Protein 1O0E (pdb70)

Secondary structure (DSSP, 8-state):
--S-EEGGGGT--PPP-B--SSB-HHHHHHHHHHHHHHHHHHS---PBPHHHHHHH-TTS-TTB---HHHHHHHHHHHT-B-BTTTS---SS--PPPP----B---EEEEPPTT-HHHHHHHHHHS-EEEEE---SHHHHT--SSEE-----S---EEEEEEEE-SSEEEEE-SB-TTSTBTTEEEEE--STT-GGGTTSS-EEEE--/--S-EEGGGGT--PPP-B--SSB-HHHHHHHHHHHHHHHHHHS----B-HHHHHHH-TTS-TTB---HHHHHHHHHHHT-B-BTTTS---SS--PPPP----B---EEEEPPTT-HHHHHHHHHHS-EEEEE---SHHHHT--SSEE-----S---EEEEEEEEETTEEEEE-SB-TTSTBTTEEEEE--STT-GGGTTSS-EEEE--

Solvent-accessible surface area: 16675 Å² total; per-residue (Å²): 133,67,142,99,20,15,19,73,133,101,4,0,8,3,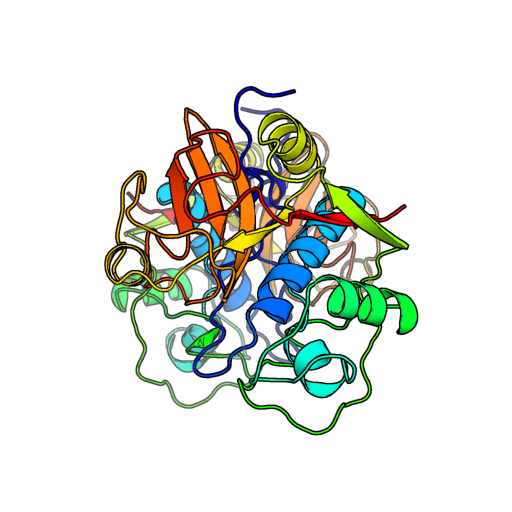26,26,33,83,16,43,127,4,32,0,18,6,0,10,5,0,0,7,1,0,2,1,1,11,20,46,114,67,41,41,27,12,26,0,0,2,2,2,0,2,20,20,7,97,59,9,114,2,30,158,22,38,44,14,44,101,0,0,61,31,1,47,114,54,35,0,0,6,3,40,90,87,9,66,43,131,37,91,97,27,127,76,108,104,40,67,132,45,4,50,10,93,13,60,72,45,6,82,120,46,63,17,74,25,0,48,109,10,0,16,75,7,1,0,0,0,9,0,5,7,79,21,60,84,0,85,136,16,81,82,27,77,16,72,18,88,34,38,71,167,57,84,15,5,2,1,0,1,0,1,60,74,95,28,0,14,0,15,3,10,72,7,44,180,24,17,50,71,0,18,0,64,0,53,54,85,30,58,49,9,19,3,0,0,1,94,52,0,32,45,0,43,37,134,131,68,81,101,23,16,21,70,123,102,5,0,8,2,26,22,34,84,12,44,121,8,30,0,16,10,0,10,5,0,0,8,1,0,2,2,0,8,22,48,111,67,51,39,27,11,27,0,0,2,3,1,0,1,5,14,5,143,140,6,118,0,38,167,22,36,40,14,40,75,0,0,64,32,1,48,112,55,37,0,0,6,2,40,87,90,6,64,48,136,29,89,93,26,120,65,109,109,35,63,134,41,4,48,10,92,15,66,71,42,7,83,121,45,61,20,78,23,0,55,112,9,0,17,79,7,0,0,0,0,10,0,4,7,76,19,65,95,0,86,140,16,82,84,27,72,16,74,20,84,32,38,72,164,58,87,16,7,2,1,0,0,0,0,64,64,69,17,0,9,0,15,3,9,72,7,39,181,24,17,48,64,0,17,0,68,0,48,70,80,32,58,49,9,18,3,0,0,0,93,52,0,33,49,0,44,41,130

Organism: Tabernaemontana divaricata (NCBI:txid52861)

Radius of gyration: 21.88 Å; Cα contacts (8 Å, |Δi|>4): 1072; chains: 2; bounding box: 44×47×64 Å

Foldseek 3Di:
DDLKDFLVVVVQFDAAAALPQFQQLLLVALQRLQQRVCCVVPVDRFAFDSLLCLAPLVQAHRSVGGHNQSSLVCQAVVQATAGCVVRPDDSDHDHRDDGDHPGGFHWKDKFDAQAVVRVQVVLVVTKKKFFFFCPDPCSQQAAEDADEDDAAQPTDGMWIFRMDHNFWTKIAGRRALRHYPGRIHTYGADGGCGHRSRRGIMMHTHHD/DDQKDFVVVVVQFDAAAALPQFQQLLLVALQRLQQRQCCVVPVDRFAFDSLLCLAPLVVAHRRVGGHNQSSLVCCAVVQATAGCVQRPRDSGHDHNDDGDHDGGFHFKDKFDAQAVVSVQVVLVVTKKKFFFFCPDPCNQQAAEDADEDDADQDGDGMWIFRMDHDFWTWIAGRRALRHYPGRIHTYGADGGCGHRSRRGIMMHTHHD

InterPro domains:
  IPR000169 Cysteine peptidase, cysteine active site [PS00139] (19-30)
  IPR000668 Peptidase C1A, papain C-terminal [PF00112] (1-205)
  IPR000668 Peptidase C1A, papain C-terminal [PR00705] (19-34)
  IPR000668 Peptidase C1A, papain C-terminal [PR00705] (157-167)
  IPR000668 Peptidase C1A, papain C-terminal [PR00705] (168-174)
  IPR000668 Peptidase C1A, papain C-terminal [SM00645] (1-206)
  IPR013128 Peptidase C1A [PTHR12411] (5-199)
  IPR025661 Cysteine peptidase, asparagine active site [PS00640] (168-187)
  IPR038765 Papain-like cysteine peptidase superfamily [SSF54001] (1-207)
  IPR039417 Papain-like cysteine endopeptidase [cd02248] (2-205)

B-factor: mean 26.86, std 8.06, range [11.65, 61.05]

Structure (mmCIF, N/CA/C/O backbone):
data_1O0E
#
_entry.id   1O0E
#
_cell.length_a   43.729
_cell.length_b   82.691
_cell.length_c   133.048
_cell.angle_alpha   90.00
_cell.angle_beta   90.00
_cell.angle_gamma   90.00
#
_symmetry.space_group_name_H-M   'P 21 21 21'
#
loop_
_entity.id
_entity.type
_entity.pdbx_description
1 polymer 'Ervatamin C'
2 non-polymer THIOSULFATE
3 water water
#
loop_
_atom_site.group_PDB
_atom_site.id
_atom_site.type_symbol
_atom_site.label_atom_id
_atom_site.label_alt_id
_atom_site.label_comp_id
_atom_site.label_asym_id
_atom_site.label_entity_id
_atom_site.label_seq_id
_atom_site.pdbx_PDB_ins_code
_atom_site.Cartn_x
_atom_site.Cartn_y
_atom_site.Cartn_z
_atom_site.occupancy
_atom_site.B_iso_or_equiv
_atom_site.auth_seq_id
_atom_site.auth_comp_id
_atom_site.auth_asym_id
_atom_site.auth_atom_id
_atom_site.pdbx_PDB_model_num
ATOM 1 N N . LEU A 1 1 ? -0.229 54.539 19.118 1.00 39.67 1 LEU A N 1
ATOM 2 C CA . LEU A 1 1 ? 0.823 53.533 19.434 1.00 39.60 1 LEU A CA 1
ATOM 3 C C . LEU A 1 1 ? 2.056 54.209 20.012 1.00 38.21 1 LEU A C 1
ATOM 4 O O . LEU A 1 1 ? 2.400 55.325 19.626 1.00 39.46 1 LEU A O 1
ATOM 9 N N . PRO A 1 2 ? 2.736 53.540 20.954 1.00 37.16 2 PRO A N 1
ATOM 10 C CA . PRO A 1 2 ? 3.941 54.114 21.559 1.00 35.83 2 PRO A CA 1
ATOM 11 C C . PRO A 1 2 ? 4.984 54.344 20.472 1.00 34.06 2 PRO A C 1
ATOM 12 O O . PRO A 1 2 ? 5.013 53.613 19.482 1.00 33.16 2 PRO A O 1
ATOM 16 N N . GLU A 1 3 ? 5.828 55.357 20.643 1.00 33.68 3 GLU A N 1
ATOM 17 C CA . GLU A 1 3 ? 6.875 55.624 19.663 1.00 33.71 3 GLU A CA 1
ATOM 18 C C . GLU A 1 3 ? 7.929 54.537 19.802 1.00 31.82 3 GLU A C 1
ATOM 19 O O . GLU A 1 3 ? 8.667 54.241 18.864 1.00 30.25 3 GLU A O 1
ATOM 25 N N . GLN A 1 4 ? 8.006 53.966 20.998 1.00 30.98 4 GLN A N 1
ATOM 26 C CA . GLN A 1 4 ? 8.962 52.905 21.274 1.00 30.63 4 GLN A CA 1
ATOM 27 C C . GLN A 1 4 ? 8.440 51.998 22.371 1.00 28.32 4 GLN A C 1
ATOM 28 O O . GLN A 1 4 ? 7.659 52.418 23.230 1.00 28.68 4 GLN A O 1
ATOM 34 N N . ILE A 1 5 ? 8.869 50.744 22.329 1.00 25.52 5 ILE A N 1
ATOM 35 C CA . ILE A 1 5 ? 8.467 49.772 23.327 1.00 23.08 5 ILE A CA 1
ATOM 36 C C . ILE A 1 5 ? 9.520 48.682 23.360 1.00 21.97 5 ILE A C 1
ATOM 37 O O . ILE A 1 5 ? 10.110 48.346 22.333 1.00 19.87 5 ILE A O 1
ATOM 42 N N . ASP A 1 6 ? 9.766 48.151 24.551 1.00 18.76 6 ASP A N 1
ATOM 43 C CA . ASP A 1 6 ? 10.750 47.096 24.729 1.00 19.55 6 ASP A CA 1
ATOM 44 C C . ASP A 1 6 ? 10.135 46.139 25.742 1.00 19.43 6 ASP A C 1
ATOM 45 O O . ASP A 1 6 ? 10.059 46.449 26.929 1.00 19.40 6 ASP A O 1
ATOM 50 N N . TRP A 1 7 ? 9.676 44.984 25.270 1.00 18.47 7 TRP A N 1
ATOM 51 C CA . TRP A 1 7 ? 9.050 44.018 26.158 1.00 16.92 7 TRP A CA 1
ATOM 52 C C . TRP A 1 7 ? 9.986 43.446 27.216 1.00 16.51 7 TRP A C 1
ATOM 53 O O . TRP A 1 7 ? 9.531 42.912 28.227 1.00 16.05 7 TRP A O 1
ATOM 64 N N . ARG A 1 8 ? 11.290 43.560 26.992 1.00 15.88 8 ARG A N 1
ATOM 65 C CA . ARG A 1 8 ? 12.254 43.072 27.972 1.00 17.44 8 ARG A CA 1
ATOM 66 C C . ARG A 1 8 ? 12.140 43.935 29.225 1.00 18.89 8 ARG A C 1
ATOM 67 O O . ARG A 1 8 ? 12.297 43.455 30.350 1.00 19.02 8 ARG A O 1
ATOM 75 N N . LYS A 1 9 ? 11.859 45.219 29.016 1.00 18.40 9 LYS A N 1
ATOM 76 C CA . LYS A 1 9 ? 11.733 46.161 30.115 1.00 21.89 9 LYS A CA 1
ATOM 77 C C . LYS A 1 9 ? 10.385 46.077 30.817 1.00 21.92 9 LYS A C 1
ATOM 78 O O . LYS A 1 9 ? 10.161 46.768 31.813 1.00 21.81 9 LYS A O 1
ATOM 84 N N . LYS A 1 10 ? 9.487 45.241 30.301 1.00 20.65 10 LYS A N 1
ATOM 85 C CA . LYS A 1 10 ? 8.166 45.090 30.901 1.00 20.63 10 LYS A CA 1
ATOM 86 C C . LYS A 1 10 ? 8.020 43.742 31.595 1.00 20.33 10 LYS A C 1
ATOM 87 O O . LYS A 1 10 ? 6.931 43.379 32.045 1.00 19.27 10 LYS A O 1
ATOM 93 N N . GLY A 1 11 ? 9.130 43.008 31.672 1.00 18.85 11 GLY A N 1
ATOM 94 C CA . GLY A 1 11 ? 9.143 41.716 32.342 1.00 17.36 11 GLY A CA 1
ATOM 95 C C . GLY A 1 11 ? 8.497 40.556 31.610 1.00 17.97 11 GLY A C 1
ATOM 96 O O . GLY A 1 11 ? 8.201 39.532 32.223 1.00 17.03 11 GLY A O 1
ATOM 97 N N . ALA A 1 12 ? 8.303 40.698 30.301 1.00 17.16 12 ALA A N 1
ATOM 98 C CA . ALA A 1 12 ? 7.666 39.653 29.506 1.00 18.58 12 ALA A CA 1
ATOM 99 C C . ALA A 1 12 ? 8.623 38.743 28.731 1.00 18.03 12 ALA A C 1
ATOM 100 O O . ALA A 1 12 ? 8.173 37.855 28.014 1.00 17.88 12 ALA A O 1
ATOM 102 N N . VAL A 1 13 ? 9.929 38.941 28.884 1.00 16.41 13 VAL A N 1
ATOM 103 C CA . VAL A 1 13 ? 10.903 38.142 28.141 1.00 16.51 13 VAL A CA 1
ATOM 104 C C . VAL A 1 13 ? 11.934 37.436 29.022 1.00 16.96 13 VAL A C 1
ATOM 105 O O . VAL A 1 13 ? 12.567 38.060 29.875 1.00 16.45 13 VAL A O 1
ATOM 109 N N . THR A 1 14 ? 12.102 36.134 28.799 1.00 15.78 14 THR A N 1
ATOM 110 C CA . THR A 1 14 ? 13.063 35.333 29.555 1.00 16.97 14 THR A CA 1
ATOM 111 C C . THR A 1 14 ? 14.491 35.555 29.053 1.00 17.77 14 THR A C 1
ATOM 112 O O . THR A 1 14 ? 14.702 36.099 27.969 1.00 17.82 14 THR A O 1
ATOM 116 N N . PRO A 1 15 ? 15.495 35.143 29.845 1.00 17.81 15 PRO A N 1
ATOM 117 C CA . PRO A 1 15 ? 16.887 35.321 29.420 1.00 18.08 15 PRO A CA 1
ATOM 118 C C . PRO A 1 15 ? 17.140 34.644 28.076 1.00 17.67 15 PRO A C 1
ATOM 119 O O . PRO A 1 15 ? 16.478 33.662 27.732 1.00 18.08 15 PRO A O 1
ATOM 123 N N . VAL A 1 16 ? 18.094 35.184 27.326 1.00 17.69 16 VAL A N 1
ATOM 124 C CA . VAL A 1 16 ? 18.471 34.666 26.013 1.00 19.31 16 VAL A CA 1
ATOM 125 C C . VAL A 1 16 ? 18.874 33.194 26.082 1.00 19.00 16 VAL A C 1
ATOM 126 O O . VAL A 1 16 ? 19.541 32.771 27.026 1.00 18.84 16 VAL A O 1
ATOM 130 N N . LYS A 1 17 ? 18.458 32.425 25.081 1.00 17.50 17 LYS A N 1
ATOM 131 C CA . LYS A 1 17 ? 18.762 30.994 25.016 1.00 19.68 17 LYS A CA 1
ATOM 132 C C . LYS A 1 17 ? 19.699 30.686 23.846 1.00 20.05 17 LYS A C 1
ATOM 133 O O . LYS A 1 17 ? 19.983 31.561 23.027 1.00 21.08 17 LYS A O 1
ATOM 139 N N . ASN A 1 18 ? 20.177 29.446 23.769 1.00 21.92 18 ASN A N 1
ATOM 140 C CA . ASN A 1 18 ? 21.103 29.041 22.708 1.00 23.00 18 ASN A CA 1
ATOM 141 C C . ASN A 1 18 ? 20.666 27.716 22.089 1.00 24.22 18 ASN A C 1
ATOM 142 O O . ASN A 1 18 ? 20.641 26.689 22.767 1.00 24.08 18 ASN A O 1
ATOM 147 N N . GLN A 1 19 ? 20.334 27.734 20.801 1.00 24.11 19 GLN A N 1
ATOM 148 C CA . GLN A 1 19 ? 19.889 26.525 20.119 1.00 26.47 19 GLN A CA 1
ATOM 149 C C . GLN A 1 19 ? 21.037 25.557 19.825 1.00 27.48 19 GLN A C 1
ATOM 150 O O . GLN A 1 19 ? 20.807 24.392 19.509 1.00 27.02 19 GLN A O 1
ATOM 156 N N . GLY A 1 20 ? 22.270 26.042 19.925 1.00 29.74 20 GLY A N 1
ATOM 157 C CA . GLY A 1 20 ? 23.414 25.185 19.665 1.00 32.48 20 GLY A CA 1
ATOM 158 C C . GLY A 1 20 ? 23.527 24.753 18.214 1.00 33.81 20 GLY A C 1
ATOM 159 O O . GLY A 1 20 ? 23.098 25.472 17.311 1.00 33.42 20 GLY A O 1
ATOM 160 N N . SER A 1 21 ? 24.104 23.574 17.989 1.00 34.85 21 SER A N 1
ATOM 161 C CA . SER A 1 21 ? 24.290 23.044 16.640 1.00 36.07 21 SER A CA 1
ATOM 162 C C . SER A 1 21 ? 23.076 22.257 16.162 1.00 36.11 21 SER A C 1
ATOM 163 O O . SER A 1 21 ? 23.212 21.179 15.582 1.00 38.27 21 SER A O 1
ATOM 166 N N . CYS A 1 22 ? 21.893 22.804 16.406 1.00 34.05 22 CYS A N 1
ATOM 167 C CA . CYS A 1 22 ? 20.640 22.172 16.013 1.00 31.08 22 CYS A CA 1
ATOM 168 C C . CYS A 1 22 ? 19.742 23.229 15.376 1.00 32.22 22 CYS A C 1
ATOM 169 O O . CYS A 1 22 ? 19.532 24.300 15.949 1.00 31.77 22 CYS A O 1
ATOM 172 N N . GLY A 1 23 ? 19.231 22.920 14.192 1.00 30.50 23 GLY A N 1
ATOM 173 C CA . GLY A 1 23 ? 18.381 23.831 13.500 1.00 30.58 23 GLY A CA 1
ATOM 174 C C . GLY A 1 23 ? 16.957 23.874 14.066 1.00 29.10 23 GLY A C 1
ATOM 175 O O . GLY A 1 23 ? 15.984 23.591 13.356 1.00 29.89 23 GLY A O 1
ATOM 176 N N . SER A 1 24 ? 16.833 24.336 15.301 1.00 28.26 24 SER A N 1
ATOM 177 C CA . SER A 1 24 ? 15.539 24.413 15.957 1.00 26.34 24 SER A CA 1
ATOM 178 C C . SER A 1 24 ? 15.077 25.847 16.225 1.00 26.89 24 SER A C 1
ATOM 179 O O . SER A 1 24 ? 14.283 26.079 17.137 1.00 24.88 24 SER A O 1
ATOM 182 N N . CYS A 1 25 ? 15.556 26.806 15.438 1.00 25.46 25 CYS A N 1
ATOM 183 C CA . CYS A 1 25 ? 15.148 28.183 15.661 1.00 26.36 25 CYS A CA 1
ATOM 184 C C . CYS A 1 25 ? 13.652 28.374 15.507 1.00 25.66 25 CYS A C 1
ATOM 185 O O . CYS A 1 25 ? 13.070 29.294 16.092 1.00 24.18 25 CYS A O 1
ATOM 188 N N . TRP A 1 26 ? 13.023 27.496 14.730 1.00 23.84 26 TRP A N 1
ATOM 189 C CA . TRP A 1 26 ? 11.580 27.556 14.535 1.00 24.41 26 TRP A CA 1
ATOM 190 C C . TRP A 1 26 ? 10.900 27.285 15.872 1.00 23.54 26 TRP A C 1
ATOM 191 O O . TRP A 1 26 ? 9.791 27.756 16.126 1.00 26.04 26 TRP A O 1
ATOM 202 N N . ALA A 1 27 ? 11.572 26.514 16.720 1.00 21.84 27 ALA A N 1
ATOM 203 C CA . ALA A 1 27 ? 11.037 26.174 18.034 1.00 21.64 27 ALA A CA 1
ATOM 204 C C . ALA A 1 27 ? 11.346 27.261 19.062 1.00 20.55 27 ALA A C 1
ATOM 205 O O . ALA A 1 27 ? 10.480 27.647 19.846 1.00 21.78 27 ALA A O 1
ATOM 207 N N . PHE A 1 28 ? 12.579 27.756 19.062 1.00 20.21 28 PHE A N 1
ATOM 208 C CA . PHE A 1 28 ? 12.956 28.796 20.013 1.00 20.06 28 PHE A CA 1
ATOM 209 C C . PHE A 1 28 ? 12.169 30.084 19.814 1.00 20.50 28 PHE A C 1
ATOM 210 O O . PHE A 1 28 ? 11.716 30.698 20.783 1.00 18.78 28 PHE A O 1
ATOM 218 N N . SER A 1 29 ? 11.997 30.491 18.562 1.00 19.73 29 SER A N 1
ATOM 219 C CA . SER A 1 29 ? 11.269 31.718 18.275 1.00 20.14 29 SER A CA 1
ATOM 220 C C . SER A 1 29 ? 9.798 31.586 18.662 1.00 20.18 29 SER A C 1
ATOM 221 O O . SER A 1 29 ? 9.240 32.458 19.322 1.00 19.12 29 SER A O 1
ATOM 224 N N . THR A 1 30 ? 9.175 30.486 18.252 0.49 20.91 30 THR A N 1
ATOM 225 C CA . THR A 1 30 ? 7.772 30.245 18.567 0.61 22.15 30 THR A CA 1
ATOM 226 C C . THR A 1 30 ? 7.527 30.180 20.076 0.44 20.98 30 THR A C 1
ATOM 227 O O . THR A 1 30 ? 6.622 30.832 20.600 0.53 20.97 30 THR A O 1
ATOM 231 N N . VAL A 1 31 ? 8.335 29.392 20.775 1.00 20.43 31 VAL A N 1
ATOM 232 C CA . VAL A 1 31 ? 8.184 29.252 22.220 1.00 19.04 31 VAL A CA 1
ATOM 233 C C . VAL A 1 31 ? 8.370 30.585 22.943 1.00 18.89 31 VAL A C 1
ATOM 234 O O . VAL A 1 31 ? 7.665 30.883 23.906 1.00 18.24 31 VAL A O 1
ATOM 238 N N . SER A 1 32 ? 9.309 31.394 22.469 1.00 18.26 32 SER A N 1
ATOM 239 C CA . SER A 1 32 ? 9.556 32.685 23.094 1.00 18.30 32 SER A CA 1
ATOM 240 C C . SER A 1 32 ? 8.280 33.531 23.115 1.00 17.84 32 SER A C 1
ATOM 241 O O . SER A 1 32 ? 7.945 34.129 24.139 1.00 18.29 32 SER A O 1
ATOM 244 N N . THR A 1 33 ? 7.562 33.576 21.994 1.00 16.76 33 THR A N 1
ATOM 245 C CA . THR A 1 33 ? 6.331 34.361 21.938 1.00 17.88 33 THR A CA 1
ATOM 246 C C . THR A 1 33 ? 5.250 33.811 22.868 1.00 18.16 33 THR A C 1
ATOM 247 O O . THR A 1 33 ? 4.406 34.562 23.346 1.00 17.77 33 THR A O 1
ATOM 251 N N . VAL A 1 34 ? 5.270 32.506 23.124 1.00 18.64 34 VAL A N 1
ATOM 252 C CA . VAL A 1 34 ? 4.283 31.904 24.020 1.00 19.98 34 VAL A CA 1
ATOM 253 C C . VAL A 1 34 ? 4.619 32.250 25.470 1.00 18.84 34 VAL A C 1
ATOM 254 O O . VAL A 1 34 ? 3.729 32.501 26.282 1.00 18.18 34 VAL A O 1
ATOM 258 N N . GLU A 1 35 ? 5.909 32.263 25.792 1.00 19.44 35 GLU A N 1
ATOM 259 C CA . GLU A 1 35 ? 6.351 32.620 27.138 1.00 19.17 35 GLU A CA 1
ATOM 260 C C . GLU A 1 35 ? 5.887 34.047 27.406 1.00 19.11 35 GLU A C 1
ATOM 261 O O . GLU A 1 35 ? 5.363 34.353 28.477 1.00 19.82 35 GLU A O 1
ATOM 267 N N . SER A 1 36 ? 6.083 34.915 26.416 1.00 18.54 36 SER A N 1
ATOM 268 C CA . SER A 1 36 ? 5.713 36.320 26.536 1.00 18.28 36 SER A CA 1
ATOM 269 C C . SER A 1 36 ? 4.215 36.599 26.646 1.00 19.08 36 SER A C 1
ATOM 270 O O . SER A 1 36 ? 3.797 37.375 27.512 1.00 19.21 36 SER A O 1
ATOM 273 N N . ILE A 1 37 ? 3.402 35.986 25.787 1.00 18.75 37 ILE A N 1
ATOM 274 C CA . ILE A 1 37 ? 1.964 36.239 25.862 1.00 20.42 37 ILE A CA 1
ATOM 275 C C . ILE A 1 37 ? 1.399 35.723 27.182 1.00 20.76 37 ILE A C 1
ATOM 276 O O . ILE A 1 37 ? 0.454 36.297 27.732 1.00 21.21 37 ILE A O 1
ATOM 281 N N . ASN A 1 38 ? 1.984 34.650 27.704 1.00 21.39 38 ASN A N 1
ATOM 282 C CA . ASN A 1 38 ? 1.521 34.105 28.976 1.00 22.30 38 ASN A CA 1
ATOM 283 C C . ASN A 1 38 ? 1.796 35.093 30.111 1.00 22.09 38 ASN A C 1
ATOM 284 O O . ASN A 1 38 ? 0.956 35.290 30.994 1.00 21.95 38 ASN A O 1
ATOM 289 N N . GLN A 1 39 ? 2.966 35.723 30.087 1.00 20.53 39 GLN A N 1
ATOM 290 C CA . GLN A 1 39 ? 3.309 36.688 31.127 1.00 19.46 39 GLN A CA 1
ATOM 291 C C . GLN A 1 39 ? 2.429 37.934 31.005 1.00 21.16 39 GLN A C 1
ATOM 292 O O . GLN A 1 39 ? 1.992 38.496 32.012 1.00 19.93 39 GLN A O 1
ATOM 298 N N . ILE A 1 40 ? 2.166 38.358 29.772 1.00 19.68 40 ILE A N 1
ATOM 299 C CA . ILE A 1 40 ? 1.340 39.535 29.527 1.00 23.08 40 ILE A CA 1
ATOM 300 C C . ILE A 1 40 ? -0.099 39.335 30.008 1.00 25.16 40 ILE A C 1
ATOM 301 O O . ILE A 1 40 ? -0.724 40.259 30.531 1.00 26.53 40 ILE A O 1
ATOM 306 N N . ARG A 1 41 ? -0.612 38.122 29.836 1.00 25.28 41 ARG A N 1
ATOM 307 C CA . ARG A 1 41 ? -1.978 37.793 30.225 1.00 28.47 41 ARG A CA 1
ATOM 308 C C . ARG A 1 41 ? -2.167 37.354 31.674 1.00 29.34 41 ARG A C 1
ATOM 309 O O . ARG A 1 41 ? -3.198 37.656 32.283 1.00 29.41 41 ARG A O 1
ATOM 317 N N . THR A 1 42 ? -1.183 36.651 32.229 1.00 27.52 42 THR A N 1
ATOM 318 C CA . THR A 1 42 ? -1.293 36.151 33.602 1.00 27.44 42 THR A CA 1
ATOM 319 C C . THR A 1 42 ? -0.347 36.795 34.612 1.00 27.29 42 THR A C 1
ATOM 320 O O . THR A 1 42 ? -0.553 36.684 35.824 1.00 26.39 42 THR A O 1
ATOM 324 N N . GLY A 1 43 ? 0.693 37.457 34.118 1.00 27.06 43 GLY A N 1
ATOM 325 C CA . GLY A 1 43 ? 1.649 38.092 35.007 1.00 26.89 43 GLY A CA 1
ATOM 326 C C . GLY A 1 43 ? 2.742 37.137 35.451 1.00 26.15 43 GLY A C 1
ATOM 327 O O . GLY A 1 43 ? 3.627 37.509 36.219 1.00 27.22 43 GLY A O 1
ATOM 328 N N . ASN A 1 44 ? 2.696 35.904 34.960 1.00 24.89 44 ASN A N 1
ATOM 329 C CA . ASN A 1 44 ? 3.697 34.909 35.330 1.00 24.75 44 ASN A CA 1
ATOM 330 C C . ASN A 1 44 ? 4.704 34.645 34.210 1.00 24.30 44 ASN A C 1
ATOM 331 O O . ASN A 1 44 ? 4.332 34.249 33.102 1.00 22.91 44 ASN A O 1
ATOM 336 N N . LEU A 1 45 ? 5.981 34.863 34.509 1.00 22.90 45 LEU A N 1
ATOM 337 C CA . LEU A 1 45 ? 7.046 34.638 33.540 1.00 20.94 45 LEU A CA 1
ATOM 338 C C . LEU A 1 45 ? 7.592 33.234 33.754 1.00 20.47 45 LEU A C 1
ATOM 339 O O . LEU A 1 45 ? 8.145 32.928 34.812 1.00 18.15 45 LEU A O 1
ATOM 344 N N . ILE A 1 46 ? 7.433 32.385 32.746 1.00 19.95 46 ILE A N 1
ATOM 345 C CA . ILE A 1 46 ? 7.887 31.001 32.823 1.00 21.36 46 ILE A CA 1
ATOM 346 C C . ILE A 1 46 ? 8.693 30.633 31.586 1.00 21.96 46 ILE A C 1
ATOM 347 O O . ILE A 1 46 ? 8.327 31.003 30.473 1.00 23.31 46 ILE A O 1
ATOM 352 N N . SER A 1 47 ? 9.794 29.914 31.783 1.00 22.67 47 SER A N 1
ATOM 353 C CA . SER A 1 47 ? 10.624 29.485 30.665 1.00 22.78 47 SER A CA 1
ATOM 354 C C . SER A 1 47 ? 10.057 28.152 30.193 1.00 23.59 47 SER A C 1
ATOM 355 O O . SER A 1 47 ? 9.924 27.213 30.984 1.00 23.76 47 SER A O 1
ATOM 358 N N . LEU A 1 48 ? 9.726 28.070 28.907 1.00 22.26 48 LEU A N 1
ATOM 359 C CA . LEU A 1 48 ? 9.132 26.862 28.353 1.00 21.91 48 LEU A CA 1
ATOM 360 C C . LEU A 1 48 ? 10.080 25.975 27.551 1.00 22.52 48 LEU A C 1
ATOM 361 O O . LEU A 1 48 ? 11.197 26.369 27.218 1.00 22.48 48 LEU A O 1
ATOM 366 N N . SER A 1 49 ? 9.613 24.773 27.233 1.00 22.42 49 SER A N 1
ATOM 367 C CA . SER A 1 49 ? 10.430 23.792 26.537 1.00 22.97 49 SER A CA 1
ATOM 368 C C . SER A 1 49 ? 10.463 23.793 25.016 1.00 22.68 49 SER A C 1
ATOM 369 O O . SER A 1 49 ? 9.452 23.546 24.365 1.00 23.81 49 SER A O 1
ATOM 372 N N . GLU A 1 50 ? 11.641 24.056 24.456 1.00 22.14 50 GLU A N 1
ATOM 373 C CA . GLU A 1 50 ? 11.814 24.012 23.010 1.00 22.70 50 GLU A CA 1
ATOM 374 C C . GLU A 1 50 ? 12.010 22.535 22.645 1.00 23.76 50 GLU A C 1
ATOM 375 O O . GLU A 1 50 ? 11.538 22.074 21.609 1.00 24.41 50 GLU A O 1
ATOM 381 N N . GLN A 1 51 ? 12.712 21.801 23.509 1.00 24.21 51 GLN A N 1
ATOM 382 C CA . GLN A 1 51 ? 12.994 20.385 23.266 1.00 24.54 51 GLN A CA 1
ATOM 383 C C . GLN A 1 51 ? 11.724 19.579 23.043 1.00 24.97 51 GLN A C 1
ATOM 384 O O . GLN A 1 51 ? 11.717 18.634 22.249 1.00 26.75 51 GLN A O 1
ATOM 390 N N . GLU A 1 52 ? 10.651 19.942 23.739 1.00 24.84 52 GLU A N 1
ATOM 391 C CA . GLU A 1 52 ? 9.388 19.238 23.570 1.00 24.41 52 GLU A CA 1
ATOM 392 C C . GLU A 1 52 ? 8.954 19.301 22.109 1.00 24.94 52 GLU A C 1
ATOM 393 O O . GLU A 1 52 ? 8.557 18.288 21.530 1.00 22.39 52 GLU A O 1
ATOM 399 N N . LEU A 1 53 ? 9.027 20.492 21.516 1.00 24.57 53 LEU A N 1
ATOM 400 C CA . LEU A 1 53 ? 8.645 20.665 20.114 1.00 25.84 53 LEU A CA 1
ATOM 401 C C . LEU A 1 53 ? 9.575 19.878 19.199 1.00 25.02 53 LEU A C 1
ATOM 402 O O . LEU A 1 53 ? 9.123 19.201 18.277 1.00 25.70 53 LEU A O 1
ATOM 407 N N . VAL A 1 54 ? 10.876 19.974 19.456 1.00 25.39 54 VAL A N 1
ATOM 408 C CA . VAL A 1 54 ? 11.861 19.269 18.649 1.00 26.35 54 VAL A CA 1
ATOM 409 C C . VAL A 1 54 ? 11.590 17.765 18.614 1.00 27.27 54 VAL A C 1
ATOM 410 O O . VAL A 1 54 ? 11.731 17.128 17.569 1.00 28.04 54 VAL A O 1
ATOM 414 N N . ASP A 1 55 ? 11.182 17.205 19.750 1.00 26.64 55 ASP A N 1
ATOM 415 C CA . ASP A 1 55 ? 10.910 15.771 19.836 1.00 27.78 55 ASP A CA 1
ATOM 416 C C . ASP A 1 55 ? 9.503 15.349 19.416 1.00 28.95 55 ASP A C 1
ATOM 417 O O . ASP A 1 55 ? 9.334 14.313 18.773 1.00 29.17 55 ASP A O 1
ATOM 422 N N . CYS A 1 56 ? 8.500 16.145 19.778 1.00 29.53 56 CYS A N 1
ATOM 423 C CA . CYS A 1 56 ? 7.112 15.780 19.512 1.00 30.62 56 CYS A CA 1
ATOM 424 C C . CYS A 1 56 ? 6.328 16.437 18.382 1.00 32.72 56 CYS A C 1
ATOM 425 O O . CYS A 1 56 ? 5.310 15.890 17.955 1.00 31.72 56 CYS A O 1
ATOM 428 N N . ASP A 1 57 ? 6.758 17.607 17.915 1.00 32.59 57 ASP A N 1
ATOM 429 C CA . ASP A 1 57 ? 6.040 18.292 16.830 1.00 34.05 57 ASP A CA 1
ATOM 430 C C . ASP A 1 57 ? 6.417 17.614 15.511 1.00 34.79 57 ASP A C 1
ATOM 431 O O . ASP A 1 57 ? 7.222 18.134 14.742 1.00 32.68 57 ASP A O 1
ATOM 436 N N . LYS A 1 58 ? 5.805 16.454 15.277 1.00 35.61 58 LYS A N 1
ATOM 437 C CA . LYS A 1 58 ? 6.053 15.625 14.098 1.00 36.92 58 LYS A CA 1
ATOM 438 C C . LYS A 1 58 ? 5.931 16.283 12.720 1.00 38.04 58 LYS A C 1
ATOM 439 O O . LYS A 1 58 ? 6.617 15.880 11.791 1.00 39.17 58 LYS A O 1
ATOM 441 N N . LYS A 1 59 ? 5.055 17.278 12.593 1.00 38.19 59 LYS A N 1
ATOM 442 C CA . LYS A 1 59 ? 4.894 17.963 11.308 1.00 36.84 59 LYS A CA 1
ATOM 443 C C . LYS A 1 59 ? 6.172 18.726 10.951 1.00 36.75 59 LYS A C 1
ATOM 444 O O . LYS A 1 59 ? 6.425 19.027 9.785 1.00 36.77 59 LYS A O 1
ATOM 446 N N . ASN A 1 60 ? 6.963 19.053 11.967 1.00 33.85 60 ASN A N 1
ATOM 447 C CA . ASN A 1 60 ? 8.208 19.760 11.732 1.00 32.86 60 ASN A CA 1
ATOM 448 C C . ASN A 1 60 ? 9.363 18.759 11.725 1.00 32.44 60 ASN A C 1
ATOM 449 O O . ASN A 1 60 ? 9.155 17.575 11.982 1.00 32.33 60 ASN A O 1
ATOM 454 N N . HIS A 1 61 ? 10.575 19.222 11.445 1.00 32.44 61 HIS A N 1
ATOM 455 C CA . HIS A 1 61 ? 11.698 18.301 11.340 1.00 33.10 61 HIS A CA 1
ATOM 456 C C . HIS A 1 61 ? 12.845 18.423 12.335 1.00 31.37 61 HIS A C 1
ATOM 457 O O . HIS A 1 61 ? 14.012 18.451 11.944 1.00 31.29 61 HIS A O 1
ATOM 464 N N . GLY A 1 62 ? 12.508 18.470 13.620 1.00 31.66 62 GLY A N 1
ATOM 465 C CA . GLY A 1 62 ? 13.523 18.558 14.655 1.00 30.01 62 GLY A CA 1
ATOM 466 C C . GLY A 1 62 ? 14.635 19.543 14.364 1.00 30.11 62 GLY A C 1
ATOM 467 O O . GLY A 1 62 ? 14.377 20.727 14.154 1.00 32.08 62 GLY A O 1
ATOM 468 N N . CYS A 1 63 ? 15.874 19.059 14.356 1.00 29.05 63 CYS A N 1
ATOM 469 C CA . CYS A 1 63 ? 17.025 19.912 14.094 1.00 29.42 63 CYS A CA 1
ATOM 470 C C . CYS A 1 63 ? 17.202 20.243 12.618 1.00 30.42 63 CYS A C 1
ATOM 471 O O . CYS A 1 63 ? 18.134 20.957 12.250 1.00 29.49 63 CYS A O 1
ATOM 474 N N . LEU A 1 64 ? 16.306 19.737 11.776 1.00 31.62 64 LEU A N 1
ATOM 475 C CA . LEU A 1 64 ? 16.407 19.990 10.344 1.00 34.55 64 LEU A CA 1
ATOM 476 C C . LEU A 1 64 ? 15.498 21.120 9.860 1.00 34.70 64 LEU A C 1
ATOM 477 O O . LEU A 1 64 ? 15.443 21.405 8.664 1.00 36.28 64 LEU A O 1
ATOM 482 N N . GLY A 1 65 ? 14.786 21.759 10.783 1.00 33.87 65 GLY A N 1
ATOM 483 C CA . GLY A 1 65 ? 13.911 22.854 10.400 1.00 31.77 65 GLY A CA 1
ATOM 484 C C . GLY A 1 65 ? 12.441 22.647 10.708 1.00 31.23 65 GLY A C 1
ATOM 485 O O . GLY A 1 65 ? 12.031 21.572 11.147 1.00 31.33 65 GLY A O 1
ATOM 486 N N . GLY A 1 66 ? 11.646 23.688 10.474 1.00 29.63 66 GLY A N 1
ATOM 487 C CA . GLY A 1 66 ? 10.218 23.619 10.729 1.00 29.25 66 GLY A CA 1
ATOM 488 C C . GLY A 1 66 ? 9.516 24.924 10.395 1.00 28.93 66 GLY A C 1
ATOM 489 O O . GLY A 1 66 ? 10.158 25.898 10.002 1.00 28.36 66 GLY A O 1
ATOM 490 N N . ALA A 1 67 ? 8.197 24.949 10.548 1.00 28.89 67 ALA A N 1
ATOM 491 C CA . ALA A 1 67 ? 7.419 26.148 10.259 1.00 28.48 67 ALA A CA 1
ATOM 492 C C . ALA A 1 67 ? 6.661 26.631 11.492 1.00 28.41 67 ALA A C 1
ATOM 493 O O . ALA A 1 67 ? 6.219 25.829 12.317 1.00 27.25 67 ALA A O 1
ATOM 495 N N . PHE A 1 68 ? 6.513 27.949 11.604 1.00 27.45 68 PHE A N 1
ATOM 496 C CA . PHE A 1 68 ? 5.816 28.574 12.725 1.00 26.82 68 PHE A CA 1
ATOM 497 C C . PHE A 1 68 ? 4.417 28.001 12.929 1.00 27.75 68 PHE A C 1
ATOM 498 O O . PHE A 1 68 ? 4.068 27.552 14.021 1.00 25.55 68 PHE A O 1
ATOM 506 N N . VAL A 1 69 ? 3.616 28.036 11.870 1.00 27.53 69 VAL A N 1
ATOM 507 C CA . VAL A 1 69 ? 2.242 27.548 11.918 1.00 29.99 69 VAL A CA 1
ATOM 508 C C . VAL A 1 69 ? 2.109 26.159 12.541 1.00 29.80 69 VAL A C 1
ATOM 509 O O . VAL A 1 69 ? 1.252 25.935 13.395 1.00 30.68 69 VAL A O 1
ATOM 513 N N . PHE A 1 70 ? 2.956 25.230 12.118 1.00 29.89 70 PHE A N 1
ATOM 514 C CA . PHE A 1 70 ? 2.899 23.872 12.643 1.00 30.84 70 PHE A CA 1
ATOM 515 C C . PHE A 1 70 ? 3.306 23.805 14.114 1.00 30.42 70 PHE A C 1
ATOM 516 O O . PHE A 1 70 ? 2.814 22.958 14.861 1.00 29.73 70 PHE A O 1
ATOM 524 N N . ALA A 1 71 ? 4.190 24.706 14.532 1.00 28.14 71 ALA A N 1
ATOM 525 C CA . ALA A 1 71 ? 4.640 24.740 15.918 1.00 26.78 71 ALA A CA 1
ATOM 526 C C . ALA A 1 71 ? 3.511 25.220 16.829 1.00 26.81 71 ALA A C 1
ATOM 527 O O . ALA A 1 71 ? 3.212 24.585 17.842 1.00 25.02 71 ALA A O 1
ATOM 529 N N . TYR A 1 72 ? 2.886 26.340 16.468 1.00 26.02 72 TYR A N 1
ATOM 530 C CA . TYR A 1 72 ? 1.780 26.882 17.254 1.00 27.07 72 TYR A CA 1
ATOM 531 C C . TYR A 1 72 ? 0.630 25.881 17.275 1.00 28.85 72 TYR A C 1
ATOM 532 O O . TYR A 1 72 ? -0.027 25.686 18.300 1.00 28.96 72 TYR A O 1
ATOM 541 N N . GLN A 1 73 ? 0.383 25.250 16.132 1.00 29.85 73 GLN A N 1
ATOM 542 C CA . GLN A 1 73 ? -0.703 24.289 16.041 1.00 32.25 73 GLN A CA 1
ATOM 543 C C . GLN A 1 73 ? -0.466 23.103 16.969 1.00 31.57 73 GLN A C 1
ATOM 544 O O . GLN A 1 73 ? -1.392 22.635 17.630 1.00 32.62 73 GLN A O 1
ATOM 550 N N . TYR A 1 74 ? 0.772 22.619 17.022 1.00 31.32 74 TYR A N 1
ATOM 551 C CA . TYR A 1 74 ? 1.100 21.504 17.899 1.00 31.03 74 TYR A CA 1
ATOM 552 C C . TYR A 1 74 ? 0.769 21.873 19.343 1.00 32.48 74 TYR A C 1
ATOM 553 O O . TYR A 1 74 ? 0.101 21.119 20.054 1.00 31.45 74 TYR A O 1
ATOM 562 N N . ILE A 1 75 ? 1.242 23.039 19.772 1.00 31.87 75 ILE A N 1
ATOM 563 C CA . ILE A 1 75 ? 1.002 23.506 21.132 1.00 31.75 75 ILE A CA 1
ATOM 564 C C . ILE A 1 75 ? -0.484 23.528 21.464 1.00 32.76 75 ILE A C 1
ATOM 565 O O . ILE A 1 75 ? -0.897 23.092 22.541 1.00 32.78 75 ILE A O 1
ATOM 570 N N . ILE A 1 76 ? -1.284 24.030 20.530 1.00 32.88 76 ILE A N 1
ATOM 571 C CA . ILE A 1 76 ? -2.728 24.118 20.716 1.00 34.45 76 ILE A CA 1
ATOM 572 C C . ILE A 1 76 ? -3.370 22.731 20.776 1.00 35.89 76 ILE A C 1
ATOM 573 O O . ILE A 1 76 ? -4.099 22.417 21.717 1.00 36.60 76 ILE A O 1
ATOM 578 N N . ASN A 1 77 ? -3.092 21.898 19.780 1.00 37.42 77 ASN A N 1
ATOM 579 C CA . ASN A 1 77 ? -3.664 20.556 19.741 1.00 37.79 77 ASN A CA 1
ATOM 580 C C . ASN A 1 77 ? -3.230 19.699 20.926 1.00 38.33 77 ASN A C 1
ATOM 581 O O . ASN A 1 77 ? -4.024 18.934 21.470 1.00 38.37 77 ASN A O 1
ATOM 586 N N . ASN A 1 78 ? -1.972 19.829 21.329 1.00 37.47 78 ASN A N 1
ATOM 587 C CA . ASN A 1 78 ? -1.464 19.044 22.445 1.00 36.79 78 ASN A CA 1
ATOM 588 C C . ASN A 1 78 ? -2.037 19.488 23.785 1.00 35.73 78 ASN A C 1
ATOM 589 O O . ASN A 1 78 ? -1.906 18.784 24.783 1.00 36.64 78 ASN A O 1
ATOM 594 N N . GLY A 1 79 ? -2.674 20.653 23.806 1.00 33.46 79 GLY A N 1
ATOM 595 C CA . GLY A 1 79 ? -3.254 21.146 25.042 1.00 33.72 79 GLY A CA 1
ATOM 596 C C . GLY A 1 79 ? -2.291 21.918 25.928 1.00 33.65 79 GLY A C 1
ATOM 597 O O . GLY A 1 79 ? -2.631 22.266 27.059 1.00 34.47 79 GLY A O 1
ATOM 598 N N . GLY A 1 80 ? -1.089 22.190 25.426 1.00 32.97 80 GLY A N 1
ATOM 599 C CA . GLY A 1 80 ? -0.126 22.932 26.219 1.00 30.31 80 GLY A CA 1
ATOM 600 C C . GLY A 1 80 ? 1.312 22.484 26.055 1.00 30.41 80 GLY A C 1
ATOM 601 O O . GLY A 1 80 ? 1.601 21.474 25.408 1.00 31.33 80 GLY A O 1
ATOM 602 N N . ILE A 1 81 ? 2.221 23.240 26.659 1.00 28.55 81 ILE A N 1
ATOM 603 C CA . ILE A 1 81 ? 3.642 22.943 26.576 1.00 27.49 81 ILE A CA 1
ATOM 604 C C . ILE A 1 81 ? 4.228 22.880 27.988 1.00 26.18 81 ILE A C 1
ATOM 605 O O . ILE A 1 81 ? 3.723 23.539 28.894 1.00 25.60 81 ILE A O 1
ATOM 610 N N . ASP A 1 82 ? 5.282 22.086 28.168 1.00 25.68 82 ASP A N 1
ATOM 611 C CA . ASP A 1 82 ? 5.930 21.929 29.473 1.00 25.80 82 ASP A CA 1
ATOM 612 C C . ASP A 1 82 ? 7.037 22.976 29.664 1.00 26.21 82 ASP A C 1
ATOM 613 O O . ASP A 1 82 ? 7.367 23.726 28.740 1.00 23.27 82 ASP A O 1
ATOM 618 N N . THR A 1 83 ? 7.616 23.012 30.861 1.00 24.04 83 THR A N 1
ATOM 619 C CA . THR A 1 83 ? 8.671 23.973 31.171 1.00 24.59 83 THR A CA 1
ATOM 620 C C . THR A 1 83 ? 10.054 23.493 30.769 1.00 26.07 83 THR A C 1
ATOM 621 O O . THR A 1 83 ? 10.290 22.297 30.582 1.00 25.70 83 THR A O 1
ATOM 625 N N . GLN A 1 84 ? 10.970 24.446 30.660 1.00 26.47 84 GLN A N 1
ATOM 626 C CA . GLN A 1 84 ? 12.347 24.157 30.300 1.00 27.27 84 GLN A CA 1
ATOM 627 C C . GLN A 1 84 ? 12.940 23.205 31.340 1.00 26.87 84 GLN A C 1
ATOM 628 O O . GLN A 1 84 ? 13.668 22.275 31.002 1.00 27.70 84 GLN A O 1
ATOM 634 N N . ALA A 1 85 ? 12.611 23.440 32.606 1.00 26.69 85 ALA A N 1
ATOM 635 C CA . ALA A 1 85 ? 13.118 22.618 33.703 1.00 28.16 85 ALA A CA 1
ATOM 636 C C . ALA A 1 85 ? 12.693 21.150 33.624 1.00 29.36 85 ALA A C 1
ATOM 637 O O . ALA A 1 85 ? 13.507 20.249 33.853 1.00 29.50 85 ALA A O 1
ATOM 639 N N . ASN A 1 86 ? 11.425 20.911 33.304 1.00 28.51 86 ASN A N 1
ATOM 640 C CA . ASN A 1 86 ? 10.909 19.550 33.212 1.00 30.77 86 ASN A CA 1
ATOM 641 C C . ASN A 1 86 ? 11.293 18.812 31.935 1.00 30.45 86 ASN A C 1
ATOM 642 O O . ASN A 1 86 ? 11.334 17.586 31.914 1.00 30.05 86 ASN A O 1
ATOM 647 N N . TYR A 1 87 ? 11.568 19.556 30.870 1.00 29.57 87 TYR A N 1
ATOM 648 C CA . TYR A 1 87 ? 11.916 18.947 29.591 1.00 28.45 87 TYR A CA 1
ATOM 649 C C . TYR A 1 87 ? 13.044 19.782 28.990 1.00 29.35 87 TYR A C 1
ATOM 650 O O . TYR A 1 87 ? 12.837 20.541 28.043 1.00 29.18 87 TYR A O 1
ATOM 659 N N . PRO A 1 88 ? 14.259 19.642 29.547 1.00 29.93 88 PRO A N 1
ATOM 660 C CA . PRO A 1 88 ? 15.473 20.351 29.136 1.00 29.62 88 PRO A CA 1
ATOM 661 C C . PRO A 1 88 ? 15.929 20.149 27.698 1.00 29.63 88 PRO A C 1
ATOM 662 O O . PRO A 1 88 ? 15.693 19.104 27.090 1.00 29.91 88 PRO A O 1
ATOM 666 N N . TYR A 1 89 ? 16.601 21.168 27.174 1.00 28.28 89 TYR A N 1
ATOM 667 C CA . TYR A 1 89 ? 17.107 21.165 25.809 1.00 28.68 89 TYR A CA 1
ATOM 668 C C . TYR A 1 89 ? 18.395 20.358 25.683 1.00 29.71 89 TYR A C 1
ATOM 669 O O . TYR A 1 89 ? 19.309 20.506 26.495 1.00 29.17 89 TYR A O 1
ATOM 678 N N . LYS A 1 90 ? 18.465 19.529 24.643 1.00 30.71 90 LYS A N 1
ATOM 679 C CA . LYS A 1 90 ? 19.621 18.667 24.393 1.00 30.80 90 LYS A CA 1
ATOM 680 C C . LYS A 1 90 ? 20.337 18.992 23.080 1.00 31.64 90 LYS A C 1
ATOM 681 O O . LYS A 1 90 ? 21.441 18.501 22.836 1.00 30.66 90 LYS A O 1
ATOM 687 N N . ALA A 1 91 ? 19.701 19.801 22.235 1.00 29.76 91 ALA A N 1
ATOM 688 C CA . ALA A 1 91 ? 20.268 20.185 20.943 1.00 29.05 91 ALA A CA 1
ATOM 689 C C . ALA A 1 91 ? 20.329 18.998 19.981 1.00 30.68 91 ALA A C 1
ATOM 690 O O . ALA A 1 91 ? 21.110 18.992 19.027 1.00 29.93 91 ALA A O 1
ATOM 692 N N . VAL A 1 92 ? 19.504 17.992 20.247 1.00 30.75 92 VAL A N 1
ATOM 693 C CA . VAL A 1 92 ? 19.430 16.803 19.409 1.00 32.16 92 VAL A CA 1
ATOM 694 C C . VAL A 1 92 ? 18.031 16.229 19.582 1.00 32.61 92 VAL A C 1
ATOM 695 O O . VAL A 1 92 ? 17.500 16.211 20.694 1.00 33.40 92 VAL A O 1
ATOM 699 N N . GLN A 1 93 ? 17.423 15.778 18.492 1.00 32.02 93 GLN A N 1
ATOM 700 C CA . GLN A 1 93 ? 16.082 15.223 18.587 1.00 34.35 93 GLN A CA 1
ATOM 701 C C . GLN A 1 93 ? 16.126 13.852 19.244 1.00 35.34 93 GLN A C 1
ATOM 702 O O . GLN A 1 93 ? 17.010 13.044 18.966 1.00 35.97 93 GLN A O 1
ATOM 708 N N . GLY A 1 94 ? 15.170 13.603 20.126 1.00 35.54 94 GLY A N 1
ATOM 709 C CA . GLY A 1 94 ? 15.118 12.328 20.807 1.00 36.33 94 GLY A CA 1
ATOM 710 C C . GLY A 1 94 ? 13.684 11.875 20.940 1.00 36.06 94 GLY A C 1
ATOM 711 O O . GLY A 1 94 ? 12.768 12.589 20.526 1.00 35.81 94 GLY A O 1
ATOM 712 N N . PRO A 1 95 ? 13.456 10.682 21.505 1.00 36.00 95 PRO A N 1
ATOM 713 C CA . PRO A 1 95 ? 12.104 10.154 21.682 1.00 35.58 95 PRO A CA 1
ATOM 714 C C . PRO A 1 95 ? 11.204 11.160 22.390 1.00 35.54 95 PRO A C 1
ATOM 715 O O . PRO A 1 95 ? 11.615 11.790 23.369 1.00 34.70 95 PRO A O 1
ATOM 719 N N . CYS A 1 96 ? 9.981 11.309 21.886 1.00 34.10 96 CYS A N 1
ATOM 720 C CA . CYS A 1 96 ? 9.017 12.232 22.473 1.00 34.49 96 CYS A CA 1
ATOM 721 C C . CYS A 1 96 ? 8.531 11.735 23.827 1.00 36.36 96 CYS A C 1
ATOM 722 O O . CYS A 1 96 ? 7.944 10.660 23.931 1.00 37.65 96 CYS A O 1
ATOM 725 N N . GLN A 1 97 ? 8.776 12.523 24.868 1.00 38.31 97 GLN A N 1
ATOM 726 C CA . GLN A 1 97 ? 8.354 12.165 26.220 1.00 40.88 97 GLN A CA 1
ATOM 727 C C . GLN A 1 97 ? 6.976 12.687 26.549 1.00 41.00 97 GLN A C 1
ATOM 728 O O . GLN A 1 97 ? 6.487 13.628 25.923 1.00 41.46 97 GLN A O 1
ATOM 734 N N . ALA A 1 98 ? 6.364 12.085 27.560 1.00 41.22 98 ALA A N 1
ATOM 735 C CA . ALA A 1 98 ? 5.060 12.539 28.025 1.00 42.03 98 ALA A CA 1
ATOM 736 C C . ALA A 1 98 ? 5.412 13.832 28.752 1.00 42.00 98 ALA A C 1
ATOM 737 O O . ALA A 1 98 ? 6.489 13.941 29.342 1.00 42.17 98 ALA A O 1
ATOM 739 N N . ALA A 1 99 ? 4.528 14.816 28.713 1.00 41.99 99 ALA A N 1
ATOM 740 C CA . ALA A 1 99 ? 4.835 16.074 29.372 1.00 41.20 99 ALA A CA 1
ATOM 741 C C . ALA A 1 99 ? 3.630 16.749 29.999 1.00 40.84 99 ALA A C 1
ATOM 742 O O . ALA A 1 99 ? 2.489 16.523 29.591 1.00 41.42 99 ALA A O 1
ATOM 744 N N . SER A 1 100 ? 3.902 17.583 30.998 1.00 39.42 100 SER A N 1
ATOM 745 C CA . SER A 1 100 ? 2.861 18.317 31.695 1.00 39.77 100 SER A CA 1
ATOM 746 C C . SER A 1 100 ? 2.480 19.517 30.844 1.00 38.96 100 SER A C 1
ATOM 747 O O . SER A 1 100 ? 3.314 20.065 30.125 1.00 38.49 100 SER A O 1
ATOM 750 N N . LYS A 1 101 ? 1.219 19.921 30.933 1.00 37.79 101 LYS A N 1
ATOM 751 C CA . LYS A 1 101 ? 0.718 21.054 30.169 1.00 37.03 101 LYS A CA 1
ATOM 752 C C . LYS A 1 101 ? 0.628 22.273 31.078 1.00 35.55 101 LYS A C 1
ATOM 753 O O . LYS A 1 101 ? -0.444 22.626 31.567 1.00 36.11 101 LYS A O 1
ATOM 759 N N . VAL A 1 102 ? 1.770 22.919 31.288 1.00 33.17 102 VAL A N 1
ATOM 760 C CA . VAL A 1 102 ? 1.848 24.084 32.160 1.00 30.58 102 VAL A CA 1
ATOM 761 C C . VAL A 1 102 ? 1.268 25.350 31.543 1.00 29.28 102 VAL A C 1
ATOM 762 O O . VAL A 1 102 ? 0.481 26.045 32.177 1.00 28.32 102 VAL A O 1
ATOM 766 N N . VAL A 1 103 ? 1.661 25.651 30.310 1.00 27.68 103 VAL A N 1
ATOM 767 C CA . VAL A 1 103 ? 1.165 26.845 29.635 1.00 26.65 103 VAL A CA 1
ATOM 768 C C . VAL A 1 103 ? 0.413 26.481 28.365 1.00 26.80 103 VAL A C 1
ATOM 769 O O . VAL A 1 103 ? 0.800 25.566 27.638 1.00 27.79 103 VAL A O 1
ATOM 773 N N . SER A 1 104 ? -0.666 27.203 28.099 1.00 26.52 104 SER A N 1
ATOM 774 C CA . SER A 1 104 ? -1.455 26.944 26.908 1.00 30.25 104 SER A CA 1
ATOM 775 C C . SER A 1 104 ? -1.881 28.238 26.230 1.00 29.35 104 SER A C 1
ATOM 776 O O . SER A 1 104 ? -1.971 29.285 26.869 1.00 29.46 104 SER A O 1
ATOM 779 N N . ILE A 1 105 ? -2.123 28.153 24.926 1.00 29.01 105 ILE A N 1
ATOM 780 C CA . ILE A 1 105 ? -2.569 29.294 24.138 1.00 30.08 105 ILE A CA 1
ATOM 781 C C . ILE A 1 105 ? -3.850 28.879 23.414 1.00 31.95 105 ILE A C 1
ATOM 782 O O . ILE A 1 105 ? -4.141 27.686 23.302 1.00 30.75 105 ILE A O 1
ATOM 787 N N . ASP A 1 106 ? -4.610 29.858 22.932 1.00 31.90 106 ASP A N 1
ATOM 788 C CA . ASP A 1 106 ? -5.867 29.580 22.248 1.00 33.32 106 ASP A CA 1
ATOM 789 C C . ASP A 1 106 ? -5.761 29.562 20.727 1.00 33.18 106 ASP A C 1
ATOM 790 O O . ASP A 1 106 ? -6.552 28.900 20.056 1.00 32.41 106 ASP A O 1
ATOM 795 N N . GLY A 1 107 ? -4.793 30.290 20.182 1.00 30.93 107 GLY A N 1
ATOM 796 C CA . GLY A 1 107 ? -4.634 30.326 18.741 1.00 30.86 107 GLY A CA 1
ATOM 797 C C . GLY A 1 107 ? -3.449 31.165 18.309 1.00 30.17 107 GLY A C 1
ATOM 798 O O . GLY A 1 107 ? -2.557 31.442 19.106 1.00 27.50 107 GLY A O 1
ATOM 799 N N . TYR A 1 108 ? -3.435 31.562 17.042 1.00 29.69 108 TYR A N 1
ATOM 800 C CA . TYR A 1 108 ? -2.357 32.386 16.514 1.00 31.43 108 TYR A CA 1
ATOM 801 C C . TYR A 1 108 ? -2.872 33.182 15.319 1.00 31.27 108 TYR A C 1
ATOM 802 O O . TYR A 1 108 ? -3.790 32.748 14.628 1.00 30.07 108 TYR A O 1
ATOM 811 N N . ASN A 1 109 ? -2.284 34.352 15.095 1.00 31.05 109 ASN A N 1
ATOM 812 C CA . ASN A 1 109 ? -2.688 35.230 14.004 1.00 31.22 109 ASN A CA 1
ATOM 813 C C . ASN A 1 109 ? -1.508 35.662 13.150 1.00 30.62 109 ASN A C 1
ATOM 814 O O . ASN A 1 109 ? -0.411 35.901 13.658 1.00 27.45 109 ASN A O 1
ATOM 819 N N . GLY A 1 110 ? -1.743 35.766 11.848 1.00 28.35 110 GLY A N 1
ATOM 820 C CA . GLY A 1 110 ? -0.695 36.201 10.949 1.00 28.44 110 GLY A CA 1
ATOM 821 C C . GLY A 1 110 ? -0.843 37.694 10.730 1.00 27.75 110 GLY A C 1
ATOM 822 O O . GLY A 1 110 ? -1.954 38.221 10.761 1.00 30.94 110 GLY A O 1
ATOM 823 N N . VAL A 1 111 ? 0.272 38.383 10.533 1.00 25.86 111 VAL A N 1
ATOM 824 C CA . VAL A 1 111 ? 0.249 39.820 10.292 1.00 23.32 111 VAL A CA 1
ATOM 825 C C . VAL A 1 111 ? 0.323 40.038 8.779 1.00 23.37 111 VAL A C 1
ATOM 826 O O . VAL A 1 111 ? 0.949 39.253 8.068 1.00 21.22 111 VAL A O 1
ATOM 830 N N . PRO A 1 112 ? -0.333 41.093 8.264 1.00 23.63 112 PRO A N 1
ATOM 831 C CA . PRO A 1 112 ? -0.283 41.344 6.819 1.00 25.23 112 PRO A CA 1
ATOM 832 C C . PRO A 1 112 ? 1.172 41.409 6.354 1.00 24.69 112 PRO A C 1
ATOM 833 O O . PRO A 1 112 ? 1.998 42.059 6.991 1.00 24.37 112 PRO A O 1
ATOM 837 N N . PHE A 1 113 ? 1.477 40.745 5.243 1.00 24.86 113 PHE A N 1
ATOM 838 C CA . PHE A 1 113 ? 2.841 40.711 4.723 1.00 26.45 113 PHE A CA 1
ATOM 839 C C . PHE A 1 113 ? 3.386 42.023 4.187 1.00 25.75 113 PHE A C 1
ATOM 840 O O . PHE A 1 113 ? 2.658 42.823 3.596 1.00 26.22 113 PHE A O 1
ATOM 848 N N . CYS A 1 114 ? 4.688 42.212 4.389 1.00 25.27 114 CYS A N 1
ATOM 849 C CA . CYS A 1 114 ? 5.408 43.392 3.928 1.00 23.85 114 CYS A CA 1
ATOM 850 C C . CYS A 1 114 ? 4.671 44.686 4.249 1.00 25.12 114 CYS A C 1
ATOM 851 O O . CYS A 1 114 ? 4.458 45.541 3.383 1.00 24.40 114 CYS A O 1
ATOM 854 N N . ASN A 1 115 ? 4.296 44.819 5.516 1.00 23.42 115 ASN A N 1
ATOM 855 C CA . ASN A 1 115 ? 3.592 45.992 6.008 1.00 24.06 115 ASN A CA 1
ATOM 856 C C . ASN A 1 115 ? 4.142 46.251 7.407 1.00 23.03 115 ASN A C 1
ATOM 857 O O . ASN A 1 115 ? 3.597 45.757 8.388 1.00 21.85 115 ASN A O 1
ATOM 862 N N . GLU A 1 116 ? 5.225 47.015 7.499 1.00 22.87 116 GLU A N 1
ATOM 863 C CA . GLU A 1 116 ? 5.826 47.285 8.796 1.00 23.37 116 GLU A CA 1
ATOM 864 C C . GLU A 1 116 ? 4.949 48.103 9.736 1.00 23.98 116 GLU A C 1
ATOM 865 O O . GLU A 1 116 ? 5.142 48.065 10.948 1.00 23.40 116 GLU A O 1
ATOM 871 N N . UNK A 1 117 ? 3.990 48.844 9.188 1.00 24.38 117 UNK A N 1
ATOM 872 C CA . UNK A 1 117 ? 3.094 49.632 10.028 1.00 25.00 117 UNK A CA 1
ATOM 873 C C . UNK A 1 117 ? 2.195 48.668 10.798 1.00 23.92 117 UNK A C 1
ATOM 874 O O . UNK A 1 117 ? 1.914 48.873 11.982 1.00 24.38 117 UNK A O 1
ATOM 876 N N . ALA A 1 118 ? 1.749 47.614 10.120 1.00 23.02 118 ALA A N 1
ATOM 877 C CA . ALA A 1 118 ? 0.899 46.609 10.747 1.00 23.15 118 ALA A CA 1
ATOM 878 C C . ALA A 1 118 ? 1.736 45.783 11.723 1.00 23.18 118 ALA A C 1
ATOM 879 O O . ALA A 1 118 ? 1.255 45.367 12.778 1.00 22.31 118 ALA A O 1
ATOM 881 N N . LEU A 1 119 ? 2.994 45.546 11.363 1.00 21.66 119 LEU A N 1
ATOM 882 C CA . LEU A 1 119 ? 3.890 44.782 12.217 1.00 21.88 119 LEU A CA 1
ATOM 883 C C . LEU A 1 119 ? 4.158 45.575 13.497 1.00 22.17 119 LEU A C 1
ATOM 884 O O . LEU A 1 119 ? 4.203 45.013 14.594 1.00 20.33 119 LEU A O 1
ATOM 889 N N . LYS A 1 120 ? 4.331 46.885 13.354 1.00 21.51 120 LYS A N 1
ATOM 890 C CA . LYS A 1 120 ? 4.578 47.745 14.506 1.00 24.58 120 LYS A CA 1
ATOM 891 C C . LYS A 1 120 ? 3.396 47.635 15.467 1.00 24.41 120 LYS A C 1
ATOM 892 O O . LYS A 1 120 ? 3.568 47.543 16.683 1.00 23.60 120 LYS A O 1
ATOM 898 N N . GLN A 1 121 ? 2.191 47.643 14.908 1.00 25.06 121 GLN A N 1
ATOM 899 C CA . GLN A 1 121 ? 0.978 47.543 15.705 1.00 27.07 121 GLN A CA 1
ATOM 900 C C . GLN A 1 121 ? 0.927 46.221 16.463 1.00 25.11 121 GLN A C 1
ATOM 901 O O . GLN A 1 121 ? 0.559 46.186 17.635 1.00 24.97 121 GLN A O 1
ATOM 907 N N . ALA A 1 122 ? 1.302 45.133 15.798 1.00 23.51 122 ALA A N 1
ATOM 908 C CA . ALA A 1 122 ? 1.293 43.824 16.444 1.00 21.61 122 ALA A CA 1
ATOM 909 C C . ALA A 1 122 ? 2.325 43.765 17.572 1.00 21.30 122 ALA A C 1
ATOM 910 O O . ALA A 1 122 ? 2.027 43.296 18.669 1.00 20.74 122 ALA A O 1
ATOM 912 N N . VAL A 1 123 ? 3.535 44.242 17.302 1.00 20.15 123 VAL A N 1
ATOM 913 C CA . VAL A 1 123 ? 4.593 44.225 18.307 1.00 20.88 123 VAL A CA 1
ATOM 914 C C . VAL A 1 123 ? 4.230 45.076 19.525 1.00 21.60 123 VAL A C 1
ATOM 915 O O . VAL A 1 123 ? 4.613 44.756 20.651 1.00 22.36 123 VAL A O 1
ATOM 919 N N . ALA A 1 124 ? 3.484 46.154 19.306 1.00 22.07 124 ALA A N 1
ATOM 920 C CA . ALA A 1 124 ? 3.078 47.011 20.414 1.00 22.60 124 ALA A CA 1
ATOM 921 C C . ALA A 1 124 ? 2.157 46.243 21.365 1.00 23.72 124 ALA A C 1
ATOM 922 O O . ALA A 1 124 ? 2.033 46.594 22.539 1.00 24.69 124 ALA A O 1
ATOM 924 N N . VAL A 1 125 ? 1.511 45.198 20.854 1.00 23.21 125 VAL A N 1
ATOM 925 C CA . VAL A 1 125 ? 0.613 44.382 21.666 1.00 24.69 125 VAL A CA 1
ATOM 926 C C . VAL A 1 125 ? 1.345 43.203 22.315 1.00 24.03 125 VAL A C 1
ATOM 927 O O . VAL A 1 125 ? 1.061 42.849 23.459 1.00 22.68 125 VAL A O 1
ATOM 931 N N . GLN A 1 126 ? 2.275 42.591 21.583 1.00 21.44 126 GLN A N 1
ATOM 932 C CA . GLN A 1 126 ? 3.054 41.472 22.120 1.00 20.70 126 GLN A CA 1
ATOM 933 C C . GLN A 1 126 ? 4.158 41.029 21.168 1.00 20.62 126 GLN A C 1
ATOM 934 O O . GLN A 1 126 ? 4.074 41.247 19.956 1.00 19.77 126 GLN A O 1
ATOM 940 N N . PRO A 1 127 ? 5.219 40.409 21.706 1.00 19.74 127 PRO A N 1
ATOM 941 C CA . PRO A 1 127 ? 6.313 39.949 20.851 1.00 18.59 127 PRO A CA 1
ATOM 942 C C . PRO A 1 127 ? 5.768 39.065 19.734 1.00 18.58 127 PRO A C 1
ATOM 943 O O . PRO A 1 127 ? 4.864 38.251 19.955 1.00 18.27 127 PRO A O 1
ATOM 947 N N . SER A 1 128 ? 6.317 39.225 18.537 1.00 17.67 128 SER A N 1
ATOM 948 C CA . SER A 1 128 ? 5.866 38.455 17.388 1.00 18.43 128 SER A CA 1
ATOM 949 C C . SER A 1 128 ? 7.015 37.737 16.709 1.00 19.87 128 SER A C 1
ATOM 950 O O . SER A 1 128 ? 8.153 38.207 16.716 1.00 19.50 128 SER A O 1
ATOM 953 N N . THR A 1 129 ? 6.716 36.590 16.117 0.57 20.00 129 THR A N 1
ATOM 954 C CA . THR A 1 129 ? 7.739 35.825 15.430 0.57 21.37 129 THR A CA 1
ATOM 955 C C . THR A 1 129 ? 7.814 36.271 13.972 0.54 20.58 129 THR A C 1
ATOM 956 O O . THR A 1 129 ? 6.800 36.629 13.369 0.51 20.24 129 THR A O 1
ATOM 960 N N . VAL A 1 130 ? 9.024 36.262 13.420 1.00 20.69 130 VAL A N 1
ATOM 961 C CA . VAL A 1 130 ? 9.252 36.656 12.032 1.00 19.38 130 VAL A CA 1
ATOM 962 C C . VAL A 1 130 ? 10.385 35.813 11.460 1.00 21.29 130 VAL A C 1
ATOM 963 O O . VAL A 1 130 ? 11.206 35.275 12.206 1.00 21.09 130 VAL A O 1
ATOM 967 N N . ALA A 1 131 ? 10.420 35.697 10.138 1.00 20.59 131 ALA A N 1
ATOM 968 C CA . ALA A 1 131 ? 11.465 34.947 9.459 1.00 20.23 131 ALA A CA 1
ATOM 969 C C . ALA A 1 131 ? 12.334 35.961 8.725 1.00 20.11 131 ALA A C 1
ATOM 970 O O . ALA A 1 131 ? 11.842 36.987 8.255 1.00 20.30 131 ALA A O 1
ATOM 972 N N . ILE A 1 132 ? 13.629 35.689 8.650 1.00 19.66 132 ILE A N 1
ATOM 973 C CA . ILE A 1 132 ? 14.555 36.587 7.975 1.00 20.61 132 ILE A CA 1
ATOM 974 C C . ILE A 1 132 ? 15.567 35.780 7.187 1.00 22.12 132 ILE A C 1
ATOM 975 O O . ILE A 1 132 ? 15.643 34.555 7.316 1.00 21.80 132 ILE A O 1
ATOM 980 N N . ASP A 1 133 ? 16.339 36.486 6.370 1.00 21.83 133 ASP A N 1
ATOM 981 C CA . ASP A 1 133 ? 17.396 35.878 5.580 1.00 23.92 133 ASP A CA 1
ATOM 982 C C . ASP A 1 133 ? 18.661 36.143 6.396 1.00 23.31 133 ASP A C 1
ATOM 983 O O . ASP A 1 133 ? 19.141 37.279 6.455 1.00 23.07 133 ASP A O 1
ATOM 988 N N . ALA A 1 134 ? 19.188 35.110 7.042 1.00 23.12 134 ALA A N 1
ATOM 989 C CA . ALA A 1 134 ? 20.385 35.268 7.866 1.00 25.39 134 ALA A CA 1
ATOM 990 C C . ALA A 1 134 ? 21.644 34.690 7.220 1.00 26.44 134 ALA A C 1
ATOM 991 O O . ALA A 1 134 ? 22.643 34.473 7.900 1.00 27.72 134 ALA A O 1
ATOM 993 N N . SER A 1 135 ? 21.607 34.469 5.911 1.00 28.98 135 SER A N 1
ATOM 994 C CA . SER A 1 135 ? 22.743 33.879 5.206 1.00 30.57 135 SER A CA 1
ATOM 995 C C . SER A 1 135 ? 23.966 34.771 4.986 1.00 31.84 135 SER A C 1
ATOM 996 O O . SER A 1 135 ? 25.066 34.264 4.761 1.00 32.76 135 SER A O 1
ATOM 999 N N . SER A 1 136 ? 23.797 36.087 5.050 1.00 32.56 136 SER A N 1
ATOM 1000 C CA . SER A 1 136 ? 24.932 36.981 4.830 1.00 32.92 136 SER A CA 1
ATOM 1001 C C . SER A 1 136 ? 25.956 36.866 5.954 1.00 34.43 136 SER A C 1
ATOM 1002 O O . SER A 1 136 ? 25.605 36.588 7.104 1.00 33.90 136 SER A O 1
ATOM 1005 N N . ALA A 1 137 ? 27.224 37.081 5.615 1.00 33.64 137 ALA A N 1
ATOM 1006 C CA . ALA A 1 137 ? 28.305 37.001 6.591 1.00 33.81 137 ALA A CA 1
ATOM 1007 C C . ALA A 1 137 ? 28.209 38.128 7.614 1.00 33.28 137 ALA A C 1
ATOM 1008 O O . ALA A 1 137 ? 28.533 37.947 8.786 1.00 33.74 137 ALA A O 1
ATOM 1010 N N . GLN A 1 138 ? 27.754 39.290 7.164 1.00 33.41 138 GLN A N 1
ATOM 1011 C CA . GLN A 1 138 ? 27.617 40.455 8.026 1.00 34.56 138 GLN A CA 1
ATOM 1012 C C . GLN A 1 138 ? 26.589 40.224 9.128 1.00 33.35 138 GLN A C 1
ATOM 1013 O O . GLN A 1 138 ? 26.741 40.726 10.242 1.00 32.45 138 GLN A O 1
ATOM 1019 N N . PHE A 1 139 ? 25.534 39.480 8.820 1.00 31.73 139 PHE A N 1
ATOM 1020 C CA . PHE A 1 139 ? 24.524 39.206 9.833 1.00 31.58 139 PHE A CA 1
ATOM 1021 C C . PHE A 1 139 ? 25.078 38.184 10.815 1.00 31.19 139 PHE A C 1
ATOM 1022 O O . PHE A 1 139 ? 24.923 38.319 12.029 1.00 30.48 139 PHE A O 1
ATOM 1030 N N . GLN A 1 140 ? 25.737 37.163 10.280 1.00 31.78 140 GLN A N 1
ATOM 1031 C CA . GLN A 1 140 ? 26.306 36.106 11.106 1.00 34.08 140 GLN A CA 1
ATOM 1032 C C . GLN A 1 140 ? 27.415 36.581 12.038 1.00 33.46 140 GLN A C 1
ATOM 1033 O O . GLN A 1 140 ? 27.597 36.025 13.118 1.00 33.51 140 GLN A O 1
ATOM 1039 N N . GLN A 1 141 ? 28.138 37.617 11.631 1.00 33.75 141 GLN A N 1
ATOM 1040 C CA . GLN A 1 141 ? 29.233 38.137 12.441 1.00 35.03 141 GLN A CA 1
ATOM 1041 C C . GLN A 1 141 ? 28.858 39.467 13.110 1.00 33.19 141 GLN A C 1
ATOM 1042 O O . GLN A 1 141 ? 29.726 40.187 13.601 1.00 34.56 141 GLN A O 1
ATOM 1048 N N . TYR A 1 142 ? 27.569 39.795 13.121 1.00 31.44 142 TYR A N 1
ATOM 1049 C CA . TYR A 1 142 ? 27.087 41.034 13.735 1.00 30.08 142 TYR A CA 1
ATOM 1050 C C . TYR A 1 142 ? 27.511 41.127 15.202 1.00 30.27 142 TYR A C 1
ATOM 1051 O O . TYR A 1 142 ? 27.414 40.150 15.945 1.00 30.91 142 TYR A O 1
ATOM 1060 N N . SER A 1 143 ? 27.971 42.302 15.619 1.00 30.40 143 SER A N 1
ATOM 1061 C CA . SER A 1 143 ? 28.397 42.500 17.000 1.00 33.01 143 SER A CA 1
ATOM 1062 C C . SER A 1 143 ? 27.607 43.580 17.729 1.00 31.88 143 SER A C 1
ATOM 1063 O O . SER A 1 143 ? 27.159 43.371 18.859 1.00 31.77 143 SER A O 1
ATOM 1066 N N . SER A 1 144 ? 27.437 44.733 17.093 1.00 30.74 144 SER A N 1
ATOM 1067 C CA . SER A 1 144 ? 26.703 45.819 17.731 1.00 31.52 144 SER A CA 1
ATOM 1068 C C . SER A 1 144 ? 26.281 46.898 16.748 1.00 30.88 144 SER A C 1
ATOM 1069 O O . SER A 1 144 ? 26.748 46.933 15.609 1.00 30.16 144 SER A O 1
ATOM 1072 N N . GLY A 1 145 ? 25.403 47.782 17.211 1.00 29.90 145 GLY A N 1
ATOM 1073 C CA . GLY A 1 145 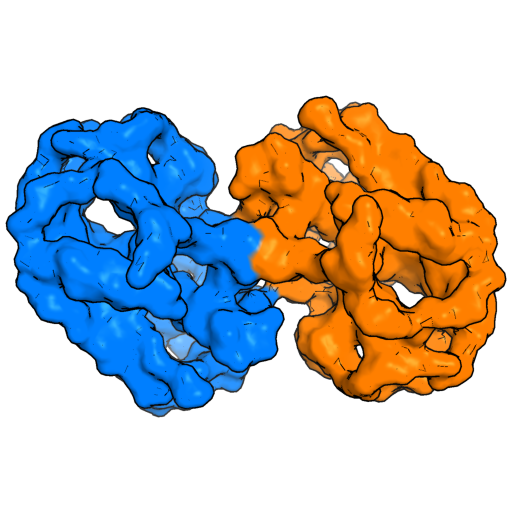? 24.921 48.869 16.381 1.00 29.41 145 GLY A CA 1
ATOM 1074 C C . GLY A 1 145 ? 23.634 48.529 15.659 1.00 28.73 145 GLY A C 1
ATOM 1075 O O . GLY A 1 145 ? 23.053 47.460 15.866 1.00 28.22 145 GLY A O 1
ATOM 1076 N N . ILE A 1 146 ? 23.178 49.449 14.817 1.00 27.21 146 ILE A N 1
ATOM 1077 C CA . ILE A 1 146 ? 21.962 49.238 14.049 1.00 27.62 146 ILE A CA 1
ATOM 1078 C C . ILE A 1 146 ? 22.339 48.574 12.732 1.00 26.85 146 ILE A C 1
ATOM 1079 O O . ILE A 1 146 ? 22.929 49.204 11.856 1.00 27.72 146 ILE A O 1
ATOM 1084 N N . PHE A 1 147 ? 22.008 47.295 12.602 1.00 26.10 147 PHE A N 1
ATOM 1085 C CA . PHE A 1 147 ? 22.312 46.551 11.3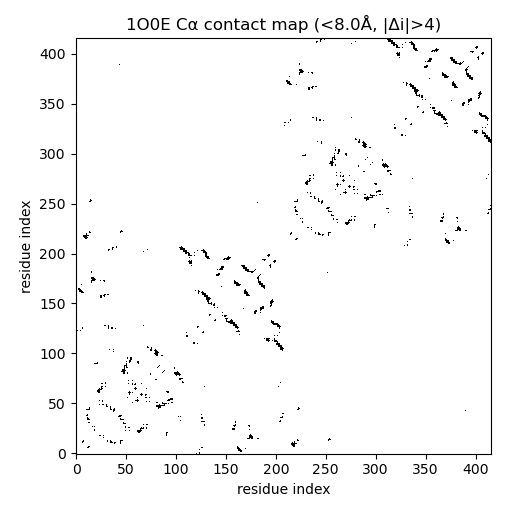88 1.00 26.52 147 PHE A CA 1
ATOM 1086 C C . PHE A 1 147 ? 21.465 47.085 10.236 1.00 26.98 147 PHE A C 1
ATOM 1087 O O . PHE A 1 147 ? 20.257 47.281 10.381 1.00 26.72 147 PHE A O 1
ATOM 1095 N N . SER A 1 148 ? 22.097 47.318 9.091 1.00 27.48 148 SER A N 1
ATOM 1096 C CA . SER A 1 148 ? 21.384 47.835 7.932 1.00 29.12 148 SER A CA 1
ATOM 1097 C C . SER A 1 148 ? 21.700 47.035 6.678 1.00 29.49 148 SER A C 1
ATOM 1098 O O . SER A 1 148 ? 21.580 47.536 5.564 1.00 30.95 148 SER A O 1
ATOM 1101 N N . GLY A 1 149 ? 22.100 45.784 6.863 1.00 29.51 149 GLY A N 1
ATOM 1102 C CA . GLY A 1 149 ? 22.413 44.947 5.723 1.00 30.19 149 GLY A CA 1
ATOM 1103 C C . GLY A 1 149 ? 23.903 44.835 5.474 1.00 31.36 149 GLY A C 1
ATOM 1104 O O . GLY A 1 149 ? 24.704 45.318 6.275 1.00 31.32 149 GLY A O 1
ATOM 1105 N N . PRO A 1 150 ? 24.307 44.218 4.354 1.00 31.52 150 PRO A N 1
ATOM 1106 C CA . PRO A 1 150 ? 23.413 43.651 3.341 1.00 30.29 150 PRO A CA 1
ATOM 1107 C C . PRO A 1 150 ? 22.821 42.288 3.700 1.00 29.27 150 PRO A C 1
ATOM 1108 O O . PRO A 1 150 ? 23.346 41.564 4.546 1.00 28.25 150 PRO A O 1
ATOM 1112 N N . CYS A 1 151 ? 21.715 41.958 3.043 1.00 26.67 151 CYS A N 1
ATOM 1113 C CA . CYS A 1 151 ? 21.038 40.683 3.234 1.00 25.54 151 CYS A CA 1
ATOM 1114 C C . CYS A 1 151 ? 19.895 40.606 2.234 1.00 25.33 151 CYS A C 1
ATOM 1115 O O . CYS A 1 151 ? 19.342 41.634 1.843 1.00 25.38 151 CYS A O 1
ATOM 1118 N N . GLY A 1 152 ? 19.555 39.392 1.812 1.00 24.71 152 GLY A N 1
ATOM 1119 C CA . GLY A 1 152 ? 18.476 39.218 0.854 1.00 25.06 152 GLY A CA 1
ATOM 1120 C C . GLY A 1 152 ? 17.133 39.014 1.530 1.00 24.67 152 GLY A C 1
ATOM 1121 O O . GLY A 1 152 ? 16.968 39.340 2.709 1.00 23.57 152 GLY A O 1
ATOM 1122 N N . THR A 1 153 ? 16.172 38.474 0.786 1.00 23.93 153 THR A N 1
ATOM 1123 C CA . THR A 1 153 ? 14.840 38.226 1.323 1.00 24.29 153 THR A CA 1
ATOM 1124 C C . THR A 1 153 ? 14.452 36.750 1.278 1.00 25.07 153 THR A C 1
ATOM 1125 O O . THR A 1 153 ? 13.264 36.412 1.308 1.00 23.51 153 THR A O 1
ATOM 1129 N N . LYS A 1 154 ? 15.454 35.878 1.190 1.00 25.33 154 LYS A N 1
ATOM 1130 C CA . LYS A 1 154 ? 15.226 34.433 1.192 1.00 29.32 154 LYS A CA 1
ATOM 1131 C C . LYS A 1 154 ? 15.093 34.008 2.653 1.00 29.59 154 LYS A C 1
ATOM 1132 O O . LYS A 1 154 ? 16.074 34.009 3.394 1.00 32.05 154 LYS A O 1
ATOM 1138 N N . LEU A 1 155 ? 13.887 33.640 3.061 1.00 29.21 155 LEU A N 1
ATOM 1139 C CA . LE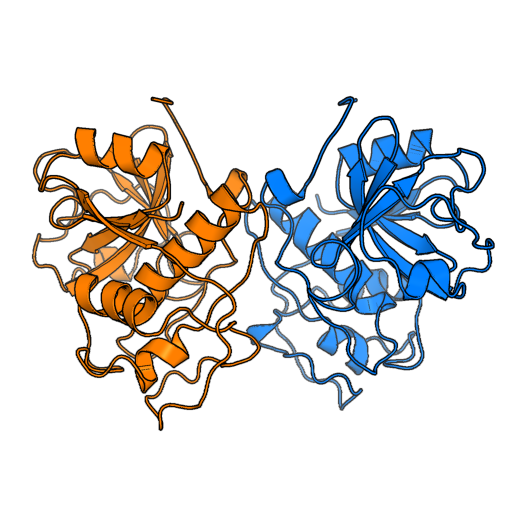U A 1 155 ? 13.642 33.237 4.439 1.00 29.25 155 LEU A CA 1
ATOM 1140 C C . LEU A 1 155 ? 14.324 31.918 4.794 1.00 30.11 155 LEU A C 1
ATOM 1141 O O . LEU A 1 155 ? 14.122 30.902 4.128 1.00 28.82 155 LEU A O 1
ATOM 1146 N N . ASN A 1 156 ? 15.132 31.939 5.851 1.00 29.00 156 ASN A N 1
ATOM 1147 C CA . ASN A 1 156 ? 15.845 30.738 6.273 1.00 28.56 156 ASN A CA 1
ATOM 1148 C C . ASN A 1 156 ? 16.146 30.690 7.769 1.00 29.02 156 ASN A C 1
ATOM 1149 O O . ASN A 1 156 ? 16.787 29.753 8.245 1.00 28.59 156 ASN A O 1
ATOM 1154 N N . HIS A 1 157 ? 15.680 31.692 8.511 1.00 27.54 157 HIS A N 1
ATOM 1155 C CA . HIS A 1 157 ? 15.925 31.735 9.948 1.00 27.43 157 HIS A CA 1
ATOM 1156 C C . HIS A 1 157 ? 14.769 32.399 10.697 1.00 26.42 157 HIS A C 1
ATOM 1157 O O . HIS A 1 157 ? 14.204 33.381 10.231 1.00 26.86 157 HIS A O 1
ATOM 1164 N N . GLY A 1 158 ? 14.420 31.853 11.858 1.00 24.11 158 GLY A N 1
ATOM 1165 C CA . GLY A 1 158 ? 13.327 32.418 12.629 1.00 21.80 158 GLY A CA 1
ATOM 1166 C C . GLY A 1 158 ? 13.794 33.126 13.888 1.00 21.53 158 GLY A C 1
ATOM 1167 O O . GLY A 1 158 ? 14.612 32.596 14.641 1.00 20.93 158 GLY A O 1
ATOM 1168 N N . VAL A 1 159 ? 13.280 34.332 14.112 1.00 20.05 159 VAL A N 1
ATOM 1169 C CA . VAL A 1 159 ? 13.631 35.121 15.288 1.00 17.97 159 VAL A CA 1
ATOM 1170 C C . VAL A 1 159 ? 12.379 35.791 15.836 1.00 18.76 159 VAL A C 1
ATOM 1171 O O . VAL A 1 159 ? 11.286 35.591 15.306 1.00 17.82 159 VAL A O 1
ATOM 1175 N N . THR A 1 160 ? 12.542 36.586 16.892 1.00 17.47 160 THR A N 1
ATOM 1176 C CA . THR A 1 160 ? 11.416 37.265 17.523 1.00 18.96 160 THR A CA 1
ATOM 1177 C C . THR A 1 160 ? 11.640 38.763 17.673 1.00 18.39 160 THR A C 1
ATOM 1178 O O . THR A 1 160 ? 12.717 39.199 18.080 1.00 18.38 160 THR A O 1
ATOM 1182 N N . ILE A 1 161 ? 10.625 39.553 17.341 1.00 15.86 161 ILE A N 1
ATOM 1183 C CA . ILE A 1 161 ? 10.732 40.998 17.523 1.00 16.78 161 ILE A CA 1
ATOM 1184 C C . ILE A 1 161 ? 10.136 41.270 18.902 1.00 16.02 161 ILE A C 1
ATOM 1185 O O . ILE A 1 161 ? 8.954 41.005 19.140 1.00 17.34 161 ILE A O 1
ATOM 1190 N N . VAL A 1 162 ? 10.952 41.785 19.814 1.00 14.79 162 VAL A N 1
ATOM 1191 C CA . VAL A 1 162 ? 10.487 42.067 21.166 1.00 15.58 162 VAL A CA 1
ATOM 1192 C C . VAL A 1 162 ? 10.320 43.561 21.445 1.00 16.98 162 VAL A C 1
ATOM 1193 O O . VAL A 1 162 ? 10.037 43.958 22.573 1.00 17.34 162 VAL A O 1
ATOM 1197 N N . GLY A 1 163 ? 10.489 44.387 20.418 1.00 17.62 163 GLY A N 1
ATOM 1198 C CA . GLY A 1 163 ? 10.337 45.819 20.614 1.00 18.55 163 GLY A CA 1
ATOM 1199 C C . GLY A 1 163 ? 10.747 46.635 19.405 1.00 19.83 163 GLY A C 1
ATOM 1200 O O . GLY A 1 163 ? 11.085 46.079 18.354 1.00 19.66 163 GLY A O 1
ATOM 1201 N N . TYR A 1 164 ? 10.719 47.957 19.550 1.00 19.84 164 TYR A N 1
ATOM 1202 C CA . TYR A 1 164 ? 11.100 48.846 18.459 1.00 21.96 164 TYR A CA 1
ATOM 1203 C C . TYR A 1 164 ? 11.304 50.286 18.912 1.00 23.51 164 TYR A C 1
ATOM 1204 O O . TYR A 1 164 ? 10.887 50.674 20.003 1.00 22.86 164 TYR A O 1
ATOM 1213 N N . GLN A 1 165 ? 11.976 51.051 18.057 1.00 26.19 165 GLN A N 1
ATOM 1214 C CA . GLN A 1 165 ? 12.221 52.477 18.243 1.00 29.64 165 GLN A CA 1
ATOM 1215 C C . GLN A 1 165 ? 11.758 53.000 16.880 1.00 30.17 165 GLN A C 1
ATOM 1216 O O . GLN A 1 165 ? 11.311 52.214 16.042 1.00 29.42 165 GLN A O 1
ATOM 1222 N N . ALA A 1 166 ? 11.860 54.301 16.642 1.00 30.22 166 ALA A N 1
ATOM 1223 C CA . ALA A 1 166 ? 11.429 54.840 15.357 1.00 29.91 166 ALA A CA 1
ATOM 1224 C C . ALA A 1 166 ? 12.281 54.301 14.212 1.00 28.19 166 ALA A C 1
ATOM 1225 O O . ALA A 1 166 ? 11.775 54.045 13.117 1.00 28.00 166 ALA A O 1
ATOM 1227 N N . ASN A 1 167 ? 13.569 54.104 14.478 1.00 26.76 167 ASN A N 1
ATOM 1228 C CA . ASN A 1 167 ? 14.503 53.644 13.454 1.00 27.58 167 ASN A CA 1
ATOM 1229 C C . ASN A 1 167 ? 14.791 52.153 13.359 1.00 25.95 167 ASN A C 1
ATOM 1230 O O . ASN A 1 167 ? 15.369 51.710 12.367 1.00 25.77 167 ASN A O 1
ATOM 1235 N N . TYR A 1 168 ? 14.409 51.367 14.359 1.00 23.11 168 TYR A N 1
ATOM 1236 C CA . TYR A 1 168 ? 14.733 49.949 14.284 1.00 22.36 168 TYR A CA 1
ATOM 1237 C C . TYR A 1 168 ? 13.858 48.998 15.082 1.00 21.46 168 TYR A C 1
ATOM 1238 O O . TYR A 1 168 ? 13.089 49.411 15.947 1.00 21.18 168 TYR A O 1
ATOM 1247 N N . TRP A 1 169 ? 14.002 47.712 14.766 1.00 21.45 169 TRP A N 1
ATOM 1248 C CA . TRP A 1 169 ? 13.288 46.633 15.442 1.00 19.89 169 TRP A CA 1
ATOM 1249 C C . TRP A 1 169 ? 14.294 46.022 16.413 1.00 19.74 169 TRP A C 1
ATOM 1250 O O . TRP A 1 169 ? 15.479 45.929 16.089 1.00 21.09 169 TRP A O 1
ATOM 1261 N N . ILE A 1 170 ? 13.836 45.615 17.591 1.00 18.67 170 ILE A N 1
ATOM 1262 C CA . ILE A 1 170 ? 14.717 44.959 18.550 1.00 17.77 170 ILE A CA 1
ATOM 1263 C C . ILE A 1 170 ? 14.409 43.476 18.352 1.00 18.48 170 ILE A C 1
ATOM 1264 O O . ILE A 1 170 ? 13.297 43.020 18.627 1.00 17.99 170 ILE A O 1
ATOM 1269 N N . VAL A 1 171 ? 15.395 42.735 17.858 1.00 17.75 171 VAL A N 1
ATOM 1270 C CA . VAL A 1 171 ? 15.226 41.318 17.558 1.00 17.82 171 VAL A CA 1
ATOM 1271 C C . VAL A 1 171 ? 15.993 40.372 18.472 1.00 17.66 171 VAL A C 1
ATOM 1272 O O . VAL A 1 171 ? 17.196 40.527 18.686 1.00 17.70 171 VAL A O 1
ATOM 1276 N N . ARG A 1 172 ? 15.280 39.377 18.987 1.00 17.67 172 ARG A N 1
ATOM 1277 C CA . ARG A 1 172 ? 15.856 38.370 19.874 1.00 17.77 172 ARG A CA 1
ATOM 1278 C C . ARG A 1 172 ? 16.248 37.136 19.067 1.00 18.51 172 ARG A C 1
ATOM 1279 O O . ARG A 1 172 ? 15.399 36.502 18.440 1.00 18.02 172 ARG A O 1
ATOM 1287 N N . ASN A 1 173 ? 17.535 36.801 19.074 1.00 19.02 173 ASN A N 1
ATOM 1288 C CA . ASN A 1 173 ? 18.008 35.628 18.351 1.00 17.87 173 ASN A CA 1
ATOM 1289 C C . ASN A 1 173 ? 18.165 34.500 19.365 1.00 19.35 173 ASN A C 1
ATOM 1290 O O . ASN A 1 173 ? 18.026 34.718 20.571 1.00 19.86 173 ASN A O 1
ATOM 1295 N N . SER A 1 174 ? 18.457 33.299 18.880 1.00 19.41 174 SER A N 1
ATOM 1296 C CA . SER A 1 174 ? 18.626 32.150 19.755 1.00 19.78 174 SER A CA 1
ATOM 1297 C C . SER A 1 174 ? 20.008 31.530 19.582 1.00 21.40 174 SER A C 1
ATOM 1298 O O . SER A 1 174 ? 20.151 30.306 19.531 1.00 21.75 174 SER A O 1
ATOM 1301 N N . TRP A 1 175 ? 21.024 32.383 19.491 1.00 21.53 175 TRP A N 1
ATOM 1302 C CA . TRP A 1 175 ? 22.397 31.927 19.334 1.00 22.86 175 TRP A CA 1
ATOM 1303 C C . TRP A 1 175 ? 23.228 32.260 20.565 1.00 22.90 175 TRP A C 1
ATOM 1304 O O . TRP A 1 175 ? 24.442 32.422 20.475 1.00 24.36 175 TRP A O 1
ATOM 1315 N N . GLY A 1 176 ? 22.571 32.376 21.714 1.00 21.73 176 GLY A N 1
ATOM 1316 C CA . GLY A 1 176 ? 23.296 32.672 22.938 1.00 21.68 176 GLY A CA 1
ATOM 1317 C C . GLY A 1 176 ? 23.667 34.125 23.174 1.00 23.62 176 GLY A C 1
ATOM 1318 O O . GLY A 1 176 ? 23.463 34.985 22.312 1.00 21.50 176 GLY A O 1
ATOM 1319 N N . ARG A 1 177 ? 24.232 34.371 24.355 0.55 23.14 177 ARG A N 1
ATOM 1320 C CA . ARG A 1 177 ? 24.664 35.687 24.799 0.49 25.05 177 ARG A CA 1
ATOM 1321 C C . ARG A 1 177 ? 25.843 36.284 24.032 0.46 25.73 177 ARG A C 1
ATOM 1322 O O . ARG A 1 177 ? 25.914 37.489 23.873 0.52 26.31 177 ARG A O 1
ATOM 1330 N N . TYR A 1 178 ? 26.746 35.435 23.553 1.00 26.07 178 TYR A N 1
ATOM 1331 C CA . TYR A 1 178 ? 27.927 35.938 22.838 1.00 27.77 178 TYR A CA 1
ATOM 1332 C C . TYR A 1 178 ? 27.818 36.346 21.381 1.00 28.09 178 TYR A C 1
ATOM 1333 O O . TYR A 1 178 ? 28.833 36.556 20.715 1.00 29.75 178 TYR A O 1
ATOM 1342 N N . TRP A 1 179 ? 26.594 36.446 20.884 1.00 26.75 179 TRP A N 1
ATOM 1343 C CA . TRP A 1 179 ? 26.379 36.878 19.510 1.00 25.84 179 TRP A CA 1
ATOM 1344 C C . TRP A 1 179 ? 25.620 38.202 19.580 1.00 25.35 179 TRP A C 1
ATOM 1345 O O . TRP A 1 179 ? 24.704 38.356 20.386 1.00 24.98 179 TRP A O 1
ATOM 1356 N N . GLY A 1 180 ? 26.011 39.159 18.745 1.00 26.11 180 GLY A N 1
ATOM 1357 C CA . GLY A 1 180 ? 25.341 40.449 18.743 1.00 24.32 180 GLY A CA 1
ATOM 1358 C C . GLY A 1 180 ? 25.397 41.155 20.085 1.00 24.62 180 GLY A C 1
ATOM 1359 O O . GLY A 1 180 ? 26.344 40.981 20.854 1.00 23.54 180 GLY A O 1
ATOM 1360 N N . GLU A 1 181 ? 24.376 41.954 20.370 1.00 23.82 181 GLU A N 1
ATOM 1361 C CA . GLU A 1 181 ? 24.310 42.699 21.619 1.00 23.81 181 GLU A CA 1
ATOM 1362 C C . GLU A 1 181 ? 23.642 41.851 22.698 1.00 23.87 181 GLU A C 1
ATOM 1363 O O . GLU A 1 181 ? 22.438 41.952 22.942 1.00 20.99 181 GLU A O 1
ATOM 1369 N N . LYS A 1 182 ? 24.446 41.008 23.338 1.00 23.61 182 LYS A N 1
ATOM 1370 C CA . LYS A 1 182 ? 23.965 40.115 24.380 1.00 24.38 182 LYS A CA 1
ATOM 1371 C C . LYS A 1 182 ? 22.861 39.190 23.870 1.00 23.35 182 LYS A C 1
ATOM 1372 O O . LYS A 1 182 ? 21.920 38.874 24.598 1.00 22.26 182 LYS A O 1
ATOM 1378 N N . GLY A 1 183 ? 22.981 38.771 22.613 1.00 21.98 183 GLY A N 1
ATOM 1379 C CA . GLY A 1 183 ? 22.007 37.862 22.033 1.00 20.28 183 GLY A CA 1
ATOM 1380 C C . GLY A 1 183 ? 20.957 38.523 21.163 1.00 20.18 183 GLY A C 1
ATOM 1381 O O . GLY A 1 183 ? 20.156 37.839 20.524 1.00 20.07 183 GLY A O 1
ATOM 1382 N N . TYR A 1 184 ? 20.967 39.851 21.134 1.00 19.03 184 TYR A N 1
ATOM 1383 C CA . TYR A 1 184 ? 20.006 40.619 20.358 1.00 19.17 184 TYR A CA 1
ATOM 1384 C C . TYR A 1 184 ? 20.638 41.374 19.191 1.00 20.75 184 TYR A C 1
ATOM 1385 O O . TYR A 1 184 ? 21.855 41.557 19.127 1.00 21.26 184 TYR A O 1
ATOM 1394 N N . ILE A 1 185 ? 19.792 41.805 18.265 1.00 20.17 185 ILE A N 1
ATOM 1395 C CA . ILE A 1 185 ? 20.249 42.583 17.125 1.00 20.24 185 ILE A CA 1
ATOM 1396 C C . ILE A 1 185 ? 19.211 43.658 16.823 1.00 21.79 185 ILE A C 1
ATOM 1397 O O . ILE A 1 185 ? 18.002 43.401 16.854 1.00 21.94 185 ILE A O 1
ATOM 1402 N N . ARG A 1 186 ? 19.683 44.872 16.568 1.00 19.85 186 ARG A N 1
ATOM 1403 C CA . ARG A 1 186 ? 18.791 45.964 16.222 1.00 22.17 186 ARG A CA 1
ATOM 1404 C C . ARG A 1 186 ? 18.830 46.074 14.704 1.00 22.12 186 ARG A C 1
ATOM 1405 O O . ARG A 1 186 ? 19.885 46.318 14.112 1.00 23.62 186 ARG A O 1
ATOM 1413 N N . MET A 1 187 ? 17.679 45.872 14.074 1.00 21.70 187 MET A N 1
ATOM 1414 C CA . MET A 1 187 ? 17.587 45.921 12.623 1.00 22.19 187 MET A CA 1
ATOM 1415 C C . MET A 1 187 ? 16.815 47.136 12.132 1.00 21.73 187 MET A C 1
ATOM 1416 O O . MET A 1 187 ? 15.703 47.410 12.579 1.00 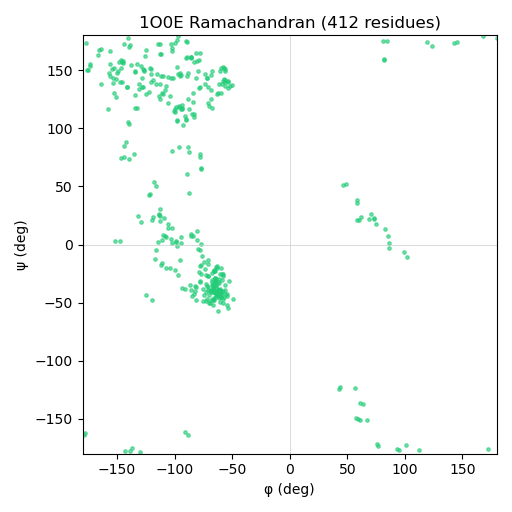22.03 187 MET A O 1
ATOM 1421 N N . LEU A 1 188 ? 17.422 47.859 11.199 1.00 22.82 188 LEU A N 1
ATOM 1422 C CA . LEU A 1 188 ? 16.827 49.065 10.645 1.00 23.88 188 LEU A CA 1
ATOM 1423 C C . LEU A 1 188 ? 15.458 48.815 10.019 1.00 23.12 188 LEU A C 1
ATOM 1424 O O . LEU A 1 188 ? 15.233 47.787 9.375 1.00 20.50 188 LEU A O 1
ATOM 1429 N N . ARG A 1 189 ? 14.542 49.757 10.229 1.00 22.00 189 ARG A N 1
ATOM 1430 C CA . ARG A 1 189 ? 13.208 49.672 9.651 1.00 22.71 189 ARG A CA 1
ATOM 1431 C C . ARG A 1 189 ? 13.305 50.399 8.312 1.00 24.31 189 ARG A C 1
ATOM 1432 O O . ARG A 1 189 ? 13.465 51.619 8.269 1.00 24.73 189 ARG A O 1
ATOM 1440 N N . VAL A 1 190 ? 13.221 49.647 7.220 1.00 24.54 190 VAL A N 1
ATOM 1441 C CA . VAL A 1 190 ? 13.342 50.230 5.890 1.00 24.27 190 VAL A CA 1
ATOM 1442 C C . VAL A 1 190 ? 12.080 50.162 5.037 1.00 26.22 190 VAL A C 1
ATOM 1443 O O . VAL A 1 190 ? 12.093 50.582 3.879 1.00 26.75 190 VAL A O 1
ATOM 1447 N N . GLY A 1 191 ? 10.998 49.630 5.596 1.00 23.91 191 GLY A N 1
ATOM 1448 C CA . GLY A 1 191 ? 9.758 49.536 4.845 1.00 24.20 191 GLY A CA 1
ATOM 1449 C C . GLY A 1 191 ? 9.761 48.422 3.811 1.00 23.14 191 GLY A C 1
ATOM 1450 O O . GLY A 1 191 ? 10.693 47.618 3.757 1.00 24.18 191 GLY A O 1
ATOM 1451 N N . GLY A 1 192 ? 8.730 48.379 2.971 1.00 20.92 192 GLY A N 1
ATOM 1452 C CA . GLY A 1 192 ? 8.653 47.324 1.975 1.00 20.52 192 GLY A CA 1
ATOM 1453 C C . GLY A 1 192 ? 8.534 45.998 2.709 1.00 21.06 192 GLY A C 1
ATOM 1454 O O . GLY A 1 192 ? 7.795 45.902 3.687 1.00 21.66 192 GLY A O 1
ATOM 1455 N N . CYS A 1 193 ? 9.252 44.974 2.262 1.00 20.11 193 CYS A N 1
ATOM 1456 C CA . CYS A 1 193 ? 9.183 43.688 2.951 1.00 21.39 193 CYS A CA 1
ATOM 1457 C C . CYS A 1 193 ? 10.154 43.616 4.128 1.00 20.36 193 CYS A C 1
ATOM 1458 O O . CYS A 1 193 ? 10.331 42.560 4.736 1.00 19.77 193 CYS A O 1
ATOM 1461 N N . GLY A 1 194 ? 10.778 44.749 4.437 1.00 20.29 194 GLY A N 1
ATOM 1462 C CA . GLY A 1 194 ? 11.693 44.826 5.566 1.00 20.33 194 GLY A CA 1
ATOM 1463 C C . GLY A 1 194 ? 13.111 44.341 5.332 1.00 20.03 194 GLY A C 1
ATOM 1464 O O . GLY A 1 194 ? 13.372 43.560 4.417 1.00 19.33 194 GLY A O 1
ATOM 1465 N N . LEU A 1 195 ? 14.025 44.808 6.179 1.00 19.25 195 LEU A N 1
ATOM 1466 C CA . LEU A 1 195 ? 15.430 44.433 6.089 1.00 20.05 195 LEU A CA 1
ATOM 1467 C C . LEU A 1 195 ? 15.554 42.922 6.243 1.00 19.87 195 LEU A C 1
ATOM 1468 O O . LEU A 1 195 ? 15.011 42.343 7.181 1.00 19.01 195 LEU A O 1
ATOM 1473 N N . CYS A 1 196 ? 16.279 42.293 5.323 1.00 19.43 196 CYS A N 1
ATOM 1474 C CA . CYS A 1 196 ? 16.460 40.843 5.328 1.00 21.48 196 CYS A CA 1
ATOM 1475 C C . CYS A 1 196 ? 15.102 40.152 5.243 1.00 20.32 196 CYS A C 1
ATOM 1476 O O . CYS A 1 196 ? 14.969 38.987 5.620 1.00 21.51 196 CYS A O 1
ATOM 1479 N N . GLY A 1 197 ? 14.097 40.882 4.759 1.00 20.48 197 GLY A N 1
ATOM 1480 C CA . GLY A 1 197 ? 12.754 40.332 4.613 1.00 18.52 197 GLY A CA 1
ATOM 1481 C C . GLY A 1 197 ? 12.027 40.082 5.923 1.00 19.38 197 GLY A C 1
ATOM 1482 O O . GLY A 1 197 ? 11.135 39.234 5.995 1.00 18.27 197 GLY A O 1
ATOM 1483 N N . ILE A 1 198 ? 12.385 40.837 6.955 1.00 17.14 198 ILE A N 1
ATOM 1484 C CA . ILE A 1 198 ? 11.783 40.656 8.271 1.00 18.10 198 ILE A CA 1
ATOM 1485 C C . ILE A 1 198 ? 10.264 40.838 8.319 1.00 18.80 198 ILE A C 1
ATOM 1486 O O . ILE A 1 198 ? 9.601 40.268 9.182 1.00 18.91 198 ILE A O 1
ATOM 1491 N N . ALA A 1 199 ? 9.701 41.603 7.388 1.00 18.21 199 ALA A N 1
ATOM 1492 C CA . ALA A 1 199 ? 8.257 41.827 7.395 1.00 20.03 199 ALA A CA 1
ATOM 1493 C C . ALA A 1 199 ? 7.471 40.872 6.497 1.00 20.24 199 ALA A C 1
ATOM 1494 O O . ALA A 1 199 ? 6.259 41.019 6.340 1.00 22.88 199 ALA A O 1
ATOM 1496 N N . ARG A 1 200 ? 8.149 39.881 5.929 1.00 20.93 200 ARG A N 1
ATOM 1497 C CA . ARG A 1 200 ? 7.496 38.932 5.027 1.00 21.52 200 ARG A CA 1
ATOM 1498 C C . ARG A 1 200 ? 6.529 37.922 5.635 1.00 22.38 200 ARG A C 1
ATOM 1499 O O . ARG A 1 200 ? 5.507 37.595 5.023 1.00 21.93 200 ARG A O 1
ATOM 1507 N N . LEU A 1 201 ? 6.834 37.425 6.830 1.00 19.94 201 LEU A N 1
ATOM 1508 C CA . LEU A 1 201 ? 5.991 36.393 7.423 1.00 20.52 201 LEU A CA 1
ATOM 1509 C C . LEU A 1 201 ? 5.901 36.457 8.947 1.00 19.82 201 LEU A C 1
ATOM 1510 O O . LEU A 1 201 ? 6.502 35.640 9.644 1.00 20.87 201 LEU A O 1
ATOM 1515 N N . PRO A 1 202 ? 5.146 37.428 9.482 1.00 20.24 202 PRO A N 1
ATOM 1516 C CA . PRO A 1 202 ? 4.999 37.576 10.933 1.00 20.09 202 PRO A CA 1
ATOM 1517 C C . PRO A 1 202 ? 3.758 36.890 11.498 1.00 20.99 202 PRO A C 1
ATOM 1518 O O . PRO A 1 202 ? 2.705 36.859 10.854 1.00 21.73 202 PRO A O 1
ATOM 1522 N N . TYR A 1 203 ? 3.894 36.363 12.713 1.00 20.58 203 TYR A N 1
ATOM 1523 C CA . TYR A 1 203 ? 2.803 35.702 13.423 1.00 20.97 203 TYR A CA 1
ATOM 1524 C C . TYR A 1 203 ? 2.955 35.961 14.919 1.00 21.97 203 TYR A C 1
ATOM 1525 O O . TYR A 1 203 ? 4.039 36.278 15.406 1.00 20.09 203 TYR A O 1
ATOM 1534 N N . TYR A 1 204 ? 1.858 35.824 15.647 1.00 21.84 204 TYR A N 1
ATOM 1535 C CA . TYR A 1 204 ? 1.894 35.976 17.089 1.00 22.59 204 TYR A CA 1
ATOM 1536 C C . TYR A 1 204 ? 0.806 35.084 17.662 1.00 22.59 204 TYR A C 1
ATOM 1537 O O . TYR A 1 204 ? -0.219 34.849 17.020 1.00 23.54 204 TYR A O 1
ATOM 1546 N N . PRO A 1 205 ? 1.031 34.541 18.863 1.00 21.78 205 PRO A N 1
ATOM 1547 C CA . PRO A 1 205 ? 0.039 33.668 19.489 1.00 22.45 205 PRO A CA 1
ATOM 1548 C C . PRO A 1 205 ? -1.056 34.482 20.158 1.00 24.11 205 PRO A C 1
ATOM 1549 O O . PRO A 1 205 ? -0.858 35.657 20.475 1.00 24.32 205 PRO A O 1
ATOM 1553 N N . THR A 1 206 ? -2.215 33.861 20.357 1.00 24.69 206 THR A N 1
ATOM 1554 C CA . THR A 1 206 ? -3.335 34.527 21.009 1.00 25.12 206 THR A CA 1
ATOM 1555 C C . THR A 1 206 ? -3.727 33.748 22.260 1.00 25.25 206 THR A C 1
ATOM 1556 O O . THR A 1 206 ? -3.549 32.531 22.333 1.00 24.16 206 THR A O 1
ATOM 1560 N N . LYS A 1 207 ? -4.257 34.460 23.243 1.00 27.69 207 LYS A N 1
ATOM 1561 C CA . LYS A 1 207 ? -4.671 33.849 24.500 1.00 30.96 207 LYS A CA 1
ATOM 1562 C C . LYS A 1 207 ? -5.689 34.772 25.152 1.00 32.25 207 LYS A C 1
ATOM 1563 O O . LYS A 1 207 ? -5.373 35.913 25.491 1.00 32.53 207 LYS A O 1
ATOM 1569 N N . ALA A 1 208 ? -6.914 34.281 25.315 1.00 35.08 208 ALA A N 1
ATOM 1570 C CA . ALA A 1 208 ? -7.979 35.075 25.916 1.00 36.97 208 ALA A CA 1
ATOM 1571 C C . ALA A 1 208 ? -7.666 35.406 27.368 1.00 37.24 208 ALA A C 1
ATOM 1572 O O . ALA A 1 208 ? -6.896 34.646 27.990 1.00 39.77 208 ALA A O 1
ATOM 1575 N N . LEU B 1 1 ? 10.739 58.411 46.007 1.00 49.70 1 LEU B N 1
ATOM 1576 C CA . LEU B 1 1 ? 10.224 57.181 46.673 1.00 47.80 1 LEU B CA 1
ATOM 1577 C C . LEU B 1 1 ? 8.825 56.853 46.166 1.00 46.27 1 LEU B C 1
ATOM 1578 O O . LEU B 1 1 ? 7.831 57.386 46.662 1.00 46.54 1 LEU B O 1
ATOM 1583 N N . PRO B 1 2 ? 8.733 55.968 45.162 1.00 43.68 2 PRO B N 1
ATOM 1584 C CA . PRO B 1 2 ? 7.453 55.562 44.576 1.00 40.94 2 PRO B CA 1
ATOM 1585 C C . PRO B 1 2 ? 6.513 54.964 45.614 1.00 38.86 2 PRO B C 1
ATOM 1586 O O . PRO B 1 2 ? 6.959 54.411 46.621 1.00 36.81 2 PRO B O 1
ATOM 1590 N N . GLU B 1 3 ? 5.212 55.077 45.363 1.00 36.52 3 GLU B N 1
ATOM 1591 C CA . GLU B 1 3 ? 4.210 54.525 46.266 1.00 34.28 3 GLU B CA 1
ATOM 1592 C C . GLU B 1 3 ? 4.121 53.022 46.022 1.00 32.75 3 GLU B C 1
ATOM 1593 O O . GLU B 1 3 ? 3.693 52.262 46.889 1.00 32.28 3 GLU B O 1
ATOM 1595 N N . GLN B 1 4 ? 4.526 52.603 44.828 1.00 31.82 4 GLN B N 1
ATOM 1596 C CA . GLN B 1 4 ? 4.503 51.191 44.461 1.00 31.77 4 GLN B CA 1
ATOM 1597 C C . GLN B 1 4 ? 5.666 50.890 43.532 1.00 29.09 4 GLN B C 1
ATOM 1598 O O . GLN B 1 4 ? 6.128 51.760 42.798 1.00 25.88 4 GLN B O 1
ATOM 1604 N N . ILE B 1 5 ? 6.131 49.649 43.566 1.00 26.81 5 ILE B N 1
ATOM 1605 C CA . ILE B 1 5 ? 7.202 49.221 42.683 1.00 24.34 5 ILE B CA 1
ATOM 1606 C C . ILE B 1 5 ? 7.221 47.701 42.677 1.00 22.50 5 ILE B C 1
ATOM 1607 O O . ILE B 1 5 ? 7.038 47.059 43.710 1.00 20.58 5 ILE B O 1
ATOM 1612 N N . ASP B 1 6 ? 7.398 47.138 41.490 1.00 20.65 6 ASP B N 1
ATOM 1613 C CA . ASP B 1 6 ? 7.432 45.696 41.304 1.00 20.59 6 ASP B CA 1
ATOM 1614 C C . ASP B 1 6 ? 8.540 45.453 40.287 1.00 19.85 6 ASP B C 1
ATOM 1615 O O . ASP B 1 6 ? 8.360 45.695 39.094 1.00 17.73 6 ASP B O 1
ATOM 1620 N N . TRP B 1 7 ? 9.692 44.990 40.760 1.00 18.93 7 TRP B N 1
ATOM 1621 C CA . TRP B 1 7 ? 10.818 44.753 39.868 1.00 18.01 7 TRP B CA 1
ATOM 1622 C C . TRP B 1 7 ? 10.565 43.690 38.807 1.00 19.12 7 TRP B C 1
ATOM 1623 O O . TRP B 1 7 ? 11.267 43.644 37.791 1.00 20.00 7 TRP B O 1
ATOM 1634 N N . ARG B 1 8 ? 9.559 42.849 39.026 1.00 19.24 8 ARG B N 1
ATOM 1635 C CA . ARG B 1 8 ? 9.218 41.825 38.046 1.00 19.64 8 ARG B CA 1
ATOM 1636 C C . ARG B 1 8 ? 8.691 42.514 36.789 1.00 21.65 8 ARG B C 1
ATOM 1637 O O . ARG B 1 8 ? 8.928 42.054 35.673 1.00 22.50 8 ARG B O 1
ATOM 1645 N N . LYS B 1 9 ? 7.975 43.620 36.978 1.00 21.91 9 LYS B N 1
ATOM 1646 C CA . LYS B 1 9 ? 7.406 44.370 35.863 1.00 23.47 9 LYS B CA 1
ATOM 1647 C C . LYS B 1 9 ? 8.429 45.240 35.145 1.00 22.56 9 LYS B C 1
ATOM 1648 O O . LYS B 1 9 ? 8.112 45.868 34.135 1.00 23.52 9 LYS B O 1
ATOM 1654 N N . LYS B 1 10 ? 9.653 45.279 35.664 1.00 22.65 10 LYS B N 1
ATOM 1655 C CA . LYS B 1 10 ? 10.709 46.076 35.054 1.00 22.08 10 LYS B CA 1
ATOM 1656 C C . LYS B 1 10 ? 11.789 45.213 34.400 1.00 21.42 10 LYS B C 1
ATOM 1657 O O . LYS B 1 10 ? 12.824 45.718 33.961 1.00 21.51 10 LYS B O 1
ATOM 1663 N N . GLY B 1 11 ? 11.530 43.908 34.336 1.00 18.89 11 GLY B N 1
ATOM 1664 C CA . GLY B 1 11 ? 12.453 42.979 33.702 1.00 17.98 11 GLY B CA 1
ATOM 1665 C C . GLY B 1 11 ? 13.733 42.652 34.443 1.00 17.92 11 GLY B C 1
ATOM 1666 O O . GLY B 1 11 ? 14.707 42.210 33.829 1.00 18.34 11 GLY B O 1
ATOM 1667 N N . ALA B 1 12 ? 13.733 42.847 35.758 1.00 16.87 12 ALA B N 1
ATOM 1668 C CA . ALA B 1 12 ? 14.913 42.583 36.569 1.00 17.16 12 ALA B CA 1
ATOM 1669 C C . ALA B 1 12 ? 14.861 41.267 37.347 1.00 16.25 12 ALA B C 1
ATOM 1670 O O . ALA B 1 12 ? 15.796 40.955 38.079 1.00 17.19 12 ALA B O 1
ATOM 1672 N N . VAL B 1 13 ? 13.788 40.494 37.185 1.00 16.36 13 VAL B N 1
ATOM 1673 C CA . VAL B 1 13 ? 13.640 39.234 37.915 1.00 14.85 13 VAL B CA 1
ATOM 1674 C C . VAL B 1 13 ? 13.469 38.018 36.998 1.00 15.56 13 VAL B C 1
ATOM 1675 O O . VAL B 1 13 ? 12.652 38.028 36.074 1.00 15.46 13 VAL B O 1
ATOM 1679 N N . THR B 1 14 ? 14.241 36.967 37.257 1.00 15.46 14 THR B N 1
ATOM 1680 C CA . THR B 1 14 ? 14.159 35.748 36.453 1.00 17.40 14 THR B CA 1
ATOM 1681 C C . THR B 1 14 ? 12.990 34.880 36.926 1.00 16.70 14 THR B C 1
ATOM 1682 O O . THR B 1 14 ? 12.449 35.090 38.008 1.00 16.63 14 THR B O 1
ATOM 1686 N N . PRO B 1 15 ? 12.583 33.894 36.115 1.00 17.61 15 PRO B N 1
ATOM 1687 C CA . PRO B 1 15 ? 11.473 33.022 36.518 1.00 17.29 15 PRO B CA 1
ATOM 1688 C C . PRO B 1 15 ? 11.764 32.368 37.867 1.00 17.39 15 PRO B C 1
ATOM 1689 O O . PRO B 1 15 ? 12.923 32.135 38.213 1.00 15.76 15 PRO B O 1
ATOM 1693 N N . VAL B 1 16 ? 10.710 32.061 38.614 1.00 16.69 16 VAL B N 1
ATOM 1694 C CA . VAL B 1 16 ? 10.838 31.436 39.926 1.00 17.50 16 VAL B CA 1
ATOM 1695 C C . VAL B 1 16 ? 11.605 30.114 39.859 1.00 17.55 16 VAL B C 1
ATOM 1696 O O . VAL B 1 16 ? 11.453 29.346 38.907 1.00 16.43 16 VAL B O 1
ATOM 1700 N N . LYS B 1 17 ? 12.424 29.856 40.875 1.00 16.19 17 LYS B N 1
ATOM 1701 C CA . LYS B 1 17 ? 13.226 28.639 40.937 1.00 18.80 17 LYS B CA 1
ATOM 1702 C C . LYS B 1 17 ? 12.794 27.758 42.107 1.00 19.34 17 LYS B C 1
ATOM 1703 O O . LYS B 1 17 ? 11.978 28.166 42.926 1.00 19.52 17 LYS B O 1
ATOM 1709 N N . ASN B 1 18 ? 13.351 26.552 42.185 1.00 20.65 18 ASN B N 1
ATOM 1710 C CA . ASN B 1 18 ? 12.990 25.606 43.244 1.00 21.52 18 ASN B CA 1
ATOM 1711 C C . ASN B 1 18 ? 14.245 24.976 43.842 1.00 20.74 18 ASN B C 1
ATOM 1712 O O . ASN B 1 18 ? 14.987 24.285 43.149 1.00 21.03 18 ASN B O 1
ATOM 1717 N N . GLN B 1 19 ? 14.470 25.206 45.131 1.00 20.24 19 GLN B N 1
ATOM 1718 C CA . GLN B 1 19 ? 15.647 24.678 45.810 1.00 21.82 19 GLN B CA 1
ATOM 1719 C C . GLN B 1 19 ? 15.540 23.184 46.122 1.00 23.05 19 GLN B C 1
ATOM 1720 O O . GLN B 1 19 ? 16.518 22.565 46.536 1.00 22.58 19 GLN B O 1
ATOM 1726 N N . GLY B 1 20 ? 14.354 22.615 45.933 1.00 24.96 20 GLY B N 1
ATOM 1727 C CA . GLY B 1 20 ? 14.164 21.198 46.201 1.00 27.64 20 GLY B CA 1
ATOM 1728 C C . GLY B 1 20 ? 14.426 20.808 47.646 1.00 28.31 20 GLY B C 1
ATOM 1729 O O . GLY B 1 20 ? 14.235 21.614 48.556 1.00 28.64 20 GLY B O 1
ATOM 1730 N N . SER B 1 21 ? 14.864 19.568 47.855 1.00 29.81 21 SER B N 1
ATOM 1731 C CA . SER B 1 21 ? 15.156 19.053 49.193 1.00 31.76 21 SER B CA 1
ATOM 1732 C C . SER B 1 21 ? 16.604 19.339 49.583 1.00 32.24 21 SER B C 1
ATOM 1733 O O . SER B 1 21 ? 17.391 18.419 49.824 1.00 35.13 21 SER B O 1
ATOM 1736 N N . CYS B 1 22 ? 16.948 20.619 49.636 1.00 29.06 22 CYS B N 1
ATOM 1737 C CA . CYS B 1 22 ? 18.292 21.061 49.987 1.00 26.19 22 CYS B CA 1
ATOM 1738 C C . CYS B 1 22 ? 18.119 22.427 50.640 1.00 25.61 22 CYS B C 1
ATOM 1739 O O . CYS B 1 22 ? 17.468 23.303 50.074 1.00 24.95 22 CYS B O 1
ATOM 1742 N N . GLY B 1 23 ? 18.679 22.596 51.834 1.00 23.47 23 GLY B N 1
ATOM 1743 C CA . GLY B 1 23 ? 18.552 23.860 52.542 1.00 25.11 23 GLY B CA 1
ATOM 1744 C C . GLY B 1 23 ? 19.479 24.911 51.972 1.00 24.62 23 GLY B C 1
ATOM 1745 O O . GLY B 1 23 ? 20.407 25.366 52.639 1.00 24.38 23 GLY B O 1
ATOM 1746 N N . SER B 1 24 ? 19.213 25.307 50.733 1.00 23.02 24 SER B N 1
ATOM 1747 C CA . SER B 1 24 ? 20.050 26.280 50.052 1.00 21.95 24 SER B CA 1
ATOM 1748 C C . SER B 1 24 ? 19.386 27.629 49.766 1.00 21.31 24 SER B C 1
ATOM 1749 O O . SER B 1 24 ? 19.852 28.370 48.903 1.00 18.75 24 SER B O 1
ATOM 1752 N N . CYS B 1 25 ? 18.313 27.970 50.469 1.00 21.79 25 CYS B N 1
ATOM 1753 C CA . CYS B 1 25 ? 17.689 29.261 50.193 1.00 25.07 25 CYS B CA 1
ATOM 1754 C C . CYS B 1 25 ? 18.621 30.433 50.408 1.00 22.70 25 CYS B C 1
ATOM 1755 O O . CYS B 1 25 ? 18.382 31.510 49.882 1.00 21.66 25 CYS B O 1
ATOM 1758 N N . TRP B 1 26 ? 19.680 30.244 51.182 1.00 20.46 26 TRP B N 1
ATOM 1759 C CA . TRP B 1 26 ? 20.644 31.304 51.423 1.00 20.65 26 TRP B CA 1
ATOM 1760 C C . TRP B 1 26 ? 21.325 31.624 50.102 1.00 19.55 26 TRP B C 1
ATOM 1761 O O . TRP B 1 26 ? 21.720 32.763 49.858 1.00 21.61 26 TRP B O 1
ATOM 1772 N N . ALA B 1 27 ? 21.461 30.607 49.257 1.00 17.37 27 ALA B N 1
ATOM 1773 C CA . ALA B 1 27 ? 22.078 30.764 47.949 1.00 18.15 27 ALA B CA 1
ATOM 1774 C C . ALA B 1 27 ? 21.060 31.284 46.936 1.00 17.41 27 ALA B C 1
ATOM 1775 O O . ALA B 1 27 ? 21.376 32.156 46.131 1.00 17.55 27 ALA B O 1
ATOM 1777 N N . PHE B 1 28 ? 19.839 30.756 46.970 1.00 16.46 28 PHE B N 1
ATOM 1778 C CA . PHE B 1 28 ? 18.821 31.217 46.025 1.00 17.51 28 PHE B CA 1
ATOM 1779 C C . PHE B 1 28 ? 18.466 32.682 46.240 1.00 17.14 28 PHE B C 1
ATOM 1780 O O . PHE B 1 28 ? 18.313 33.434 45.282 1.00 18.20 28 PHE B O 1
ATOM 1788 N N . SER B 1 29 ? 18.338 33.081 47.501 0.57 18.49 29 SER B N 1
ATOM 1789 C CA . SER B 1 29 ? 18.006 34.463 47.831 0.54 18.84 29 SER B CA 1
ATOM 1790 C C . SER B 1 29 ? 19.079 35.441 47.363 0.43 18.57 29 SER B C 1
ATOM 1791 O O . SER B 1 29 ? 18.798 36.372 46.607 0.54 17.84 29 SER B O 1
ATOM 1794 N N . THR B 1 30 ? 20.311 35.233 47.817 1.00 17.59 30 THR B N 1
ATOM 1795 C CA . THR B 1 30 ? 21.408 36.113 47.440 1.00 17.60 30 THR B CA 1
ATOM 1796 C C . THR B 1 30 ? 21.645 36.159 45.931 1.00 16.08 30 THR B C 1
ATOM 1797 O O . THR B 1 30 ? 21.813 37.239 45.355 1.00 15.72 30 THR B O 1
ATOM 1801 N N . VAL B 1 31 ? 21.648 35.001 45.281 1.00 14.46 31 VAL B N 1
ATOM 1802 C CA . VAL B 1 31 ? 21.867 34.965 43.838 1.00 13.92 31 VAL B CA 1
ATOM 1803 C C . VAL B 1 31 ? 20.787 35.744 43.093 1.00 14.08 31 VAL B C 1
ATOM 1804 O O . VAL B 1 31 ? 21.077 36.454 42.129 1.00 14.91 31 VAL B O 1
ATOM 1808 N N . SER B 1 32 ? 19.541 35.617 43.540 1.00 13.48 32 SER B N 1
ATOM 1809 C CA . SER B 1 32 ? 18.452 36.336 42.896 1.00 13.88 32 SER B CA 1
ATOM 1810 C C . SER B 1 32 ? 18.719 37.839 42.919 1.00 13.88 32 SER B C 1
ATOM 1811 O O . SER B 1 32 ? 18.452 38.527 41.938 1.00 13.47 32 SER B O 1
ATOM 1814 N N . THR B 1 33 ? 19.247 38.359 44.026 1.00 13.44 33 THR B N 1
ATOM 1815 C CA . THR B 1 33 ? 19.518 39.797 44.085 1.00 14.55 33 THR B CA 1
ATOM 1816 C C . THR B 1 33 ? 20.686 40.184 43.183 1.00 14.82 33 THR B C 1
ATOM 1817 O O . THR B 1 33 ? 20.760 41.318 42.709 1.00 15.02 33 THR B O 1
ATOM 1821 N N . VAL B 1 34 ? 21.598 39.244 42.945 1.00 13.83 34 VAL B N 1
ATOM 1822 C CA . VAL B 1 34 ? 22.740 39.514 42.078 1.00 13.72 34 VAL B CA 1
ATOM 1823 C C . VAL B 1 34 ? 22.264 39.581 40.629 1.00 15.46 34 VAL B C 1
ATOM 1824 O O . VAL B 1 34 ? 22.710 40.438 39.865 1.00 15.51 34 VAL B O 1
ATOM 1828 N N . GLU B 1 35 ? 21.354 38.682 40.257 1.00 14.70 35 GLU B N 1
ATOM 1829 C CA . GLU B 1 35 ? 20.799 38.672 38.906 1.00 14.16 35 GLU B CA 1
ATOM 1830 C C . GLU B 1 35 ? 20.114 40.016 38.655 1.00 15.05 35 GLU B C 1
ATOM 1831 O O . GLU B 1 35 ? 20.290 40.630 37.604 1.00 14.45 35 GLU B O 1
ATOM 1837 N N . SER B 1 36 ? 19.337 40.463 39.638 1.00 14.94 36 SER B N 1
ATOM 1838 C CA . SER B 1 36 ? 18.597 41.715 39.526 1.00 15.87 36 SER B CA 1
ATOM 1839 C C . SER B 1 36 ? 19.468 42.961 39.450 1.00 15.64 36 SER B C 1
ATOM 1840 O O . SER B 1 36 ? 19.244 43.809 38.587 1.00 16.50 36 SER B O 1
ATOM 1843 N N . ILE B 1 37 ? 20.455 43.088 40.337 1.00 16.35 37 ILE B N 1
ATOM 1844 C CA . ILE B 1 37 ? 21.296 44.280 40.299 1.00 15.89 37 ILE B CA 1
ATOM 1845 C C . ILE B 1 37 ? 22.082 44.310 38.991 1.00 17.71 37 ILE B C 1
ATOM 1846 O O . ILE B 1 37 ? 22.344 45.380 38.441 1.00 17.62 37 ILE B O 1
ATOM 1851 N N . ASN B 1 38 ? 22.444 43.138 38.476 1.00 16.74 38 ASN B N 1
ATOM 1852 C CA . ASN B 1 38 ? 23.171 43.093 37.214 1.00 18.62 38 ASN B CA 1
ATOM 1853 C C . ASN B 1 38 ? 22.291 43.606 36.073 1.00 18.92 38 ASN B C 1
ATOM 1854 O O . ASN B 1 38 ? 22.760 44.339 35.203 1.00 19.16 38 ASN B O 1
ATOM 1859 N N . GLN B 1 39 ? 21.014 43.233 36.079 1.00 18.23 39 GLN B N 1
ATOM 1860 C CA . GLN B 1 39 ? 20.102 43.684 35.031 1.00 17.79 39 GLN B CA 1
ATOM 1861 C C . GLN B 1 39 ? 19.848 45.189 35.146 1.00 18.85 39 GLN B C 1
ATOM 1862 O O . GLN B 1 39 ? 19.797 45.897 34.140 1.00 18.77 39 GLN B O 1
ATOM 1868 N N . ILE B 1 40 ? 19.690 45.671 36.375 1.00 18.99 40 ILE B N 1
ATOM 1869 C CA . ILE B 1 40 ? 19.451 47.092 36.621 1.00 20.32 40 ILE B CA 1
ATOM 1870 C C . ILE B 1 40 ? 20.630 47.940 36.132 1.00 21.67 40 ILE B C 1
ATOM 1871 O O . ILE B 1 40 ? 20.445 49.007 35.541 1.00 21.79 40 ILE B O 1
ATOM 1876 N N . ARG B 1 41 ? 21.844 47.451 36.362 1.00 21.51 41 ARG B N 1
ATOM 1877 C CA . ARG B 1 41 ? 23.047 48.170 35.957 1.00 22.82 41 ARG B CA 1
ATOM 1878 C C . ARG B 1 41 ? 23.456 47.986 34.495 1.00 24.70 41 ARG B C 1
ATOM 1879 O O . ARG B 1 41 ? 23.949 48.924 33.868 1.00 25.17 41 ARG B O 1
ATOM 1887 N N . THR B 1 42 ? 23.256 46.789 33.949 1.00 23.26 42 THR B N 1
ATOM 1888 C CA . THR B 1 42 ? 23.675 46.521 32.576 1.00 23.36 42 THR B CA 1
ATOM 1889 C C . THR B 1 42 ? 22.561 46.332 31.552 1.00 23.88 42 THR B C 1
ATOM 1890 O O . THR B 1 42 ? 22.812 46.387 30.349 1.00 24.16 42 THR B O 1
ATOM 1894 N N . GLY B 1 43 ? 21.340 46.099 32.020 1.00 23.43 43 GLY B N 1
ATOM 1895 C CA . GLY B 1 43 ? 20.237 45.891 31.097 1.00 22.19 43 GLY B CA 1
ATOM 1896 C C . GLY B 1 43 ? 20.113 44.442 30.645 1.00 22.53 43 GLY B C 1
ATOM 1897 O O . GLY B 1 43 ? 19.190 44.093 29.906 1.00 22.35 43 GLY B O 1
ATOM 1898 N N . ASN B 1 44 ? 21.031 43.592 31.0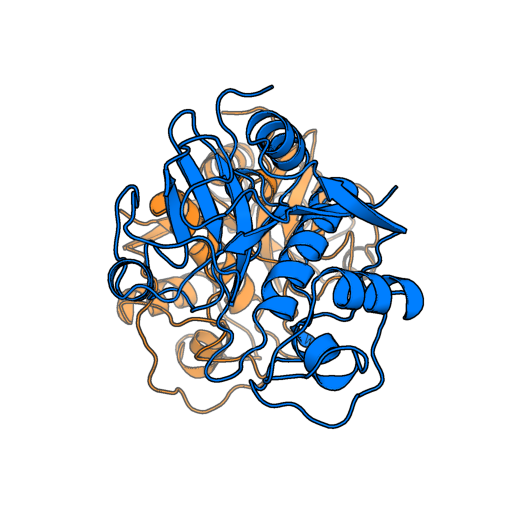91 1.00 20.12 44 ASN B N 1
ATOM 1899 C CA . ASN B 1 44 ? 21.010 42.180 30.711 1.00 20.67 44 ASN B CA 1
ATOM 1900 C C . ASN B 1 44 ? 20.489 41.279 31.833 1.00 19.74 44 ASN B C 1
ATOM 1901 O O . ASN B 1 44 ? 20.986 41.337 32.958 1.00 20.74 44 ASN B O 1
ATOM 1906 N N . LEU B 1 45 ? 19.499 40.445 31.520 1.00 19.05 45 LEU B N 1
ATOM 1907 C CA . LEU B 1 45 ? 18.922 39.525 32.502 1.00 17.21 45 LEU B CA 1
ATOM 1908 C C . LEU B 1 45 ? 19.531 38.137 32.284 1.00 18.33 45 LEU B C 1
ATOM 1909 O O . LEU B 1 45 ? 19.347 37.528 31.228 1.00 17.07 45 LEU B O 1
ATOM 1914 N N . ILE B 1 46 ? 20.256 37.652 33.291 1.00 17.46 46 ILE B N 1
ATOM 1915 C CA . ILE B 1 46 ? 20.931 36.360 33.225 1.00 17.51 46 ILE B CA 1
ATOM 1916 C C . ILE B 1 46 ? 20.637 35.510 34.460 1.00 16.72 46 ILE B C 1
ATOM 1917 O O . ILE B 1 46 ? 20.703 36.004 35.580 1.00 17.57 46 ILE B O 1
ATOM 1922 N N . SER B 1 47 ? 20.310 34.237 34.259 1.00 16.71 47 SER B N 1
ATOM 1923 C CA . SER B 1 47 ? 20.041 33.346 35.386 1.00 16.93 47 SER B CA 1
ATOM 1924 C C . SER B 1 47 ? 21.399 32.824 35.858 1.00 17.89 47 SER B C 1
ATOM 1925 O O . SER B 1 47 ? 22.151 32.239 35.074 1.00 16.88 47 SER B O 1
ATOM 1928 N N . LEU B 1 48 ? 21.712 33.044 37.133 1.00 17.19 48 LEU B N 1
ATOM 1929 C CA . LEU B 1 48 ? 23.001 32.643 37.684 1.00 16.54 48 LEU B CA 1
ATOM 1930 C C . LEU B 1 48 ? 22.970 31.364 38.520 1.00 16.12 48 LEU B C 1
ATOM 1931 O O . LEU B 1 48 ? 21.905 30.885 38.915 1.00 16.84 48 LEU B O 1
ATOM 1936 N N . SER B 1 49 ? 24.155 30.829 38.797 1.00 16.19 49 SER B N 1
ATOM 1937 C CA . SER B 1 49 ? 24.312 29.559 39.509 1.00 16.45 49 SER B CA 1
ATOM 1938 C C . SER B 1 49 ? 24.263 29.509 41.035 1.00 16.72 49 SER B C 1
ATOM 1939 O O . SER B 1 49 ? 25.161 30.008 41.717 1.00 18.24 49 SER B O 1
ATOM 1942 N N . GLU B 1 50 ? 23.215 28.891 41.572 1.00 15.10 50 GLU B N 1
ATOM 1943 C CA . GLU B 1 50 ? 23.112 28.723 43.013 1.00 17.15 50 GLU B CA 1
ATOM 1944 C C . GLU B 1 50 ? 24.043 27.560 43.395 1.00 18.07 50 GLU B C 1
ATOM 1945 O O . GLU B 1 50 ? 24.620 27.539 44.482 1.00 17.93 50 GLU B O 1
ATOM 1951 N N . GLN B 1 51 ? 24.187 26.594 42.491 1.00 18.53 51 GLN B N 1
ATOM 1952 C CA . GLN B 1 51 ? 25.027 25.425 42.762 1.00 18.72 51 GLN B CA 1
ATOM 1953 C C . GLN B 1 51 ? 26.483 25.789 43.004 1.00 20.51 51 GLN B C 1
ATOM 1954 O O . GLN B 1 51 ? 27.177 25.126 43.782 1.00 20.21 51 GLN B O 1
ATOM 1960 N N . GLU B 1 52 ? 26.956 26.833 42.333 1.00 19.59 52 GLU B N 1
ATOM 1961 C CA . GLU B 1 52 ? 28.338 27.252 42.518 1.00 21.03 52 GLU B CA 1
ATOM 1962 C C . GLU B 1 52 ? 28.584 27.641 43.972 1.00 20.73 52 GLU B C 1
ATOM 1963 O O . GLU B 1 52 ? 29.630 27.315 44.544 1.00 19.31 52 GLU B O 1
ATOM 1969 N N . LEU B 1 53 ? 27.624 28.340 44.574 1.00 19.55 53 LEU B N 1
ATOM 1970 C CA . LEU B 1 53 ? 27.783 28.753 45.965 1.00 20.17 53 LEU B CA 1
ATOM 1971 C C . LEU B 1 53 ? 27.689 27.534 46.868 1.00 18.94 53 LEU B C 1
ATOM 1972 O O . LEU B 1 53 ? 28.472 27.380 47.800 1.00 19.76 53 LEU B O 1
ATOM 1977 N N . VAL B 1 54 ? 26.723 26.670 46.586 1.00 19.56 54 VAL B N 1
ATOM 1978 C CA . VAL B 1 54 ? 26.532 25.467 47.377 1.00 21.50 54 VAL B CA 1
ATOM 1979 C C . VAL B 1 54 ? 27.810 24.623 47.426 1.00 21.81 54 VAL B C 1
ATOM 1980 O O . VAL B 1 54 ? 28.187 24.119 48.483 1.00 22.56 54 VAL B O 1
ATOM 1984 N N . ASP B 1 55 ? 28.481 24.481 46.288 1.00 23.26 55 ASP B N 1
ATOM 1985 C CA . ASP B 1 55 ? 29.710 23.682 46.231 1.00 24.01 55 ASP B CA 1
ATOM 1986 C C . ASP B 1 55 ? 30.973 24.412 46.674 1.00 25.44 55 ASP B C 1
ATOM 1987 O O . ASP B 1 55 ? 31.821 23.831 47.354 1.00 25.95 55 ASP B O 1
ATOM 1992 N N . CYS B 1 56 ? 31.092 25.682 46.292 1.00 24.24 56 CYS B N 1
ATOM 1993 C CA . CYS B 1 56 ? 32.294 26.463 46.566 1.00 25.06 56 CYS B CA 1
ATOM 1994 C C . CYS B 1 56 ? 32.328 27.442 47.736 1.00 26.81 56 CYS B C 1
ATOM 1995 O O . CYS B 1 56 ? 33.411 27.802 48.204 1.00 26.52 56 CYS B O 1
ATOM 1998 N N . ASP B 1 57 ? 31.165 27.890 48.194 1.00 26.12 57 ASP B N 1
ATOM 1999 C CA . ASP B 1 57 ? 31.101 28.839 49.299 1.00 27.21 57 ASP B CA 1
ATOM 2000 C C . ASP B 1 57 ? 31.335 28.070 50.600 1.00 28.45 57 ASP B C 1
ATOM 2001 O O . ASP B 1 57 ? 30.403 27.817 51.363 1.00 26.96 57 ASP B O 1
ATOM 2006 N N . LYS B 1 58 ? 32.597 27.711 50.840 1.00 30.23 58 LYS B N 1
ATOM 2007 C CA . LYS B 1 58 ? 32.998 26.930 52.010 1.00 32.22 58 LYS B CA 1
ATOM 2008 C C . LYS B 1 58 ? 32.670 27.498 53.383 1.00 31.44 58 LYS B C 1
ATOM 2009 O O . LYS B 1 58 ? 32.535 26.738 54.343 1.00 31.30 58 LYS B O 1
ATOM 2015 N N . LYS B 1 59 ? 32.560 28.817 53.496 1.00 30.69 59 LYS B N 1
ATOM 2016 C CA . LYS B 1 59 ? 32.226 29.415 54.782 1.00 31.37 59 LYS B CA 1
ATOM 2017 C C . LYS B 1 59 ? 30.798 29.049 55.157 1.00 30.86 59 LYS B C 1
ATOM 2018 O O . LYS B 1 59 ? 30.433 29.057 56.331 1.00 31.29 59 LYS B O 1
ATOM 2024 N N . ASN B 1 60 ? 29.982 28.743 54.153 1.00 30.12 60 ASN B N 1
ATOM 2025 C CA . ASN B 1 60 ? 28.611 28.341 54.421 1.00 29.01 60 ASN B CA 1
ATOM 2026 C C . ASN B 1 60 ? 28.543 26.817 54.422 1.00 29.43 60 ASN B C 1
ATOM 2027 O O . ASN B 1 60 ? 29.557 26.156 54.193 1.00 28.39 60 ASN B O 1
ATOM 2032 N N . HIS B 1 61 ? 27.363 26.254 54.670 1.00 29.70 61 HIS B N 1
ATOM 2033 C CA . HIS B 1 61 ? 27.255 24.802 54.761 1.00 30.04 61 HIS B CA 1
ATOM 2034 C C . HIS B 1 61 ? 26.382 24.046 53.761 1.00 28.11 61 HIS B C 1
ATOM 2035 O O . HIS B 1 61 ? 25.525 23.252 54.154 1.00 27.80 61 HIS B O 1
ATOM 2042 N N . GLY B 1 62 ? 26.621 24.270 52.472 1.00 27.73 62 GLY B N 1
ATOM 2043 C CA . GLY B 1 62 ? 25.858 23.583 51.443 1.00 26.27 62 GLY B CA 1
ATOM 2044 C C . GLY B 1 62 ? 24.365 23.493 51.700 1.00 27.20 62 GLY B C 1
ATOM 2045 O O . GLY B 1 62 ? 23.704 24.514 51.899 1.00 26.33 62 GLY B O 1
ATOM 2046 N N . CYS B 1 63 ? 23.832 22.272 51.700 1.00 25.80 63 CYS B N 1
ATOM 2047 C CA . CYS B 1 63 ? 22.405 22.053 51.924 1.00 26.63 63 CYS B CA 1
ATOM 2048 C C . CYS B 1 63 ? 21.993 22.089 53.396 1.00 27.64 63 CYS B C 1
ATOM 2049 O O . CYS B 1 63 ? 20.834 21.849 53.721 1.00 27.70 63 CYS B O 1
ATOM 2052 N N . LEU B 1 64 ? 22.937 22.384 54.283 1.00 29.72 64 LEU B N 1
ATOM 2053 C CA . LEU B 1 64 ? 22.638 22.445 55.709 1.00 31.31 64 LEU B CA 1
ATOM 2054 C C . LEU B 1 64 ? 22.404 23.872 56.196 1.00 31.22 64 LEU B C 1
ATOM 2055 O O . LEU B 1 64 ? 22.114 24.088 57.371 1.00 33.35 64 LEU B O 1
ATOM 2060 N N . GLY B 1 65 ? 22.531 24.846 55.298 1.00 29.70 65 GLY B N 1
ATOM 2061 C CA . GLY B 1 65 ? 22.309 26.229 55.687 1.00 27.07 65 GLY B CA 1
ATOM 2062 C C . GLY B 1 65 ? 23.477 27.156 55.414 1.00 26.22 65 GLY B C 1
ATOM 2063 O O . GLY B 1 65 ? 24.570 26.712 55.066 1.00 25.97 65 GLY B O 1
ATOM 2064 N N . GLY B 1 66 ? 23.246 28.454 55.580 1.00 25.07 66 GLY B N 1
ATOM 2065 C CA . GLY B 1 66 ? 24.291 29.431 55.340 1.00 24.15 66 GLY B CA 1
ATOM 2066 C C . GLY B 1 66 ? 23.827 30.840 55.657 1.00 24.49 66 GLY B C 1
ATOM 2067 O O . GLY B 1 66 ? 22.650 31.060 55.939 1.00 24.78 66 GLY B O 1
ATOM 2068 N N . ALA B 1 67 ? 24.748 31.798 55.604 1.00 23.33 67 ALA B N 1
ATOM 2069 C CA . ALA B 1 67 ? 24.424 33.192 55.898 1.00 23.98 67 ALA B CA 1
ATOM 2070 C C . ALA B 1 67 ? 24.605 34.088 54.674 1.00 23.78 67 ALA B C 1
ATOM 2071 O O . ALA B 1 67 ? 25.485 33.854 53.846 1.00 24.10 67 ALA B O 1
ATOM 2073 N N . PHE B 1 68 ? 23.770 35.119 54.576 1.00 22.48 68 PHE B N 1
ATOM 2074 C CA . PHE B 1 68 ? 23.813 36.065 53.460 1.00 22.76 68 PHE B CA 1
ATOM 2075 C C . PHE B 1 68 ? 25.186 36.694 53.249 1.00 21.95 68 PHE B C 1
ATOM 2076 O O . PHE B 1 68 ? 25.718 36.697 52.136 1.00 20.77 68 PHE B O 1
ATOM 2084 N N . VAL B 1 69 ? 25.744 37.247 54.321 1.00 22.51 69 VAL B N 1
ATOM 2085 C CA . VAL B 1 69 ? 27.033 37.929 54.236 1.00 24.41 69 VAL B CA 1
ATOM 2086 C C . VAL B 1 69 ? 28.154 37.091 53.632 1.00 23.32 69 VAL B C 1
ATOM 2087 O O . VAL B 1 69 ? 28.927 37.594 52.820 1.00 22.40 69 VAL B O 1
ATOM 2091 N N . PHE B 1 70 ? 28.242 35.822 54.020 1.00 24.05 70 PHE B N 1
ATOM 2092 C CA . PHE B 1 70 ? 29.288 34.953 53.492 1.00 23.64 70 PHE B CA 1
ATOM 2093 C C . PHE B 1 70 ? 29.058 34.602 52.033 1.00 22.69 70 PHE B C 1
ATOM 2094 O O . PHE B 1 70 ? 30.012 34.330 51.305 1.00 22.31 70 PHE B O 1
ATOM 2102 N N . ALA B 1 71 ? 27.795 34.602 51.606 1.00 20.27 71 ALA B N 1
ATOM 2103 C CA . ALA B 1 71 ? 27.463 34.295 50.219 1.00 18.21 71 ALA B CA 1
ATOM 2104 C C . ALA B 1 71 ? 27.900 35.460 49.333 1.00 18.57 71 ALA B C 1
ATOM 2105 O O . ALA B 1 71 ? 28.519 35.261 48.287 1.00 18.52 71 ALA B O 1
ATOM 2107 N N . TYR B 1 72 ? 27.572 36.680 49.752 1.00 16.70 72 TYR B N 1
ATOM 2108 C CA . TYR B 1 72 ? 27.962 37.860 48.990 1.00 16.61 72 TYR B CA 1
ATOM 2109 C C . TYR B 1 72 ? 29.490 37.991 48.966 1.00 17.73 72 TYR B C 1
ATOM 2110 O O . TYR B 1 72 ? 30.084 38.285 47.932 1.00 17.55 72 TYR B O 1
ATOM 2119 N N . GLN B 1 73 ? 30.121 37.773 50.113 1.00 19.25 73 GLN B N 1
ATOM 2120 C CA . GLN B 1 73 ? 31.572 37.900 50.196 1.00 21.22 73 GLN B CA 1
ATOM 2121 C C . GLN B 1 73 ? 32.264 36.914 49.268 1.00 21.92 73 GLN B C 1
ATOM 2122 O O . GLN B 1 73 ? 33.269 37.250 48.639 1.00 22.92 73 GLN B O 1
ATOM 2128 N N . TYR B 1 74 ? 31.728 35.700 49.175 1.00 21.15 74 TYR B N 1
ATOM 2129 C CA . TYR B 1 74 ? 32.310 34.699 48.295 1.00 21.30 74 TYR B CA 1
ATOM 2130 C C . TYR B 1 74 ? 32.283 35.169 46.842 1.00 22.40 74 TYR B C 1
ATOM 2131 O O . TYR B 1 74 ? 33.278 35.050 46.128 1.00 21.99 74 TYR B O 1
ATOM 2140 N N . ILE B 1 75 ? 31.146 35.701 46.399 1.00 20.52 75 ILE B N 1
ATOM 2141 C CA . ILE B 1 75 ? 31.034 36.164 45.020 1.00 20.45 75 ILE B CA 1
ATOM 2142 C C . ILE B 1 75 ? 32.034 37.281 44.745 1.00 20.86 75 ILE B C 1
ATOM 2143 O O . ILE B 1 75 ? 32.629 37.347 43.667 1.00 22.01 75 ILE B O 1
ATOM 2148 N N . ILE B 1 76 ? 32.216 38.155 45.727 1.00 21.47 76 ILE B N 1
ATOM 2149 C CA . ILE B 1 76 ? 33.159 39.262 45.597 1.00 23.28 76 ILE B CA 1
ATOM 2150 C C . ILE B 1 76 ? 34.601 38.740 45.582 1.00 24.43 76 ILE B C 1
ATOM 2151 O O . ILE B 1 76 ? 35.384 39.087 44.696 1.00 23.89 76 ILE B O 1
ATOM 2156 N N . ASN B 1 77 ? 34.944 37.904 46.559 1.00 25.01 77 ASN B N 1
ATOM 2157 C CA . ASN B 1 77 ? 36.293 37.345 46.642 1.00 27.08 77 ASN B CA 1
ATOM 2158 C C . ASN B 1 77 ? 36.664 36.537 45.405 1.00 27.44 77 ASN B C 1
ATOM 2159 O O . ASN B 1 77 ? 37.785 36.634 44.908 1.00 28.32 77 ASN B O 1
ATOM 2164 N N . ASN B 1 78 ? 35.713 35.746 44.914 1.00 26.69 78 ASN B N 1
ATOM 2165 C CA . ASN B 1 78 ? 35.927 34.899 43.748 1.00 26.45 78 ASN B CA 1
ATOM 2166 C C . ASN B 1 78 ? 36.038 35.683 42.444 1.00 27.42 78 ASN B C 1
ATOM 2167 O O . ASN B 1 78 ? 36.519 35.161 41.438 1.00 29.24 78 ASN B O 1
ATOM 2172 N N . GLY B 1 79 ? 35.596 36.935 42.460 1.00 26.15 79 GLY B N 1
ATOM 2173 C CA . GLY B 1 79 ? 35.666 37.749 41.261 1.00 26.15 79 GLY B CA 1
ATOM 2174 C C . GLY B 1 79 ? 34.507 37.523 40.306 1.00 26.24 79 GLY B C 1
ATOM 2175 O O . GLY B 1 79 ? 34.561 37.939 39.149 1.00 25.84 79 GLY B O 1
ATOM 2176 N N . GLY B 1 80 ? 33.458 36.856 40.776 1.00 25.86 80 GLY B N 1
ATOM 2177 C CA . GLY B 1 80 ? 32.316 36.625 39.912 1.00 24.17 80 GLY B CA 1
ATOM 2178 C C . GLY B 1 80 ? 31.601 35.309 40.120 1.00 23.75 80 GLY B C 1
ATOM 2179 O O . GLY B 1 80 ? 32.045 34.452 40.882 1.00 24.15 80 GLY B O 1
ATOM 2180 N N . ILE B 1 81 ? 30.488 35.153 39.411 1.00 22.70 81 ILE B N 1
ATOM 2181 C CA . ILE B 1 81 ? 29.664 33.957 39.500 1.00 21.86 81 ILE B CA 1
ATOM 2182 C C . ILE B 1 81 ? 29.295 33.507 38.081 1.00 20.61 81 ILE B C 1
ATOM 2183 O O . ILE B 1 81 ? 29.187 34.332 37.170 1.00 19.48 81 ILE B O 1
ATOM 2188 N N . ASP B 1 82 ? 29.114 32.200 37.898 1.00 18.85 82 ASP B N 1
ATOM 2189 C CA . ASP B 1 82 ? 28.780 31.626 36.595 1.00 19.56 82 ASP B CA 1
ATOM 2190 C C . ASP B 1 82 ? 27.262 31.568 36.392 1.00 21.24 82 ASP B C 1
ATOM 2191 O O . ASP B 1 82 ? 26.491 31.877 37.304 1.00 19.59 82 ASP B O 1
ATOM 2196 N N . THR B 1 83 ? 26.845 31.154 35.198 1.00 21.75 83 THR B N 1
ATOM 2197 C CA . THR B 1 83 ? 25.427 31.053 34.869 1.00 22.48 83 THR B CA 1
ATOM 2198 C C . THR B 1 83 ? 24.802 29.722 35.284 1.00 23.69 83 THR B C 1
ATOM 2199 O O . THR B 1 83 ? 25.499 28.726 35.510 1.00 22.07 83 THR B O 1
ATOM 2203 N N . GLN B 1 84 ? 23.475 29.721 35.368 1.00 22.08 84 GLN B N 1
ATOM 2204 C CA . GLN B 1 84 ? 22.708 28.539 35.732 1.00 23.94 84 GLN B CA 1
ATOM 2205 C C . GLN B 1 84 ? 22.960 27.437 34.692 1.00 24.37 84 GLN B C 1
ATOM 2206 O O . GLN B 1 84 ? 23.084 26.261 35.031 1.00 23.86 84 GLN B O 1
ATOM 2212 N N . ALA B 1 85 ? 23.043 27.833 33.426 1.00 24.64 85 ALA B N 1
ATOM 2213 C CA . ALA B 1 85 ? 23.265 26.890 32.333 1.00 25.85 85 ALA B CA 1
ATOM 2214 C C . ALA B 1 85 ? 24.633 26.213 32.397 1.00 26.18 85 ALA B C 1
ATOM 2215 O O . ALA B 1 85 ? 24.756 25.021 32.114 1.00 25.56 85 ALA B O 1
ATOM 2217 N N . ASN B 1 86 ? 25.659 26.976 32.766 1.00 25.36 86 ASN B N 1
ATOM 2218 C CA . ASN B 1 86 ? 27.023 26.452 32.851 1.00 26.48 86 ASN B CA 1
ATOM 2219 C C . ASN B 1 86 ? 27.294 25.620 34.099 1.00 25.90 86 ASN B C 1
ATOM 2220 O O . ASN B 1 86 ? 28.113 24.703 34.077 1.00 25.82 86 ASN B O 1
ATOM 2225 N N . TYR B 1 87 ? 26.617 25.953 35.191 1.00 23.64 87 TYR B N 1
ATOM 2226 C CA . TYR B 1 87 ? 26.811 25.252 36.454 1.00 23.73 87 TYR B CA 1
ATOM 2227 C C . TYR B 1 87 ? 25.420 24.997 37.029 1.00 24.65 87 TYR B C 1
ATOM 2228 O O . TYR B 1 87 ? 24.974 25.698 37.940 1.00 24.10 87 TYR B O 1
ATOM 2237 N N . PRO B 1 88 ? 24.724 23.975 36.494 1.00 24.82 88 PRO B N 1
ATOM 2238 C CA . PRO B 1 88 ? 23.373 23.511 36.837 1.00 25.03 88 PRO B CA 1
ATOM 2239 C C . PRO B 1 88 ? 23.157 23.143 38.298 1.00 24.43 88 PRO B C 1
ATOM 2240 O O . PRO B 1 88 ? 24.074 22.682 38.970 1.00 23.86 88 PRO B O 1
ATOM 2244 N N . TYR B 1 89 ? 21.926 23.331 38.771 1.00 24.39 89 TYR B N 1
ATOM 2245 C CA . TYR B 1 89 ? 21.561 23.015 40.153 1.00 24.68 89 TYR B CA 1
ATOM 2246 C C . TYR B 1 89 ? 21.216 21.535 40.301 1.00 26.09 89 TYR B C 1
ATOM 2247 O O . TYR B 1 89 ? 20.402 21.002 39.544 1.00 24.45 89 TYR B O 1
ATOM 2256 N N . LYS B 1 90 ? 21.816 20.887 41.295 1.00 27.59 90 LYS B N 1
ATOM 2257 C CA . LYS B 1 90 ? 21.601 19.462 41.528 1.00 30.11 90 LYS B CA 1
ATOM 2258 C C . LYS B 1 90 ? 20.928 19.152 42.869 1.00 29.86 90 LYS B C 1
ATOM 2259 O O . LYS B 1 90 ? 20.615 17.998 43.155 1.00 31.17 90 LYS B O 1
ATOM 2265 N N . ALA B 1 91 ? 20.711 20.179 43.688 1.00 28.85 91 ALA B N 1
ATOM 2266 C CA . ALA B 1 91 ? 20.075 20.012 44.995 1.00 28.78 91 ALA B CA 1
ATOM 2267 C C . ALA B 1 91 ? 20.872 19.107 45.935 1.00 28.61 91 ALA B C 1
ATOM 2268 O O . ALA B 1 91 ? 20.318 18.515 46.861 1.00 28.11 91 ALA B O 1
ATOM 2270 N N . VAL B 1 92 ? 22.170 18.997 45.682 1.00 27.89 92 VAL B N 1
ATOM 2271 C CA . VAL B 1 92 ? 23.065 18.200 46.512 1.00 28.49 92 VAL B CA 1
ATOM 2272 C C . VAL B 1 92 ? 24.434 18.856 46.395 1.00 27.69 92 VAL B C 1
ATOM 2273 O O . VAL B 1 92 ? 24.797 19.345 45.325 1.00 28.27 92 VAL B O 1
ATOM 2277 N N . GLN B 1 93 ? 25.186 18.886 47.487 1.00 27.24 93 GLN B N 1
ATOM 2278 C CA . GLN B 1 93 ? 26.509 19.486 47.443 1.00 29.43 93 GLN B CA 1
ATOM 2279 C C . GLN B 1 93 ? 27.489 18.515 46.801 1.00 30.50 93 GLN B C 1
ATOM 2280 O O . GLN B 1 93 ? 27.477 17.317 47.097 1.00 31.07 93 GLN B O 1
ATOM 2286 N N . GLY B 1 94 ? 28.324 19.040 45.911 1.00 31.10 94 GLY B N 1
ATOM 2287 C CA . GLY B 1 94 ? 29.313 18.223 45.236 1.00 30.87 94 GLY B CA 1
ATOM 2288 C C . GLY B 1 94 ? 30.636 18.960 45.187 1.00 31.27 94 GLY B C 1
ATOM 2289 O O . GLY B 1 94 ? 30.758 20.042 45.766 1.00 31.92 94 GLY B O 1
ATOM 2290 N N . PRO B 1 95 ? 31.650 18.404 44.510 1.00 31.09 95 PRO B N 1
ATOM 2291 C CA . PRO B 1 95 ? 32.955 19.063 44.422 1.00 30.68 95 PRO B CA 1
ATOM 2292 C C . PRO B 1 95 ? 32.852 20.414 43.727 1.00 29.75 95 PRO B C 1
ATOM 2293 O O . PRO B 1 95 ? 32.145 20.560 42.730 1.00 30.17 95 PRO B O 1
ATOM 2297 N N . CYS B 1 96 ? 33.557 21.403 44.262 1.00 29.69 96 CYS B N 1
ATOM 2298 C CA . CYS B 1 96 ? 33.551 22.731 43.669 1.00 30.93 96 CYS B CA 1
ATOM 2299 C C . CYS B 1 96 ? 34.251 22.683 42.308 1.00 32.71 96 CYS B C 1
ATOM 2300 O O . CYS B 1 96 ? 35.433 22.361 42.223 1.00 32.58 96 CYS B O 1
ATOM 2303 N N . GLN B 1 97 ? 33.510 22.985 41.244 1.00 34.34 97 GLN B N 1
ATOM 2304 C CA . GLN B 1 97 ? 34.058 22.977 39.890 1.00 36.13 97 GLN B CA 1
ATOM 2305 C C . GLN B 1 97 ? 34.633 24.330 39.513 1.00 36.75 97 GLN B C 1
ATOM 2306 O O . GLN B 1 97 ? 34.308 25.350 40.127 1.00 35.20 97 GLN B O 1
ATOM 2312 N N . ALA B 1 98 ? 35.482 24.337 38.490 1.00 36.86 98 ALA B N 1
ATOM 2313 C CA . ALA B 1 98 ? 36.052 25.587 38.007 1.00 37.45 98 ALA B CA 1
ATOM 2314 C C . ALA B 1 98 ? 34.874 26.272 37.328 1.00 36.96 98 ALA B C 1
ATOM 2315 O O . ALA B 1 98 ? 34.120 25.633 36.595 1.00 38.10 98 ALA B O 1
ATOM 2317 N N . ALA B 1 99 ? 34.700 27.564 37.573 1.00 35.95 99 ALA B N 1
ATOM 2318 C CA . ALA B 1 99 ? 33.572 28.272 36.980 1.00 34.75 99 ALA B CA 1
ATOM 2319 C C . ALA B 1 99 ? 33.971 29.557 36.278 1.00 33.41 99 ALA B C 1
ATOM 2320 O O . ALA B 1 99 ? 34.971 30.186 36.622 1.00 33.45 99 ALA B O 1
ATOM 2322 N N . SER B 1 100 ? 33.169 29.942 35.293 1.00 30.63 100 SER B N 1
ATOM 2323 C CA . SER B 1 100 ? 33.413 31.157 34.532 1.00 31.35 100 SER B CA 1
ATOM 2324 C C . SER B 1 100 ? 32.876 32.337 35.343 1.00 30.02 100 SER B C 1
ATOM 2325 O O . SER B 1 100 ? 31.854 32.217 36.017 1.00 28.31 100 SER B O 1
ATOM 2328 N N . LYS B 1 101 ? 33.567 33.470 35.286 1.00 30.03 101 LYS B N 1
ATOM 2329 C CA . LYS B 1 101 ? 33.135 34.659 36.016 1.00 29.05 101 LYS B CA 1
ATOM 2330 C C . LYS B 1 101 ? 32.332 35.551 35.078 1.00 28.50 101 LYS B C 1
ATOM 2331 O O . LYS B 1 101 ? 32.862 36.498 34.494 1.00 28.75 101 LYS B O 1
ATOM 2337 N N . VAL B 1 102 ? 31.046 35.241 34.947 1.00 25.64 102 VAL B N 1
ATOM 2338 C CA . VAL B 1 102 ? 30.153 35.972 34.059 1.00 24.16 102 VAL B CA 1
ATOM 2339 C C . VAL B 1 102 ? 29.618 37.278 34.642 1.00 23.93 102 VAL B C 1
ATOM 2340 O O . VAL B 1 102 ? 29.641 38.313 33.978 1.00 23.92 102 VAL B O 1
ATOM 2344 N N . VAL B 1 103 ? 29.128 37.229 35.875 1.00 22.27 103 VAL B N 1
ATOM 2345 C CA . VAL B 1 103 ? 28.594 38.422 36.528 1.00 21.59 103 VAL B CA 1
ATOM 2346 C C . VAL B 1 103 ? 29.359 38.714 37.808 1.00 20.65 103 VAL B C 1
ATOM 2347 O O . VAL B 1 103 ? 29.712 37.801 38.551 1.00 22.18 103 VAL B O 1
ATOM 2351 N N . SER B 1 104 ? 29.625 39.988 38.063 1.00 20.73 104 SER B N 1
ATOM 2352 C CA . SER B 1 104 ? 30.328 40.363 39.277 1.00 23.10 104 SER B CA 1
ATOM 2353 C C . SER B 1 104 ? 29.651 41.520 39.985 1.00 21.55 104 SER B C 1
ATOM 2354 O O . SER B 1 104 ? 28.915 42.291 39.369 1.00 21.86 104 SER B O 1
ATOM 2357 N N . ILE B 1 105 ? 29.876 41.607 41.293 1.00 20.71 105 ILE B N 1
ATOM 2358 C CA . ILE B 1 105 ? 29.330 42.686 42.102 1.00 21.93 105 ILE B CA 1
ATOM 2359 C C . ILE B 1 105 ? 30.528 43.314 42.805 1.00 22.59 105 ILE B C 1
ATOM 2360 O O . ILE B 1 105 ? 31.615 42.736 42.806 1.00 22.72 105 ILE B O 1
ATOM 2365 N N . ASP B 1 106 ? 30.338 44.484 43.402 1.00 22.60 106 ASP B N 1
ATOM 2366 C CA . ASP B 1 106 ? 31.447 45.171 44.053 1.00 23.65 106 ASP B CA 1
ATOM 2367 C C . ASP B 1 106 ? 31.394 45.169 45.571 1.00 24.26 106 ASP B C 1
ATOM 2368 O O . ASP B 1 106 ? 32.413 45.363 46.232 1.00 24.68 106 ASP B O 1
ATOM 2373 N N . GLY B 1 107 ? 30.212 44.939 46.128 1.00 22.78 107 GLY B N 1
ATOM 2374 C CA . GLY B 1 107 ? 30.083 44.918 47.572 1.00 21.79 107 GLY B CA 1
ATOM 2375 C C . GLY B 1 107 ? 28.660 44.602 47.970 1.00 21.14 107 GLY B C 1
ATOM 2376 O O . GLY B 1 107 ? 27.881 44.106 47.161 1.00 19.17 107 GLY B O 1
ATOM 2377 N N . TYR B 1 108 ? 28.325 44.873 49.224 1.00 21.05 108 TYR B N 1
ATOM 2378 C CA . TYR B 1 108 ? 26.974 44.645 49.714 1.00 21.39 108 TYR B CA 1
ATOM 2379 C C . TYR B 1 108 ? 26.757 45.562 50.914 1.00 23.16 108 TYR B C 1
ATOM 2380 O O . TYR B 1 108 ? 27.716 45.988 51.564 1.00 20.59 108 TYR B O 1
ATOM 2389 N N . ASN B 1 109 ? 25.499 45.885 51.188 1.00 22.55 109 ASN B N 1
ATOM 2390 C CA . ASN B 1 109 ? 25.163 46.759 52.302 1.00 25.07 109 ASN B CA 1
ATOM 2391 C C . ASN B 1 109 ? 24.011 46.207 53.114 1.00 23.81 109 ASN B C 1
ATOM 2392 O O . ASN B 1 109 ? 23.126 45.534 52.586 1.00 22.08 109 ASN B O 1
ATOM 2397 N N . GLY B 1 110 ? 24.034 46.500 54.408 1.00 22.55 110 GLY B N 1
ATOM 2398 C CA . GLY B 1 110 ? 22.965 46.060 55.275 1.00 23.54 110 GLY B CA 1
ATOM 2399 C C . GLY B 1 110 ? 22.004 47.219 55.433 1.00 24.19 110 GLY B C 1
ATOM 2400 O O . GLY B 1 110 ? 22.394 48.380 55.301 1.00 26.31 110 GLY B O 1
ATOM 2401 N N . VAL B 1 111 ? 20.741 46.906 55.685 1.00 24.02 111 VAL B N 1
ATOM 2402 C CA . VAL B 1 111 ? 19.716 47.923 55.880 1.00 21.98 111 VAL B CA 1
ATOM 2403 C C . VAL B 1 111 ? 19.468 47.996 57.382 1.00 22.97 111 VAL B C 1
ATOM 2404 O O . VAL B 1 111 ? 19.528 46.976 58.066 1.00 21.71 111 VAL B O 1
ATOM 2408 N N . PRO B 1 112 ? 19.213 49.201 57.921 1.00 22.82 112 PRO B N 1
ATOM 2409 C CA . PRO B 1 112 ? 18.961 49.319 59.361 1.00 23.41 112 PRO B CA 1
ATOM 2410 C C . PRO B 1 112 ? 17.899 48.303 59.790 1.00 22.40 112 PRO B C 1
ATOM 2411 O O . PRO B 1 112 ? 16.892 48.127 59.103 1.00 23.64 112 PRO B O 1
ATOM 2415 N N . PHE B 1 113 ? 18.120 47.648 60.925 1.00 22.66 113 PHE B N 1
ATOM 2416 C CA . PHE B 1 113 ? 17.192 46.635 61.411 1.00 23.85 113 PHE B CA 1
ATOM 2417 C C . PHE B 1 113 ? 15.864 47.145 61.943 1.00 23.23 113 PHE B C 1
ATOM 2418 O O . PHE B 1 113 ? 15.795 48.191 62.589 1.00 23.46 113 PHE B O 1
ATOM 2426 N N . CYS B 1 114 ? 14.814 46.372 61.677 1.00 21.71 114 CYS B N 1
ATOM 2427 C CA . CYS B 1 114 ? 13.467 46.681 62.135 1.00 21.28 114 CYS B CA 1
ATOM 2428 C C . CYS B 1 114 ? 13.075 48.120 61.823 1.00 21.01 114 CYS B C 1
ATOM 2429 O O . CYS B 1 114 ? 12.630 48.864 62.695 1.00 21.62 114 CYS B O 1
ATOM 2432 N N . ASN B 1 115 ? 13.238 48.495 60.560 1.00 21.08 115 ASN B N 1
ATOM 2433 C CA . ASN B 1 115 ? 12.915 49.837 60.087 1.00 21.57 115 ASN B CA 1
ATOM 2434 C C . ASN B 1 115 ? 12.352 49.653 58.678 1.00 20.43 115 ASN B C 1
ATOM 2435 O O . ASN B 1 115 ? 13.084 49.759 57.697 1.00 20.40 115 ASN B O 1
ATOM 2440 N N . GLU B 1 116 ? 11.059 49.365 58.575 1.00 21.53 116 GLU B N 1
ATOM 2441 C CA . GLU B 1 116 ? 10.456 49.142 57.265 1.00 22.01 116 GLU B CA 1
ATOM 2442 C C . GLU B 1 116 ? 10.495 50.353 56.341 1.00 22.61 116 GLU B C 1
ATOM 2443 O O . GLU B 1 116 ? 10.378 50.211 55.124 1.00 19.93 116 GLU B O 1
ATOM 2449 N N . UNK B 1 117 ? 10.665 51.543 56.910 1.00 21.67 117 UNK B N 1
ATOM 2450 C CA . UNK B 1 117 ? 10.751 52.746 56.085 1.00 22.78 117 UNK B CA 1
ATOM 2451 C C . UNK B 1 117 ? 12.093 52.725 55.352 1.00 21.58 117 UNK B C 1
ATOM 2452 O O . UNK B 1 117 ? 12.182 53.097 54.182 1.00 22.27 117 UNK B O 1
ATOM 2454 N N . ALA B 1 118 ? 13.139 52.284 56.042 1.00 22.17 118 ALA B N 1
ATOM 2455 C CA . ALA B 1 118 ? 14.465 52.203 55.435 1.00 22.05 118 ALA B CA 1
ATOM 2456 C C . ALA B 1 118 ? 14.486 51.031 54.454 1.00 23.12 118 ALA B C 1
ATOM 2457 O O . ALA B 1 118 ? 15.153 51.082 53.419 1.00 23.24 118 ALA B O 1
ATOM 2459 N N . LEU B 1 119 ? 13.755 49.975 54.789 1.00 22.17 119 LEU B N 1
ATOM 2460 C CA . LEU B 1 119 ? 13.692 48.799 53.927 1.00 21.99 119 LEU B CA 1
ATOM 2461 C C . LEU B 1 119 ? 12.973 49.160 52.628 1.00 22.52 119 LEU B C 1
ATOM 2462 O O . LEU B 1 119 ? 13.358 48.712 51.547 1.00 21.45 119 LEU B O 1
ATOM 2467 N N . LYS B 1 120 ? 11.936 49.987 52.736 1.00 23.26 120 LYS B N 1
ATOM 2468 C CA . LYS B 1 120 ? 11.192 50.419 51.559 1.00 24.65 120 LYS B CA 1
ATOM 2469 C C . LYS B 1 120 ? 12.133 51.197 50.635 1.00 24.25 120 LYS B C 1
ATOM 2470 O O . LYS B 1 120 ? 12.119 51.011 49.420 1.00 24.05 120 LYS B O 1
ATOM 2476 N N . GLN B 1 121 ? 12.956 52.060 51.225 1.00 24.60 121 GLN B N 1
ATOM 2477 C CA . GLN B 1 121 ? 13.915 52.868 50.471 1.00 26.02 121 GLN B CA 1
ATOM 2478 C C . GLN B 1 121 ? 14.907 51.990 49.708 1.00 24.76 121 GLN B C 1
ATOM 2479 O O . GLN B 1 121 ? 15.263 52.280 48.561 1.00 22.66 121 GLN B O 1
ATOM 2485 N N . ALA B 1 122 ? 15.355 50.913 50.345 1.00 22.44 122 ALA B N 1
ATOM 2486 C CA . ALA B 1 122 ? 16.295 50.004 49.694 1.00 21.86 122 ALA B CA 1
ATOM 2487 C C . ALA B 1 122 ? 15.615 49.272 48.535 1.00 19.92 122 ALA B C 1
ATOM 2488 O O . ALA B 1 122 ? 16.153 49.202 47.429 1.00 20.79 122 ALA B O 1
ATOM 2490 N N . VAL B 1 123 ? 14.425 48.734 48.789 1.00 19.53 123 VAL B N 1
ATOM 2491 C CA . VAL B 1 123 ? 13.691 47.996 47.767 1.00 19.60 123 VAL B CA 1
ATOM 2492 C C . VAL B 1 123 ? 13.360 48.874 46.560 1.00 20.86 123 VAL B C 1
ATOM 2493 O O . VAL B 1 123 ? 13.274 48.385 45.434 1.00 20.63 123 VAL B O 1
ATOM 2497 N N . ALA B 1 124 ? 13.187 50.171 46.790 1.00 20.69 124 ALA B N 1
ATOM 2498 C CA . ALA B 1 124 ? 12.883 51.090 45.702 1.00 20.82 124 ALA B CA 1
ATOM 2499 C C . ALA B 1 124 ? 14.071 51.183 44.752 1.00 21.49 124 ALA B C 1
ATOM 2500 O O . ALA B 1 124 ? 13.918 51.542 43.583 1.00 23.25 124 ALA B O 1
ATOM 2502 N N . VAL B 1 125 ? 15.255 50.854 45.259 1.00 21.67 125 VAL B N 1
ATOM 2503 C CA . VAL B 1 125 ? 16.472 50.898 44.453 1.00 22.43 125 VAL B CA 1
ATOM 2504 C C . VAL B 1 125 ? 16.807 49.554 43.810 1.00 20.38 125 VAL B C 1
ATOM 2505 O O . VAL B 1 125 ? 17.283 49.508 42.675 1.00 18.72 125 VAL B O 1
ATOM 2509 N N . GLN B 1 126 ? 16.564 48.464 44.536 1.00 19.56 126 GLN B N 1
ATOM 2510 C CA . GLN B 1 126 ? 16.833 47.125 44.009 1.00 18.75 126 GLN B CA 1
ATOM 2511 C C . GLN B 1 126 ? 16.337 46.033 44.955 1.00 17.53 126 GLN B C 1
ATOM 2512 O O . GLN B 1 126 ? 16.240 46.242 46.163 1.00 18.15 126 GLN B O 1
ATOM 2518 N N . PRO B 1 127 ? 16.012 44.849 44.413 1.00 17.32 127 PRO B N 1
ATOM 2519 C CA . PRO B 1 127 ? 15.535 43.744 45.252 1.00 16.44 127 PRO B CA 1
ATOM 2520 C C . PRO B 1 127 ? 16.544 43.489 46.373 1.00 17.02 127 PRO B C 1
ATOM 2521 O O . PRO B 1 127 ? 17.757 43.547 46.151 1.00 17.94 127 PRO B O 1
ATOM 2525 N N . SER B 1 128 ? 16.043 43.207 47.569 1.00 16.26 128 SER B N 1
ATOM 2526 C CA . SER B 1 128 ? 16.904 42.979 48.717 1.00 15.83 128 SER B CA 1
ATOM 2527 C C . SER B 1 128 ? 16.597 41.651 49.394 1.00 17.26 128 SER B C 1
ATOM 2528 O O . SER B 1 128 ? 15.465 41.179 49.373 1.00 15.82 128 SER B O 1
ATOM 2531 N N . THR B 1 129 ? 17.615 41.050 49.999 0.51 17.14 129 THR B N 1
ATOM 2532 C CA . THR B 1 129 ? 17.426 39.778 50.677 0.54 17.51 129 THR B CA 1
ATOM 2533 C C . THR B 1 129 ? 17.009 40.031 52.122 0.45 16.75 129 THR B C 1
ATOM 2534 O O . THR B 1 129 ? 17.402 41.031 52.723 0.53 16.40 129 THR B O 1
ATOM 2538 N N . VAL B 1 130 ? 16.195 39.128 52.663 1.00 15.48 130 VAL B N 1
ATOM 2539 C CA . VAL B 1 130 ? 15.725 39.231 54.039 1.00 14.70 130 VAL B CA 1
ATOM 2540 C C . VAL B 1 130 ? 15.526 37.824 54.581 1.00 15.10 130 VAL B C 1
ATOM 2541 O O . VAL B 1 130 ? 15.368 36.873 53.820 1.00 15.17 130 VAL B O 1
ATOM 2545 N N . ALA B 1 131 ? 15.562 37.696 55.900 1.00 15.12 131 ALA B N 1
ATOM 2546 C CA . ALA B 1 131 ? 15.342 36.418 56.549 1.00 17.42 131 ALA B CA 1
ATOM 2547 C C . ALA B 1 131 ? 14.011 36.532 57.281 1.00 18.13 131 ALA B C 1
ATOM 2548 O O . ALA B 1 131 ? 13.656 37.610 57.771 1.00 17.71 131 ALA B O 1
ATOM 2550 N N . ILE B 1 132 ? 13.264 35.433 57.330 1.00 17.67 132 ILE B N 1
ATOM 2551 C CA . ILE B 1 132 ? 11.979 35.412 58.018 1.00 19.15 132 ILE B CA 1
ATOM 2552 C C . ILE B 1 132 ? 11.819 34.116 58.802 1.00 20.08 132 ILE B C 1
ATOM 2553 O O . ILE B 1 132 ? 12.629 33.194 58.685 1.00 20.88 132 ILE B O 1
ATOM 2558 N N . ASP B 1 133 ? 10.764 34.067 59.601 1.00 20.25 133 ASP B N 1
ATOM 2559 C CA . ASP B 1 133 ? 10.426 32.880 60.369 1.00 22.05 133 ASP B CA 1
ATOM 2560 C C . ASP B 1 133 ? 9.353 32.210 59.515 1.00 22.33 133 ASP B C 1
ATOM 2561 O O . ASP B 1 133 ? 8.225 32.703 59.437 1.00 21.79 133 ASP B O 1
ATOM 2566 N N . ALA B 1 134 ? 9.706 31.107 58.862 1.00 22.25 134 ALA B N 1
ATOM 2567 C CA . ALA B 1 134 ? 8.765 30.391 58.007 1.00 24.78 134 ALA B CA 1
ATOM 2568 C C . ALA B 1 134 ? 8.341 29.059 58.626 1.00 26.63 134 ALA B C 1
ATOM 2569 O O . ALA B 1 134 ? 7.899 28.151 57.921 1.00 26.69 134 ALA B O 1
ATOM 2571 N N . SER B 1 135 ? 8.463 28.956 59.945 1.00 28.12 135 SER B N 1
ATOM 2572 C CA . SER B 1 135 ? 8.124 27.728 60.660 1.00 30.79 135 SER B CA 1
ATOM 2573 C C . SER B 1 135 ? 6.633 27.465 60.872 1.00 31.44 135 SER B C 1
ATOM 2574 O O . SER B 1 135 ? 6.245 26.334 61.162 1.00 33.10 135 SER B O 1
ATOM 2577 N N . SER B 1 136 ? 5.799 28.491 60.740 1.00 31.41 136 SER B N 1
ATOM 2578 C CA . SER B 1 136 ? 4.364 28.313 60.954 1.00 33.08 136 SER B CA 1
ATOM 2579 C C . SER B 1 136 ? 3.708 27.517 59.833 1.00 33.40 136 SER B C 1
ATOM 2580 O O . SER B 1 136 ? 4.066 27.658 58.663 1.00 33.06 136 SER B O 1
ATOM 2583 N N . ALA B 1 137 ? 2.743 26.679 60.198 1.00 33.71 137 ALA B N 1
ATOM 2584 C CA . ALA B 1 137 ? 2.036 25.866 59.218 1.00 32.89 137 ALA B CA 1
ATOM 2585 C C . ALA B 1 137 ? 1.253 26.773 58.281 1.00 32.51 137 ALA B C 1
ATOM 2586 O O . ALA B 1 137 ? 1.044 26.439 57.117 1.00 33.39 137 ALA B O 1
ATOM 2588 N N . GLN B 1 138 ? 0.826 27.922 58.793 1.00 31.19 138 GLN B N 1
ATOM 2589 C CA . GLN B 1 138 ? 0.058 28.870 57.998 1.00 32.61 138 GLN B CA 1
ATOM 2590 C C . GLN B 1 138 ? 0.893 29.465 56.864 1.00 32.42 138 GLN B C 1
ATOM 2591 O O . GLN B 1 138 ? 0.388 29.689 55.761 1.00 32.38 138 GLN B O 1
ATOM 2597 N N . PHE B 1 139 ? 2.169 29.720 57.131 1.00 30.39 139 PHE B N 1
ATOM 2598 C CA . PHE B 1 139 ? 3.055 30.263 56.107 1.00 29.38 139 PHE B CA 1
ATOM 2599 C C . PHE B 1 139 ? 3.357 29.163 55.095 1.00 29.87 139 PHE B C 1
ATOM 2600 O O . PHE B 1 139 ? 3.258 29.366 53.884 1.00 29.70 139 PHE B O 1
ATOM 2608 N N . GLN B 1 140 ? 3.724 27.994 55.603 1.00 30.00 140 GLN B N 1
ATOM 2609 C CA . GLN B 1 140 ? 4.059 26.862 54.749 1.00 32.72 140 GLN B CA 1
ATOM 2610 C C . GLN B 1 140 ? 2.934 26.432 53.810 1.00 33.23 140 GLN B C 1
ATOM 2611 O O . GLN B 1 140 ? 3.190 25.952 52.704 1.00 33.23 140 GLN B O 1
ATOM 2617 N N . GLN B 1 141 ? 1.691 26.621 54.240 1.00 32.97 141 GLN B N 1
ATOM 2618 C CA . GLN B 1 141 ? 0.544 26.219 53.435 1.00 33.66 141 GLN B CA 1
ATOM 2619 C C . GLN B 1 141 ? -0.121 27.411 52.738 1.00 32.23 141 GLN B C 1
ATOM 2620 O O . GLN B 1 141 ? -1.239 27.296 52.238 1.00 33.71 141 GLN B O 1
ATOM 2626 N N . TYR B 1 142 ? 0.565 28.551 52.702 1.00 29.78 142 TYR B N 1
ATOM 2627 C CA . TYR B 1 142 ? 0.026 29.750 52.060 1.00 28.57 142 TYR B CA 1
ATOM 2628 C C . TYR B 1 142 ? -0.284 29.497 50.584 1.00 28.49 142 TYR B C 1
ATOM 2629 O O . TYR B 1 142 ? 0.496 28.850 49.885 1.00 28.50 142 TYR B O 1
ATOM 2638 N N . SER B 1 143 ? -1.422 30.013 50.117 1.00 28.92 143 SER B N 1
ATOM 2639 C CA . SER B 1 143 ? -1.827 29.846 48.721 1.00 30.50 143 SER B CA 1
ATOM 2640 C C . SER B 1 143 ? -2.096 31.173 48.021 1.00 29.87 143 SER B C 1
ATOM 2641 O O . SER B 1 143 ? -1.688 31.361 46.878 1.00 29.56 143 SER B O 1
ATOM 2644 N N . SER B 1 144 ? -2.784 32.096 48.687 1.00 28.86 144 SER B N 1
ATOM 2645 C CA . SER B 1 144 ? -3.051 33.389 48.066 1.00 28.88 144 SER B CA 1
ATOM 2646 C C . SER B 1 144 ? -3.536 34.439 49.054 1.00 28.34 144 SER B C 1
ATOM 2647 O O . SER B 1 144 ? -3.886 34.129 50.191 1.00 28.33 144 SER B O 1
ATOM 2650 N N . GLY B 1 145 ? -3.549 35.688 48.606 1.00 28.58 145 GLY B N 1
ATOM 2651 C CA . GLY B 1 145 ? -3.995 36.777 49.453 1.00 29.40 145 GLY B CA 1
ATOM 2652 C C . GLY B 1 145 ? -2.847 37.461 50.165 1.00 29.52 145 GLY B C 1
ATOM 2653 O O . GLY B 1 145 ? -1.678 37.127 49.954 1.00 28.91 145 GLY B O 1
ATOM 2654 N N . ILE B 1 146 ? -3.184 38.429 51.009 1.00 28.55 146 ILE B N 1
ATOM 2655 C CA . ILE B 1 146 ? -2.185 39.171 51.759 1.00 28.33 146 ILE B CA 1
ATOM 2656 C C . ILE B 1 146 ? -1.971 38.499 53.110 1.00 28.67 146 ILE B C 1
ATOM 2657 O O . ILE B 1 146 ? -2.799 38.626 54.013 1.00 29.23 146 ILE B O 1
ATOM 2662 N N . PHE B 1 147 ? -0.866 37.767 53.234 1.00 25.69 147 PHE B N 1
ATOM 2663 C CA . PHE B 1 147 ? -0.534 37.062 54.468 1.00 25.43 147 PHE B CA 1
ATOM 2664 C C . PHE B 1 147 ? -0.351 38.062 55.613 1.00 25.62 147 PHE B C 1
ATOM 2665 O O . PHE B 1 147 ? 0.373 39.049 55.480 1.00 25.86 147 PHE B O 1
ATOM 2673 N N . SER B 1 148 ? -1.005 37.802 56.739 1.00 27.15 148 SER B N 1
ATOM 2674 C CA . SER B 1 148 ? -0.909 38.695 57.889 1.00 28.07 148 SER B CA 1
ATOM 2675 C C . SER B 1 148 ? -0.565 37.934 59.161 1.00 28.25 148 SER B C 1
ATOM 2676 O O . SER B 1 148 ? -0.774 38.430 60.268 1.00 27.94 148 SER B O 1
ATOM 2679 N N . GLY B 1 149 ? -0.034 36.729 58.999 1.00 28.46 149 GLY B N 1
ATOM 2680 C CA . GLY B 1 149 ? 0.333 35.925 60.149 1.00 29.63 149 GLY B CA 1
ATOM 2681 C C . GLY B 1 149 ? -0.545 34.698 60.287 1.00 30.62 149 GLY B C 1
ATOM 2682 O O . GLY B 1 149 ? -1.409 34.463 59.444 1.00 30.87 149 GLY B O 1
ATOM 2683 N N . PRO B 1 150 ? -0.362 33.901 61.352 1.00 31.20 150 PRO B N 1
ATOM 2684 C CA . PRO B 1 150 ? 0.625 34.128 62.410 1.00 30.85 150 PRO B CA 1
ATOM 2685 C C . PRO B 1 150 ? 2.009 33.570 62.082 1.00 29.14 150 PRO B C 1
ATOM 2686 O O . PRO B 1 150 ? 2.157 32.694 61.230 1.00 28.99 150 PRO B O 1
ATOM 2690 N N . CYS B 1 151 ? 3.013 34.083 62.782 1.00 27.62 151 CYS B N 1
ATOM 2691 C CA . CYS B 1 151 ? 4.394 33.651 62.615 1.00 25.83 151 CYS B CA 1
ATOM 2692 C C . CYS B 1 151 ? 5.249 34.386 63.640 1.00 26.53 151 CYS B C 1
ATOM 2693 O O . CYS B 1 151 ? 4.925 35.507 64.036 1.00 26.20 151 CYS B O 1
ATOM 2696 N N . GLY B 1 152 ? 6.328 33.747 64.079 1.00 25.95 152 GLY B N 1
ATOM 2697 C CA . GLY B 1 152 ? 7.202 34.366 65.059 1.00 25.83 152 GLY B CA 1
ATOM 2698 C C . GLY B 1 152 ? 8.290 35.205 64.413 1.00 25.60 152 GLY B C 1
ATOM 2699 O O . GLY B 1 152 ? 8.197 35.559 63.236 1.00 24.70 152 GLY B O 1
ATOM 2700 N N . THR B 1 153 ? 9.321 35.532 65.185 1.00 24.51 153 THR B N 1
ATOM 2701 C CA . THR B 1 153 ? 10.424 36.326 64.663 1.00 24.67 153 THR B CA 1
ATOM 2702 C C . THR B 1 153 ? 11.747 35.565 64.730 1.00 24.82 153 THR B C 1
ATOM 2703 O O . THR B 1 153 ? 12.820 36.168 64.770 1.00 25.29 153 THR B O 1
ATOM 2707 N N . LYS B 1 154 ? 11.664 34.237 64.753 1.00 25.32 154 LYS B N 1
ATOM 2708 C CA . LYS B 1 154 ? 12.859 33.398 64.769 1.00 28.69 154 LYS B CA 1
ATOM 2709 C C . LYS B 1 154 ? 13.289 33.221 63.315 1.00 29.18 154 LYS B C 1
ATOM 2710 O O . LYS B 1 154 ? 12.598 32.566 62.540 1.00 31.87 154 LYS B O 1
ATOM 2716 N N . LEU B 1 155 ? 14.428 33.792 62.948 1.00 27.14 155 LEU B N 1
ATOM 2717 C CA . LEU B 1 155 ? 14.904 33.703 61.574 1.00 26.20 155 LEU B CA 1
ATOM 2718 C C . LEU B 1 155 ? 15.397 32.310 61.190 1.00 26.84 155 LEU B C 1
ATOM 2719 O O . LEU B 1 155 ? 16.317 31.776 61.807 1.00 27.09 155 LEU B O 1
ATOM 2724 N N . ASN B 1 156 ? 14.787 31.725 60.163 1.00 25.08 156 ASN B N 1
ATOM 2725 C CA . ASN B 1 156 ? 15.189 30.397 59.718 1.00 24.69 156 ASN B CA 1
ATOM 2726 C C . ASN B 1 156 ? 15.047 30.168 58.213 1.00 23.74 156 ASN B C 1
ATOM 2727 O O . ASN B 1 156 ? 15.318 29.074 57.724 1.00 22.87 156 ASN B O 1
ATOM 2732 N N . HIS B 1 157 ? 14.638 31.195 57.475 1.00 21.92 157 HIS B N 1
ATOM 2733 C CA . HIS B 1 157 ? 14.455 31.047 56.033 1.00 22.03 157 HIS B CA 1
ATOM 2734 C C . HIS B 1 157 ? 14.821 32.340 55.306 1.00 21.37 157 HIS B C 1
ATOM 2735 O O . HIS B 1 157 ? 14.512 33.432 55.779 1.00 22.56 157 HIS B O 1
ATOM 2742 N N . GLY B 1 158 ? 15.485 32.218 54.162 1.00 19.60 158 GLY B N 1
ATOM 2743 C CA . GLY B 1 158 ? 15.868 33.399 53.405 1.00 19.67 158 GLY B CA 1
ATOM 2744 C C . GLY B 1 158 ? 15.035 33.570 52.145 1.00 19.24 158 GLY B C 1
ATOM 2745 O O . GLY B 1 158 ? 14.785 32.606 51.427 1.00 19.67 158 GLY B O 1
ATOM 2746 N N . VAL B 1 159 ? 14.601 34.799 51.881 1.00 19.12 159 VAL B N 1
ATOM 2747 C CA . VAL B 1 159 ? 13.792 35.105 50.701 1.00 17.02 159 VAL B CA 1
ATOM 2748 C C . VAL B 1 159 ? 14.196 36.467 50.151 1.00 17.45 159 VAL B C 1
ATOM 2749 O O . VAL B 1 159 ? 15.108 37.102 50.676 1.00 17.37 159 VAL B O 1
ATOM 2753 N N . THR B 1 160 ? 13.515 36.918 49.102 1.00 16.15 160 THR B N 1
ATOM 2754 C CA . THR B 1 160 ? 13.833 38.202 48.482 1.00 18.22 160 THR B CA 1
ATOM 2755 C C . THR B 1 160 ? 12.605 39.091 48.334 1.00 18.24 160 THR B C 1
ATOM 2756 O O . THR B 1 160 ? 11.547 38.631 47.910 1.00 17.51 160 THR B O 1
ATOM 2760 N N . ILE B 1 161 ? 12.746 40.365 48.679 1.00 16.70 161 ILE B N 1
ATOM 2761 C CA . ILE B 1 161 ? 11.643 41.300 48.495 1.00 17.26 161 ILE B CA 1
ATOM 2762 C C . ILE B 1 161 ? 11.891 41.926 47.126 1.00 16.60 161 ILE B C 1
ATOM 2763 O O . ILE B 1 161 ? 12.913 42.589 46.919 1.00 16.91 161 ILE B O 1
ATOM 2768 N N . VAL B 1 162 ? 10.979 41.695 46.186 1.00 15.71 162 VAL B N 1
ATOM 2769 C CA . VAL B 1 162 ? 11.123 42.236 44.838 1.00 14.55 162 VAL B CA 1
ATOM 2770 C C . VAL B 1 162 ? 10.222 43.446 44.597 1.00 17.70 162 VAL B C 1
ATOM 2771 O O . VAL B 1 162 ? 10.164 43.977 43.488 1.00 16.50 162 VAL B O 1
ATOM 2775 N N . GLY B 1 163 ? 9.526 43.890 45.636 1.00 17.48 163 GLY B N 1
ATOM 2776 C CA . GLY B 1 163 ? 8.670 45.048 45.469 1.00 19.03 163 GLY B CA 1
ATOM 2777 C C . GLY B 1 163 ? 7.716 45.275 46.618 1.00 20.71 163 GLY B C 1
ATOM 2778 O O . GLY B 1 163 ? 7.713 44.532 47.603 1.00 19.37 163 GLY B O 1
ATOM 2779 N N . TYR B 1 164 ? 6.923 46.334 46.495 1.00 20.53 164 TYR B N 1
ATOM 2780 C CA . TYR B 1 164 ? 5.920 46.672 47.491 1.00 24.12 164 TYR B CA 1
ATOM 2781 C C . TYR B 1 164 ? 4.812 47.447 46.790 1.00 25.24 164 TYR B C 1
ATOM 2782 O 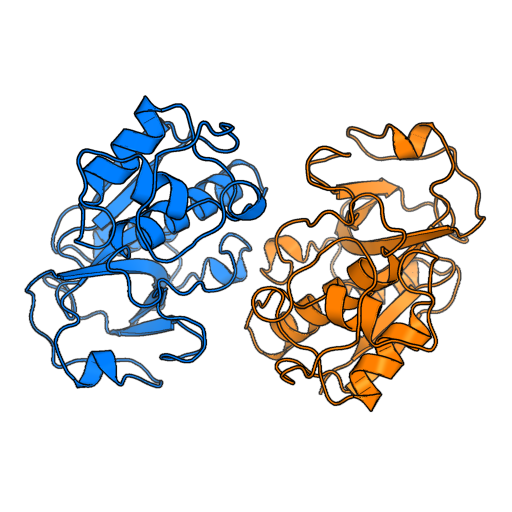O . TYR B 1 164 ? 5.064 48.215 45.863 1.00 23.63 164 TYR B O 1
ATOM 2791 N N . GLN B 1 165 ? 3.580 47.212 47.212 1.00 29.09 165 GLN B N 1
ATOM 2792 C CA . GLN B 1 165 ? 2.443 47.889 46.621 1.00 33.59 165 GLN B CA 1
ATOM 2793 C C . GLN B 1 165 ? 1.327 47.854 47.631 1.00 33.93 165 GLN B C 1
ATOM 2794 O O . GLN B 1 165 ? 1.200 46.895 48.390 1.00 34.28 165 GLN B O 1
ATOM 2800 N N . ALA B 1 166 ? 0.507 48.896 47.634 1.00 34.22 166 ALA B N 1
ATOM 2801 C CA . ALA B 1 166 ? -0.575 48.972 48.590 1.00 33.34 166 ALA B CA 1
ATOM 2802 C C . ALA B 1 166 ? 0.027 48.870 49.986 1.00 32.51 166 ALA B C 1
ATOM 2803 O O . ALA B 1 166 ? 0.910 49.649 50.349 1.00 32.45 166 ALA B O 1
ATOM 2805 N N . ASN B 1 167 ? -0.429 47.890 50.758 1.00 31.28 167 ASN B N 1
ATOM 2806 C CA . ASN B 1 167 ? 0.027 47.700 52.131 1.00 30.69 167 ASN B CA 1
ATOM 2807 C C . ASN B 1 167 ? 0.842 46.431 52.353 1.00 28.34 167 ASN B C 1
ATOM 2808 O O . ASN B 1 167 ? 0.815 45.867 53.445 1.00 27.26 167 ASN B O 1
ATOM 2813 N N . TYR B 1 168 ? 1.568 45.967 51.344 1.00 27.18 168 TYR B N 1
ATOM 2814 C CA . TYR B 1 168 ? 2.339 44.740 51.518 1.00 23.86 168 TYR B CA 1
ATOM 2815 C C . TYR B 1 168 ? 3.674 44.721 50.791 1.00 22.51 168 TYR B C 1
ATOM 2816 O O . TYR B 1 168 ? 3.985 45.617 50.011 1.00 21.30 168 TYR B O 1
ATOM 2825 N N . TRP B 1 169 ? 4.452 43.679 51.072 1.00 21.80 169 TRP B N 1
ATOM 2826 C CA . TRP B 1 169 ? 5.749 43.453 50.438 1.00 18.96 169 TRP B CA 1
ATOM 2827 C C . TRP B 1 169 ? 5.499 42.311 49.460 1.00 19.14 169 TRP B C 1
ATOM 2828 O O . TRP B 1 169 ? 4.711 41.414 49.758 1.00 18.01 169 TRP B O 1
ATOM 2839 N N . ILE B 1 170 ? 6.152 42.341 48.305 1.00 16.75 170 ILE B N 1
ATOM 2840 C CA . ILE B 1 170 ? 6.012 41.252 47.346 1.00 17.04 170 ILE B CA 1
ATOM 2841 C C . ILE B 1 170 ? 7.278 40.439 47.590 1.00 16.71 170 ILE B C 1
ATOM 2842 O O . ILE B 1 170 ? 8.386 40.927 47.361 1.00 15.90 170 ILE B O 1
ATOM 2847 N N . VAL B 1 171 ? 7.108 39.210 48.064 1.00 16.55 171 VAL B N 1
ATOM 2848 C CA . VAL B 1 171 ? 8.235 38.357 48.416 1.00 17.31 171 VAL B CA 1
ATOM 2849 C C . VAL B 1 171 ? 8.412 37.124 47.535 1.00 17.55 171 VAL B C 1
ATOM 2850 O O . VAL B 1 171 ? 7.480 36.345 47.337 1.00 18.24 171 VAL B O 1
ATOM 2854 N N . ARG B 1 172 ? 9.628 36.959 47.022 1.00 16.29 172 ARG B N 1
ATOM 2855 C CA . ARG B 1 172 ? 9.983 35.836 46.154 1.00 16.94 172 ARG B CA 1
ATOM 2856 C C . ARG B 1 172 ? 10.573 34.683 46.961 1.00 17.27 172 ARG B C 1
ATOM 2857 O O . ARG B 1 172 ? 11.596 34.847 47.636 1.00 16.43 172 ARG B O 1
ATOM 2865 N N . ASN B 1 173 ? 9.932 33.520 46.897 1.00 16.99 173 ASN B N 1
ATOM 2866 C CA . ASN B 1 173 ? 10.428 32.358 47.621 1.00 17.33 173 ASN B CA 1
ATOM 2867 C C . ASN B 1 173 ? 11.118 31.452 46.608 1.00 17.96 173 ASN B C 1
ATOM 2868 O O . ASN B 1 173 ? 11.044 31.691 45.401 1.00 18.20 173 ASN B O 1
ATOM 2873 N N . SER B 1 174 ? 11.779 30.411 47.098 1.00 16.34 174 SER B N 1
ATOM 2874 C CA . SER B 1 174 ? 12.479 29.486 46.221 1.00 17.51 174 SER B CA 1
ATOM 2875 C C . SER B 1 174 ? 11.962 28.059 46.385 1.00 18.23 174 SER B C 1
ATOM 2876 O O . SER B 1 174 ? 12.739 27.106 46.426 1.00 17.78 174 SER B O 1
AT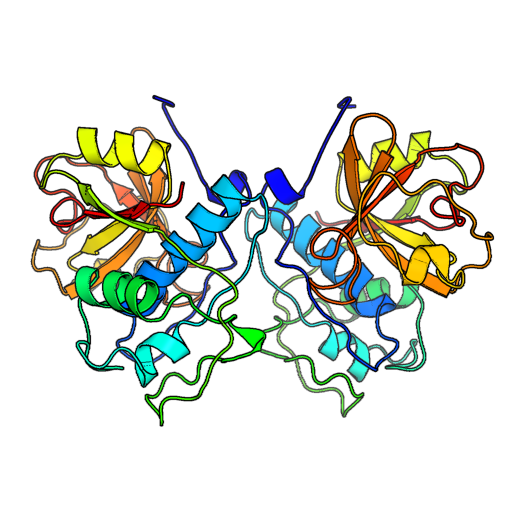OM 2879 N N . TRP B 1 175 ? 10.639 27.921 46.462 1.00 20.10 175 TRP B N 1
ATOM 2880 C CA . TRP B 1 175 ? 10.002 26.620 46.617 1.00 21.42 175 TRP B CA 1
ATOM 2881 C C . TRP B 1 175 ? 9.191 26.231 45.384 1.00 21.82 175 TRP B C 1
ATOM 2882 O O . TRP B 1 175 ? 8.251 25.442 45.481 1.00 20.96 175 TRP B O 1
ATOM 2893 N N . GLY B 1 176 ? 9.536 26.789 44.226 1.00 20.44 176 GLY B N 1
ATOM 2894 C CA . GLY B 1 176 ? 8.795 26.460 43.016 1.00 21.40 176 GLY B CA 1
ATOM 2895 C C . GLY B 1 176 ? 7.535 27.284 42.799 1.00 22.60 176 GLY B C 1
ATOM 2896 O O . GLY B 1 176 ? 7.147 28.068 43.667 1.00 22.68 176 GLY B O 1
ATOM 2897 N N . ARG B 1 177 ? 6.894 27.082 41.650 0.57 23.34 177 ARG B N 1
ATOM 2898 C CA . ARG B 1 177 ? 5.682 27.808 41.292 0.50 24.96 177 ARG B CA 1
ATOM 2899 C C . ARG B 1 177 ? 4.419 27.308 41.984 0.56 25.81 177 ARG B C 1
ATOM 2900 O O . ARG B 1 177 ? 3.436 28.021 42.054 0.46 25.77 177 ARG B O 1
ATOM 2908 N N . TYR B 1 178 ? 4.455 26.091 42.512 1.00 26.81 178 TYR B N 1
ATOM 2909 C CA . TYR B 1 178 ? 3.269 25.549 43.164 1.00 29.14 178 TYR B CA 1
ATOM 2910 C C . TYR B 1 178 ? 3.015 25.913 44.602 1.00 28.96 178 TYR B C 1
ATOM 2911 O O . TYR B 1 178 ? 2.113 25.379 45.245 1.00 29.62 178 TYR B O 1
ATOM 2920 N N . TRP B 1 179 ? 3.824 26.835 45.104 1.00 26.49 179 TRP B N 1
ATOM 2921 C CA . TRP B 1 179 ? 3.668 27.319 46.464 1.00 23.33 179 TRP B CA 1
ATOM 2922 C C . TRP B 1 179 ? 3.234 28.773 46.337 1.00 23.97 179 TRP B C 1
ATOM 2923 O O . TRP B 1 179 ? 3.749 29.504 45.492 1.00 21.99 179 TRP B O 1
ATOM 2934 N N . GLY B 1 180 ? 2.276 29.186 47.160 1.00 23.19 180 GLY B N 1
ATOM 2935 C CA . GLY B 1 180 ? 1.810 30.561 47.123 1.00 22.49 180 GLY B CA 1
ATOM 2936 C C . GLY B 1 180 ? 1.284 31.029 45.780 1.00 22.24 180 GLY B C 1
ATOM 2937 O O . GLY B 1 180 ? 0.729 30.248 45.006 1.00 22.02 180 GLY B O 1
ATOM 2938 N N . GLU B 1 181 ? 1.449 32.317 45.502 1.00 20.81 181 GLU B N 1
ATOM 2939 C CA . GLU B 1 181 ? 0.976 32.884 44.246 1.00 21.04 181 GLU B CA 1
ATOM 2940 C C . GLU B 1 181 ? 2.054 32.735 43.180 1.00 22.14 181 GLU B C 1
ATOM 2941 O O . GLU B 1 181 ? 2.799 33.672 42.877 1.00 20.02 181 GLU B O 1
ATOM 2947 N N . LYS B 1 182 ? 2.124 31.528 42.624 1.00 21.33 182 LYS B N 1
ATOM 2948 C CA . LYS B 1 182 ? 3.100 31.183 41.600 1.00 22.67 182 LYS B CA 1
ATOM 2949 C C . LYS B 1 182 ? 4.530 31.392 42.093 1.00 20.62 182 LYS B C 1
ATOM 2950 O O . LYS B 1 182 ? 5.395 31.849 41.347 1.00 18.94 182 LYS B O 1
ATOM 2956 N N . GLY B 1 183 ? 4.768 31.061 43.359 1.00 19.71 183 GLY B N 1
ATOM 2957 C CA . GLY B 1 183 ? 6.101 31.191 43.924 1.00 17.57 183 GLY B CA 1
ATOM 2958 C C . GLY B 1 183 ? 6.320 32.403 44.802 1.00 17.83 183 GLY B C 1
ATOM 2959 O O . GLY B 1 183 ? 7.337 32.491 45.488 1.00 18.41 183 GLY B O 1
ATOM 2960 N N . TYR B 1 184 ? 5.369 33.332 44.792 1.00 17.63 184 TYR B N 1
ATOM 2961 C CA . TYR B 1 184 ? 5.477 34.548 45.584 1.00 18.82 184 TYR B CA 1
ATOM 2962 C C . TYR B 1 184 ? 4.476 34.610 46.725 1.00 19.80 184 TYR B C 1
ATOM 2963 O O . TYR B 1 184 ? 3.503 33.859 46.761 1.00 19.90 184 TYR B O 1
ATOM 2972 N N . ILE B 1 185 ? 4.728 35.513 47.662 1.00 18.93 185 ILE B N 1
ATOM 2973 C CA . ILE B 1 185 ? 3.812 35.717 48.772 1.00 19.34 185 ILE B CA 1
ATOM 2974 C C . ILE B 1 185 ? 3.740 37.202 49.074 1.00 20.28 185 ILE B C 1
ATOM 2975 O O . ILE B 1 185 ? 4.757 37.895 49.082 1.00 21.20 185 ILE B O 1
ATOM 2980 N N . ARG B 1 186 ? 2.527 37.704 49.277 1.00 20.69 186 ARG B N 1
ATOM 2981 C CA . ARG B 1 186 ? 2.355 39.107 49.619 1.00 20.65 186 ARG B CA 1
ATOM 2982 C C . ARG B 1 186 ? 2.238 39.151 51.141 1.00 21.06 186 ARG B C 1
ATOM 2983 O O . ARG B 1 186 ? 1.338 38.544 51.722 1.00 21.38 186 ARG B O 1
ATOM 2991 N N . MET B 1 187 ? 3.175 39.845 51.778 1.00 19.93 187 MET B N 1
ATOM 2992 C CA . MET B 1 187 ? 3.212 39.953 53.232 1.00 19.69 187 MET B CA 1
ATOM 2993 C C . MET B 1 187 ? 2.923 41.371 53.704 1.00 19.54 187 MET B C 1
ATOM 2994 O O . MET B 1 187 ? 3.578 42.326 53.293 1.00 19.84 187 MET B O 1
ATOM 2999 N N . LEU B 1 188 ? 1.934 41.491 54.579 1.00 21.74 188 LEU B N 1
ATOM 3000 C CA . LEU B 1 188 ? 1.524 42.779 55.120 1.00 23.63 188 LEU B CA 1
ATOM 3001 C C . LEU B 1 188 ? 2.669 43.534 55.789 1.00 23.69 188 LEU B C 1
ATOM 3002 O O . LEU B 1 188 ? 3.520 42.931 56.447 1.00 22.91 188 LEU B O 1
ATOM 3007 N N . ARG B 1 189 ? 2.692 44.853 55.596 1.00 23.50 189 ARG B N 1
ATOM 3008 C CA . ARG B 1 189 ? 3.702 45.709 56.211 1.00 24.91 189 ARG B CA 1
ATOM 3009 C C . ARG B 1 189 ? 3.106 46.142 57.553 1.00 26.36 189 ARG B C 1
ATOM 3010 O O . ARG B 1 189 ? 2.184 46.957 57.591 1.00 25.87 189 ARG B O 1
ATOM 3018 N N . VAL B 1 190 ? 3.625 45.592 58.647 1.00 27.10 190 VAL B N 1
ATOM 3019 C CA . VAL B 1 190 ? 3.104 45.895 59.981 1.00 26.01 190 VAL B CA 1
ATOM 3020 C C . VAL B 1 190 ? 4.007 46.714 60.900 1.00 26.37 190 VAL B C 1
ATOM 3021 O O . VAL B 1 190 ? 3.664 46.936 62.063 1.00 27.01 190 VAL B O 1
ATOM 3025 N N . GLY B 1 191 ? 5.154 47.156 60.397 1.00 24.24 191 GLY B N 1
ATOM 3026 C CA . GLY B 1 191 ? 6.055 47.945 61.222 1.00 23.80 191 GLY B CA 1
ATOM 3027 C C . GLY B 1 191 ? 6.861 47.138 62.229 1.00 23.78 191 GLY B C 1
ATOM 3028 O O . GLY B 1 191 ? 6.817 45.905 62.235 1.00 21.37 191 GLY B O 1
ATOM 3029 N N . GLY B 1 192 ? 7.591 47.835 63.098 1.00 22.16 192 GLY B N 1
ATOM 3030 C CA . GLY B 1 192 ? 8.407 47.146 64.080 1.00 21.51 192 GLY B CA 1
ATOM 3031 C C . GLY B 1 192 ? 9.433 46.304 63.342 1.00 21.11 192 GLY B C 1
ATOM 3032 O O . GLY B 1 192 ? 10.029 46.769 62.372 1.00 21.17 192 GLY B O 1
ATOM 3033 N N . CYS B 1 193 ? 9.641 45.069 63.781 1.00 19.96 193 CYS B N 1
ATOM 3034 C CA . CYS B 1 193 ? 10.604 44.207 63.111 1.00 21.40 193 CYS B CA 1
ATOM 3035 C C . CYS B 1 193 ? 9.993 43.469 61.927 1.00 22.22 193 CYS B C 1
ATOM 3036 O O . CYS B 1 193 ? 10.619 42.579 61.350 1.00 22.38 193 CYS B O 1
ATOM 3039 N N . GLY B 1 194 ? 8.765 43.844 61.575 1.00 21.90 194 GLY B N 1
ATOM 3040 C CA . GLY B 1 194 ? 8.097 43.239 60.434 1.00 21.24 194 GLY B CA 1
ATOM 3041 C C . GLY B 1 194 ? 7.420 41.902 60.654 1.00 20.93 194 GLY B C 1
ATOM 3042 O O . GLY B 1 194 ? 7.725 41.168 61.603 1.00 20.16 194 GLY B O 1
ATOM 3043 N N . LEU B 1 195 ? 6.491 41.581 59.756 1.00 20.07 195 LEU B N 1
ATOM 3044 C CA . LEU B 1 195 ? 5.753 40.327 59.830 1.00 19.90 195 LEU B CA 1
ATOM 3045 C C . LEU B 1 195 ? 6.734 39.166 59.673 1.00 19.52 195 LEU B C 1
ATOM 3046 O O . LEU B 1 195 ? 7.530 39.144 58.732 1.00 19.14 195 LEU B O 1
ATOM 3051 N N . CYS B 1 196 ? 6.666 38.205 60.592 1.00 18.58 196 CYS B N 1
ATOM 3052 C CA . CYS B 1 196 ? 7.555 37.045 60.577 1.00 19.81 196 CYS B CA 1
ATOM 3053 C C . CYS B 1 196 ? 9.023 37.479 60.682 1.00 18.75 196 CYS B C 1
ATOM 3054 O O . CYS B 1 196 ? 9.928 36.730 60.306 1.00 20.37 196 CYS B O 1
ATOM 3057 N N . GLY B 1 197 ? 9.241 38.689 61.193 1.00 18.30 197 GLY B N 1
ATOM 3058 C CA . GLY B 1 197 ? 10.583 39.227 61.362 1.00 18.95 197 GLY B CA 1
ATOM 3059 C C . GLY B 1 197 ? 11.262 39.638 60.066 1.00 18.62 197 GLY B C 1
ATOM 3060 O O . GLY B 1 197 ? 12.489 39.731 60.005 1.00 17.89 197 GLY B O 1
ATOM 3061 N N . ILE B 1 198 ? 10.467 39.912 59.038 1.00 18.37 198 ILE B N 1
ATOM 3062 C CA . ILE B 1 198 ? 11.007 40.268 57.732 1.00 17.47 198 ILE B CA 1
ATOM 3063 C C . ILE B 1 198 ? 11.932 41.486 57.704 1.00 17.86 198 ILE B C 1
ATOM 3064 O O . ILE B 1 198 ? 12.795 41.583 56.837 1.00 17.73 198 ILE B O 1
ATOM 3069 N N . ALA B 1 199 ? 11.783 42.403 58.658 1.00 17.95 199 ALA B N 1
ATOM 3070 C CA . ALA B 1 199 ? 12.624 43.599 58.671 1.00 19.48 199 ALA B CA 1
ATOM 3071 C C . ALA B 1 199 ? 13.859 43.474 59.558 1.00 18.77 199 ALA B C 1
ATOM 3072 O O . ALA B 1 199 ? 14.648 44.414 59.667 1.00 18.58 199 ALA B O 1
ATOM 3074 N N . ARG B 1 200 ? 14.036 42.313 60.178 1.00 18.63 200 ARG B N 1
ATOM 3075 C CA . ARG B 1 200 ? 15.171 42.091 61.075 1.00 18.67 200 ARG B CA 1
ATOM 3076 C C . ARG B 1 200 ? 16.568 42.082 60.462 1.00 20.06 200 ARG B C 1
ATOM 3077 O O . ARG B 1 200 ? 17.502 42.628 61.053 1.00 20.36 200 ARG B O 1
ATOM 3085 N N . LEU B 1 201 ? 16.733 41.478 59.288 1.00 18.69 201 LEU B N 1
ATOM 3086 C CA . LEU B 1 201 ? 18.073 41.389 58.710 1.00 19.16 201 LEU B CA 1
ATOM 3087 C C . LEU B 1 201 ? 18.135 41.510 57.186 1.00 18.99 201 LEU B C 1
ATOM 3088 O O . LEU B 1 201 ? 18.345 40.517 56.490 1.00 18.61 201 LEU B O 1
ATOM 3093 N N . PRO B 1 202 ? 17.979 42.733 56.651 1.00 17.57 202 PRO B N 1
ATOM 3094 C CA . PRO B 1 202 ? 18.015 42.948 55.203 1.00 17.25 202 PRO B CA 1
ATOM 3095 C C . PRO B 1 202 ? 19.386 43.344 54.661 1.00 16.85 202 PRO B C 1
ATOM 3096 O O . PRO B 1 202 ? 20.147 44.050 55.325 1.00 17.70 202 PRO B O 1
ATOM 3100 N N . TYR B 1 203 ? 19.680 42.888 53.448 1.00 17.59 203 TYR B N 1
ATOM 3101 C CA . TYR B 1 203 ? 20.940 43.195 52.768 1.00 17.32 203 TYR B CA 1
ATOM 3102 C C . TYR B 1 203 ? 20.694 43.325 51.271 1.00 18.27 203 TYR B C 1
ATOM 3103 O O . TYR B 1 203 ? 19.714 42.799 50.744 1.00 18.59 203 TYR B O 1
ATOM 3112 N N . TYR B 1 204 ? 21.585 44.029 50.585 1.00 16.88 204 TYR B N 1
ATOM 3113 C CA . TYR B 1 204 ? 21.489 44.149 49.141 1.00 16.64 204 TYR B CA 1
ATOM 3114 C C . TYR B 1 204 ? 22.882 44.285 48.563 1.00 17.75 204 TYR B C 1
ATOM 3115 O O . TYR B 1 204 ? 23.795 44.786 49.221 1.00 18.24 204 TYR B O 1
ATOM 3124 N N . PRO B 1 205 ? 23.079 43.792 47.335 1.00 18.04 205 PRO B N 1
ATOM 3125 C CA . PRO B 1 205 ? 24.392 43.883 46.701 1.00 17.77 205 PRO B CA 1
ATOM 3126 C C . PRO B 1 205 ? 24.573 45.242 46.040 1.00 18.07 205 PRO B C 1
ATOM 3127 O O . PRO B 1 205 ? 23.596 45.924 45.732 1.00 19.06 205 PRO B O 1
ATOM 3131 N N . THR B 1 206 ? 25.824 45.646 45.848 1.00 18.83 206 THR B N 1
ATOM 3132 C CA . THR B 1 206 ? 26.115 46.907 45.178 1.00 19.31 206 THR B CA 1
ATOM 3133 C C . THR B 1 206 ? 26.979 46.585 43.962 1.00 20.06 206 THR B C 1
ATOM 3134 O O . THR B 1 206 ? 27.696 45.582 43.945 1.00 19.19 206 THR B O 1
ATOM 3138 N N . LYS B 1 207 ? 26.889 47.426 42.939 1.00 20.90 207 LYS B N 1
ATOM 3139 C CA . LYS B 1 207 ? 27.654 47.241 41.712 1.00 22.78 207 LYS B CA 1
ATOM 3140 C C . LYS B 1 207 ? 27.863 48.614 41.086 1.00 25.16 207 LYS B C 1
ATOM 3141 O O . LYS B 1 207 ? 26.916 49.384 40.939 1.00 24.43 207 LYS B O 1
ATOM 3147 N N . ALA B 1 208 ? 29.104 48.917 40.726 1.00 28.14 208 ALA B N 1
ATOM 3148 C CA . ALA B 1 208 ? 29.428 50.208 40.127 1.00 32.31 208 ALA B CA 1
ATOM 3149 C C . ALA B 1 208 ? 28.775 50.381 38.761 1.00 34.42 208 ALA B C 1
ATOM 3150 O O . ALA B 1 208 ? 28.384 49.364 38.151 1.00 35.81 208 ALA B O 1
#

Nearest PDB structures (foldseek):
  1o0e-assembly2_B  TM=1.005E+00  e=3.518E-52  Tabernaemontana divaricata
  2pns-assembly2_B  TM=1.005E+00  e=1.832E-49  Tabernaemontana divaricata
  3bcn-assembly2_B  TM=9.987E-01  e=1.527E-42  Tabernaemontana divaricata
  7ei0-assembly1_A  TM=9.145E-01  e=1.141E-24  Plasmodium falciparum 3D7
  2ghu-assembly3_C  TM=9.230E-01  e=5.201E-23  Plasmodium falciparum

Sequence (416 aa):
LPEQIDWRKKGAVTPVKNQGSCGSCWAFSTVSTVESINQIRTGNLISLSEQELVDCDKKNHGCLGGAFVFAYQYIINNGGIDTQANYPYKAVQGPCQAASKVVSIDGYNGVPFCNEALKQAVAVQPSTVAIDASSAQFQQYSSGIFSGPCGTKLNHGVTIVGYQANYWIVRNSWGRYWGEKGYIRMLRVGGCGLCGIARLPYYPTKALPEQIDWRKKGAVTPVKNQGSCGSCWAFSTVSTVESINQIRTGNLISLSEQELVDCDKKNHGCLGGAFVFAYQYIINNGGIDTQANYPYKAVQGPCQAASKVVSIDGYNGVPFCNEALKQAVAVQPSTVAIDASSAQFQQYSSGIFSGPCGTKLNHGVTIVGYQANYWIVRNSWGRYWGEKGYIRMLRVGGCGLCGIARLPYYPTKA

GO terms:
  GO:0004197 cysteine-type endopeptidase activity (F, IDA)
  GO:0006508 proteolysis (P, IDA)

CATH classification: 3.90.70.10